Protein AF-0000000066375494 (afdb_homodimer)

Sequence (538 aa):
MPKTLVSLSHNGAGYDQIDVQPFTDKGIQVSNVTVPVEGPTAVTAVFLVLSCLRNYQEGHQILYDGGWDSKKCGGAKLGHSPEGKVVGILGMGGIGRAIRDRLKPFGFTKILYHNRKPLSSDLEGGAEYVSKEDLFKQADIICISVPLNAHTKHSINKEAISQMKDGVILINTARGAVIDEKELPELLKSGKIGAFGADVFEKEPEVSPELYRLPNVVSLPHMGTHTYEAIKDMEDWVAENVESCLKTGKVKTIVPEQYNLEIKQGPLVMPKTLVSLSHNGAGYDQIDVQPFTDKGIQVSNVTVPVEGPTAVTAVFLVLSCLRNYQEGHQILYDGGWDSKKCGGAKLGHSPEGKVVGILGMGGIGRAIRDRLKPFGFTKILYHNRKPLSSDLEGGAEYVSKEDLFKQADIICISVPLNAHTKHSINKEAISQMKDGVILINTARGAVIDEKELPELLKSGKIGAFGADVFEKEPEVSPELYRLPNVVSLPHMGTHTYEAIKDMEDWVAENVESCLKTGKVKTIVPEQYNLEIKQGPLV

Nearest PDB structures (foldseek):
  3wnv-assembly1_A  TM=9.728E-01  e=2.462E-33  Paecilomyces sp. 'thermophila'
  5aov-assembly1_A-2  TM=9.308E-01  e=1.649E-27  Pyrococcus furiosus
  2dbq-assembly1_A  TM=9.128E-01  e=1.061E-27  Pyrococcus horikoshii
  6bii-assembly1_B  TM=9.140E-01  e=9.616E-27  Pyrococcus yayanosii CH1
  4g2n-assembly1_A  TM=9.066E-01  e=7.215E-26  Polaromonas sp. JS666

Structure (mmCIF, N/CA/C/O backbone):
data_AF-0000000066375494-model_v1
#
loop_
_entity.id
_entity.type
_entity.pdbx_description
1 polymer Ifm3p
#
loop_
_atom_site.group_PDB
_atom_site.id
_atom_site.type_symbol
_atom_site.label_atom_id
_atom_site.label_alt_id
_atom_site.label_comp_id
_atom_site.label_asym_id
_atom_site.label_entity_id
_atom_site.label_seq_id
_atom_site.pdbx_PDB_ins_code
_atom_site.Cartn_x
_atom_site.Cartn_y
_atom_site.Cartn_z
_atom_site.occupancy
_atom_site.B_iso_or_equiv
_atom_site.auth_seq_id
_atom_site.auth_comp_id
_atom_site.auth_asym_id
_atom_site.auth_atom_id
_atom_site.pdbx_PDB_model_num
ATOM 1 N N . MET A 1 1 ? -4.176 -43.281 -14.172 1 81.56 1 MET A N 1
ATOM 2 C CA . MET A 1 1 ? -5.211 -42.344 -14.562 1 81.56 1 MET A CA 1
ATOM 3 C C . MET A 1 1 ? -6.238 -43 -15.477 1 81.56 1 MET A C 1
ATOM 5 O O . MET A 1 1 ? -5.891 -43.844 -16.312 1 81.56 1 MET A O 1
ATOM 9 N N . PRO A 1 2 ? -7.434 -42.594 -15.203 1 88.62 2 PRO A N 1
ATOM 10 C CA . PRO A 1 2 ? -8.438 -43.219 -16.062 1 88.62 2 PRO A CA 1
ATOM 11 C C . PRO A 1 2 ? -8.234 -42.906 -17.547 1 88.62 2 PRO A C 1
ATOM 13 O O . PRO A 1 2 ? -7.824 -41.812 -17.891 1 88.62 2 PRO A O 1
ATOM 16 N N . LYS A 1 3 ? -8.547 -43.844 -18.375 1 88 3 LYS A N 1
ATOM 17 C CA . LYS A 1 3 ? -8.383 -43.688 -19.812 1 88 3 LYS A CA 1
ATOM 18 C C . LYS A 1 3 ? -9.32 -42.625 -20.359 1 88 3 LYS A C 1
ATOM 20 O O . LYS A 1 3 ? -9.102 -42.094 -21.453 1 88 3 LYS A O 1
ATOM 25 N N . THR A 1 4 ? -10.281 -42.281 -19.594 1 91 4 THR A N 1
ATOM 26 C CA . THR A 1 4 ? -11.289 -41.344 -20.078 1 91 4 THR A CA 1
ATOM 27 C C . THR A 1 4 ? -10.938 -39.906 -19.688 1 91 4 THR A C 1
ATOM 29 O O . THR A 1 4 ? -11.625 -38.969 -20.078 1 91 4 THR A O 1
ATOM 32 N N . LEU A 1 5 ? -9.859 -39.688 -18.984 1 94.56 5 LEU A N 1
ATOM 33 C CA . LEU A 1 5 ? -9.453 -38.375 -18.578 1 94.56 5 LEU A CA 1
ATOM 34 C C . LEU A 1 5 ? -8.93 -37.562 -19.766 1 94.56 5 LEU A C 1
ATOM 36 O O . LEU A 1 5 ? -8.031 -38.031 -20.484 1 94.56 5 LEU A O 1
ATOM 40 N N . VAL A 1 6 ? -9.453 -36.375 -19.969 1 95.25 6 VAL A N 1
ATOM 41 C CA . VAL A 1 6 ? -9.039 -35.625 -21.156 1 95.25 6 VAL A CA 1
ATOM 42 C C . VAL A 1 6 ? -8.375 -34.344 -20.734 1 95.25 6 VAL A C 1
ATOM 44 O O . VAL A 1 6 ? -7.621 -33.719 -21.516 1 95.25 6 VAL A O 1
ATOM 47 N N . SER A 1 7 ? -8.672 -33.875 -19.547 1 97.12 7 SER A N 1
ATOM 48 C CA . SER A 1 7 ? -8.039 -32.625 -19.094 1 97.12 7 SER A CA 1
ATOM 49 C C . SER A 1 7 ? -7.965 -32.562 -17.578 1 97.12 7 SER A C 1
ATOM 51 O O . SER A 1 7 ? -8.75 -33.219 -16.891 1 97.12 7 SER A O 1
ATOM 53 N N . LEU A 1 8 ? -6.977 -31.891 -17.094 1 97.38 8 LEU A N 1
ATOM 54 C CA . LEU A 1 8 ? -6.797 -31.516 -15.695 1 97.38 8 LEU A CA 1
ATOM 55 C C . LEU A 1 8 ? -6.801 -29.984 -15.547 1 97.38 8 LEU A C 1
ATOM 57 O O . LEU A 1 8 ? -5.996 -29.297 -16.172 1 97.38 8 LEU A O 1
ATOM 61 N N . SER A 1 9 ? -7.715 -29.453 -14.75 1 97.94 9 SER A N 1
ATOM 62 C CA . SER A 1 9 ? -7.793 -28.016 -14.5 1 97.94 9 SER A CA 1
ATOM 63 C C . SER A 1 9 ? -7.379 -27.688 -13.07 1 97.94 9 SER A C 1
ATOM 65 O O . SER A 1 9 ? -8.125 -27.953 -12.125 1 97.94 9 SER A O 1
ATOM 67 N N . HIS A 1 10 ? -6.27 -27.047 -12.969 1 97.31 10 HIS A N 1
ATOM 68 C CA . HIS A 1 10 ? -5.699 -26.734 -11.656 1 97.31 10 HIS A CA 1
ATOM 69 C C . HIS A 1 10 ? -6.152 -25.359 -11.172 1 97.31 10 HIS A C 1
ATOM 71 O O . HIS A 1 10 ? -6.148 -24.391 -11.945 1 97.31 10 HIS A O 1
ATOM 77 N N . ASN A 1 11 ? -6.566 -25.281 -9.883 1 96.88 11 ASN A N 1
ATOM 78 C CA . ASN A 1 11 ? -6.965 -24.016 -9.273 1 96.88 11 ASN A CA 1
ATOM 79 C C . ASN A 1 11 ? -5.777 -23.297 -8.617 1 96.88 11 ASN A C 1
ATOM 81 O O . ASN A 1 11 ? -5.699 -23.219 -7.395 1 96.88 11 ASN A O 1
ATOM 85 N N . GLY A 1 12 ? -4.961 -22.656 -9.43 1 93.94 12 GLY A N 1
ATOM 86 C CA . GLY A 1 12 ? -3.785 -21.906 -9.008 1 93.94 12 GLY A CA 1
ATOM 87 C C . GLY A 1 12 ? -2.973 -21.359 -10.172 1 93.94 12 GLY A C 1
ATOM 88 O O . GLY A 1 12 ? -2.957 -21.953 -11.25 1 93.94 12 GLY A O 1
ATOM 89 N N . ALA A 1 13 ? -2.352 -20.281 -9.914 1 90.56 13 ALA A N 1
ATOM 90 C CA . ALA A 1 13 ? -1.456 -19.734 -10.938 1 90.56 13 ALA A CA 1
ATOM 91 C C . ALA A 1 13 ? -0.244 -20.641 -11.141 1 90.56 13 ALA A C 1
ATOM 93 O O . ALA A 1 13 ? 0.05 -21.047 -12.266 1 90.56 13 ALA A O 1
ATOM 94 N N . GLY A 1 14 ? 0.474 -20.812 -9.984 1 88.06 14 GLY A N 1
ATOM 95 C CA . GLY A 1 14 ? 1.553 -21.781 -10 1 88.06 14 GLY A CA 1
ATOM 96 C C . GLY A 1 14 ? 1.066 -23.219 -9.883 1 88.06 14 GLY A C 1
ATOM 97 O O . GLY A 1 14 ? 0.091 -23.484 -9.18 1 88.06 14 GLY A O 1
ATOM 98 N N . TYR A 1 15 ? 1.711 -24.156 -10.57 1 91.5 15 TYR A N 1
ATOM 99 C CA . TYR A 1 15 ? 1.344 -25.562 -10.57 1 91.5 15 TYR A CA 1
ATOM 100 C C . TYR A 1 15 ? 2.578 -26.453 -10.438 1 91.5 15 TYR A C 1
ATOM 102 O O . TYR A 1 15 ? 2.686 -27.469 -11.109 1 91.5 15 TYR A O 1
ATOM 110 N N . ASP A 1 16 ? 3.438 -25.984 -9.594 1 85.88 16 ASP A N 1
ATOM 111 C CA . ASP A 1 16 ? 4.723 -26.641 -9.422 1 85.88 16 ASP A CA 1
ATOM 112 C C . ASP A 1 16 ? 4.543 -28.047 -8.836 1 85.88 16 ASP A C 1
ATOM 114 O O . ASP A 1 16 ? 5.43 -28.891 -8.953 1 85.88 16 ASP A O 1
ATOM 118 N N . GLN A 1 17 ? 3.393 -28.328 -8.273 1 87.12 17 GLN A N 1
ATOM 119 C CA . GLN A 1 17 ? 3.137 -29.641 -7.695 1 87.12 17 GLN A CA 1
ATOM 120 C C . GLN A 1 17 ? 2.668 -30.625 -8.766 1 87.12 17 GLN A C 1
ATOM 122 O O . GLN A 1 17 ? 2.529 -31.812 -8.492 1 87.12 17 GLN A O 1
ATOM 127 N N . ILE A 1 18 ? 2.422 -30.172 -9.938 1 93 18 ILE A N 1
ATOM 128 C CA . ILE A 1 18 ? 1.948 -31 -11.039 1 93 18 ILE A CA 1
ATOM 129 C C . ILE A 1 18 ? 3.107 -31.328 -11.977 1 93 18 ILE A C 1
ATOM 131 O O . ILE A 1 18 ? 3.754 -30.422 -12.508 1 93 18 ILE A O 1
ATOM 135 N N . ASP A 1 19 ? 3.395 -32.625 -12.102 1 93.88 19 ASP A N 1
ATOM 136 C CA . ASP A 1 19 ? 4.266 -33.094 -13.18 1 93.88 19 ASP A CA 1
ATOM 137 C C . ASP A 1 19 ? 3.504 -33.156 -14.5 1 93.88 19 ASP A C 1
ATOM 139 O O . ASP A 1 19 ? 2.738 -34.094 -14.727 1 93.88 19 ASP A O 1
ATOM 143 N N . VAL A 1 20 ? 3.814 -32.312 -15.398 1 95.38 20 VAL A N 1
ATOM 144 C CA . VAL A 1 20 ? 2.996 -32.094 -16.578 1 95.38 20 VAL A CA 1
ATOM 145 C C . VAL A 1 20 ? 3.297 -33.188 -17.609 1 95.38 20 VAL A C 1
ATOM 147 O O . VAL A 1 20 ? 2.42 -33.594 -18.391 1 95.38 20 VAL A O 1
ATOM 150 N N . GLN A 1 21 ? 4.461 -33.781 -17.625 1 95.06 21 GLN A N 1
ATOM 151 C CA . GLN A 1 21 ? 4.934 -34.656 -18.703 1 95.06 21 GLN A CA 1
ATOM 152 C C . GLN A 1 21 ? 4.062 -35.906 -18.812 1 95.06 21 GLN A C 1
ATOM 154 O O . GLN A 1 21 ? 3.652 -36.281 -19.922 1 95.06 21 GLN A O 1
ATOM 159 N N . PRO A 1 22 ? 3.775 -36.562 -17.703 1 95.81 22 PRO A N 1
ATOM 160 C CA . PRO A 1 22 ? 2.916 -37.75 -17.828 1 95.81 22 PRO A CA 1
ATOM 161 C C . PRO A 1 22 ? 1.564 -37.438 -18.453 1 95.81 22 PRO A C 1
ATOM 163 O O . PRO A 1 22 ? 1 -38.25 -19.172 1 95.81 22 PRO A O 1
ATOM 166 N N . PHE A 1 23 ? 0.996 -36.281 -18.25 1 96.56 23 PHE A N 1
ATOM 167 C CA . PHE A 1 23 ? -0.255 -35.875 -18.875 1 96.56 23 PHE A CA 1
ATOM 168 C C . PHE A 1 23 ? -0.06 -35.625 -20.375 1 96.56 23 PHE A C 1
ATOM 170 O O . PHE A 1 23 ? -0.886 -36.031 -21.188 1 96.56 23 PHE A O 1
ATOM 177 N N . THR A 1 24 ? 0.996 -35 -20.703 1 95.94 24 THR A N 1
ATOM 178 C CA . THR A 1 24 ? 1.322 -34.719 -22.109 1 95.94 24 THR A CA 1
ATOM 179 C C . THR A 1 24 ? 1.434 -36 -22.891 1 95.94 24 THR A C 1
ATOM 181 O O . THR A 1 24 ? 0.905 -36.125 -24 1 95.94 24 THR A O 1
ATOM 184 N N . ASP A 1 25 ? 2.074 -37.031 -22.328 1 94.94 25 ASP A N 1
ATOM 185 C CA . ASP A 1 25 ? 2.303 -38.312 -22.969 1 94.94 25 ASP A CA 1
ATOM 186 C C . ASP A 1 25 ? 0.981 -39 -23.297 1 94.94 25 ASP A C 1
ATOM 188 O O . ASP A 1 25 ? 0.898 -39.781 -24.234 1 94.94 25 ASP A O 1
ATOM 192 N N . LYS A 1 26 ? 0.022 -38.688 -22.594 1 94.75 26 LYS A N 1
ATOM 193 C CA . LYS A 1 26 ? -1.266 -39.375 -22.75 1 94.75 26 LYS A CA 1
ATOM 194 C C . LYS A 1 26 ? -2.256 -38.469 -23.5 1 94.75 26 LYS A C 1
ATOM 196 O O . LYS A 1 26 ? -3.43 -38.844 -23.641 1 94.75 26 LYS A O 1
ATOM 201 N N . GLY A 1 27 ? -1.808 -37.312 -23.844 1 94.75 27 GLY A N 1
ATOM 202 C CA . GLY A 1 27 ? -2.66 -36.375 -24.578 1 94.75 27 GLY A CA 1
ATOM 203 C C . GLY A 1 27 ? -3.674 -35.688 -23.703 1 94.75 27 GLY A C 1
ATOM 204 O O . GLY A 1 27 ? -4.727 -35.25 -24.172 1 94.75 27 GLY A O 1
ATOM 205 N N . ILE A 1 28 ? -3.422 -35.594 -22.438 1 96.75 28 ILE A N 1
ATOM 206 C CA . ILE A 1 28 ? -4.305 -34.969 -21.469 1 96.75 28 ILE A CA 1
ATOM 207 C C . ILE A 1 28 ? -3.898 -33.5 -21.297 1 96.75 28 ILE A C 1
ATOM 209 O O . ILE A 1 28 ? -2.746 -33.219 -20.969 1 96.75 28 ILE A O 1
ATOM 213 N N . GLN A 1 29 ? -4.836 -32.594 -21.453 1 98 29 GLN A N 1
ATOM 214 C CA . GLN A 1 29 ? -4.562 -31.156 -21.328 1 98 29 GLN A CA 1
ATOM 215 C C . GLN A 1 29 ? -4.496 -30.734 -19.875 1 98 29 GLN A C 1
ATOM 217 O O . GLN A 1 29 ? -5.324 -31.156 -19.062 1 98 29 GLN A O 1
ATOM 222 N N . VAL A 1 30 ? -3.467 -29.891 -19.547 1 98 30 VAL A N 1
ATOM 223 C CA . VAL A 1 30 ? -3.342 -29.312 -18.219 1 98 30 VAL A CA 1
ATOM 224 C C . VAL A 1 30 ? -3.564 -27.797 -18.281 1 98 30 VAL A C 1
ATOM 226 O O . VAL A 1 30 ? -2.943 -27.109 -19.094 1 98 30 VAL A O 1
ATOM 229 N N . SER A 1 31 ? -4.488 -27.328 -17.469 1 98 31 SER A N 1
ATOM 230 C CA . SER A 1 31 ? -4.754 -25.891 -17.422 1 98 31 SER A CA 1
ATOM 231 C C . SER A 1 31 ? -4.562 -25.359 -16 1 98 31 SER A C 1
ATOM 233 O O . SER A 1 31 ? -4.613 -26.109 -15.031 1 98 31 SER A O 1
ATOM 235 N N . ASN A 1 32 ? -4.23 -24.078 -15.875 1 96.88 32 ASN A N 1
ATOM 236 C CA . ASN A 1 32 ? -4.098 -23.359 -14.617 1 96.88 32 ASN A CA 1
ATOM 237 C C . ASN A 1 32 ? -4.812 -22 -14.664 1 96.88 32 ASN A C 1
ATOM 239 O O . ASN A 1 32 ? -5.457 -21.672 -15.664 1 96.88 32 ASN A O 1
ATOM 243 N N . VAL A 1 33 ? -4.777 -21.297 -13.539 1 97.38 33 VAL A N 1
ATOM 244 C CA . VAL A 1 33 ? -5.402 -19.984 -13.445 1 97.38 33 VAL A CA 1
ATOM 245 C C . VAL A 1 33 ? -4.391 -18.906 -13.82 1 97.38 33 VAL A C 1
ATOM 247 O O . VAL A 1 33 ? -3.297 -18.844 -13.258 1 97.38 33 VAL A O 1
ATOM 250 N N . THR A 1 34 ? -4.715 -18.031 -14.742 1 95.88 34 THR A N 1
ATOM 251 C CA . THR A 1 34 ? -3.752 -17.031 -15.195 1 95.88 34 THR A CA 1
ATOM 252 C C . THR A 1 34 ? -4.238 -15.633 -14.859 1 95.88 34 THR A C 1
ATOM 254 O O . THR A 1 34 ? -3.881 -15.078 -13.812 1 95.88 34 THR A O 1
ATOM 257 N N . VAL A 1 35 ? -5.305 -15.102 -15.438 1 97.25 35 VAL A N 1
ATOM 258 C CA . VAL A 1 35 ? -5.699 -13.703 -15.43 1 97.25 35 VAL A CA 1
ATOM 259 C C . VAL A 1 35 ? -6.246 -13.328 -14.047 1 97.25 35 VAL A C 1
ATOM 261 O O . VAL A 1 35 ? -5.863 -12.305 -13.477 1 97.25 35 VAL A O 1
ATOM 264 N N . PRO A 1 36 ? -7.016 -14.164 -13.438 1 97.81 36 PRO A N 1
ATOM 265 C CA . PRO A 1 36 ? -7.691 -13.773 -12.195 1 97.81 36 PRO A CA 1
ATOM 266 C C . PRO A 1 36 ? -6.715 -13.516 -11.047 1 97.81 36 PRO A C 1
ATOM 268 O O . PRO A 1 36 ? -7.078 -12.875 -10.062 1 97.81 36 PRO A O 1
ATOM 271 N N . VAL A 1 37 ? -5.512 -14 -11.141 1 97.88 37 VAL A N 1
ATOM 272 C CA . VAL A 1 37 ? -4.586 -13.906 -10.023 1 97.88 37 VAL A CA 1
ATOM 273 C C . VAL A 1 37 ? -3.742 -12.633 -10.156 1 97.88 37 VAL A C 1
ATOM 275 O O . VAL A 1 37 ? -3.055 -12.234 -9.219 1 97.88 37 VAL A O 1
ATOM 278 N N . GLU A 1 38 ? -3.758 -11.977 -11.359 1 98.06 38 GLU A N 1
ATOM 279 C CA . GLU A 1 38 ? -2.854 -10.875 -11.656 1 98.06 38 GLU A CA 1
ATOM 280 C C . GLU A 1 38 ? -3.105 -9.688 -10.727 1 98.06 38 GLU A C 1
ATOM 282 O O . GLU A 1 38 ? -2.193 -9.227 -10.039 1 98.06 38 GLU A O 1
ATOM 287 N N . GLY A 1 39 ? -4.371 -9.227 -10.609 1 98.25 39 GLY A N 1
ATOM 288 C CA . GLY A 1 39 ? -4.742 -8.078 -9.805 1 98.25 39 GLY A CA 1
ATOM 289 C C . GLY A 1 39 ? -4.465 -8.266 -8.32 1 98.25 39 GLY A C 1
ATOM 290 O O . GLY A 1 39 ? -3.695 -7.512 -7.727 1 98.25 39 GLY A O 1
ATOM 291 N N . PRO A 1 40 ? -5.023 -9.328 -7.785 1 98.44 40 PRO A N 1
ATOM 292 C CA . PRO A 1 40 ? -4.855 -9.539 -6.344 1 98.44 40 PRO A CA 1
ATOM 293 C C . PRO A 1 40 ? -3.395 -9.727 -5.941 1 98.44 40 PRO A C 1
ATOM 295 O O . PRO A 1 40 ? -2.977 -9.242 -4.887 1 98.44 40 PRO A O 1
ATOM 298 N N . THR A 1 41 ? -2.602 -10.391 -6.711 1 98.56 41 THR A N 1
ATOM 299 C CA . THR A 1 41 ? -1.188 -10.578 -6.406 1 98.56 41 THR A CA 1
ATOM 300 C C . THR A 1 41 ? -0.438 -9.258 -6.48 1 98.56 41 THR A C 1
ATOM 302 O O . THR A 1 41 ? 0.438 -8.984 -5.656 1 98.56 41 THR A O 1
ATOM 305 N N . ALA A 1 42 ? -0.802 -8.445 -7.473 1 98.81 42 ALA A N 1
ATOM 306 C CA . ALA A 1 42 ? -0.157 -7.145 -7.629 1 98.81 42 ALA A CA 1
ATOM 307 C C . ALA A 1 42 ? -0.458 -6.234 -6.445 1 98.81 42 ALA A C 1
ATOM 309 O O . ALA A 1 42 ? 0.407 -5.473 -6 1 98.81 42 ALA A O 1
ATOM 310 N N . VAL A 1 43 ? -1.673 -6.277 -5.914 1 98.88 43 VAL A N 1
ATOM 311 C CA . VAL A 1 43 ? -2.037 -5.516 -4.723 1 98.88 43 VAL A CA 1
ATOM 312 C C . VAL A 1 43 ? -1.111 -5.891 -3.566 1 98.88 43 VAL A C 1
ATOM 314 O O . VAL A 1 43 ? -0.609 -5.016 -2.859 1 98.88 43 VAL A O 1
ATOM 317 N N . THR A 1 44 ? -0.844 -7.152 -3.43 1 98.88 44 THR A N 1
ATOM 318 C CA . THR A 1 44 ? 0.036 -7.648 -2.377 1 98.88 44 THR A CA 1
ATOM 319 C C . THR A 1 44 ? 1.462 -7.145 -2.584 1 98.88 44 THR A C 1
ATOM 321 O O . THR A 1 44 ? 2.119 -6.719 -1.631 1 98.88 44 THR A O 1
ATOM 324 N N . ALA A 1 45 ? 1.884 -7.137 -3.793 1 98.94 45 ALA A N 1
ATOM 325 C CA . ALA A 1 45 ? 3.229 -6.652 -4.094 1 98.94 45 ALA A CA 1
ATOM 326 C C . ALA A 1 45 ? 3.377 -5.18 -3.727 1 98.94 45 ALA A C 1
ATOM 328 O O . ALA A 1 45 ? 4.379 -4.781 -3.129 1 98.94 45 ALA A O 1
ATOM 329 N N . VAL A 1 46 ? 2.393 -4.363 -4.062 1 98.94 46 VAL A N 1
ATOM 330 C CA . VAL A 1 46 ? 2.453 -2.936 -3.773 1 98.94 46 VAL A CA 1
ATOM 331 C C . VAL A 1 46 ? 2.465 -2.713 -2.264 1 98.94 46 VAL A C 1
ATOM 333 O O . VAL A 1 46 ? 3.232 -1.893 -1.756 1 98.94 46 VAL A O 1
ATOM 336 N N . PHE A 1 47 ? 1.614 -3.469 -1.557 1 98.94 47 PHE A N 1
ATOM 337 C CA . PHE A 1 47 ? 1.619 -3.398 -0.1 1 98.94 47 PHE A CA 1
ATOM 338 C C . PHE A 1 47 ? 3.018 -3.656 0.449 1 98.94 47 PHE A C 1
ATOM 340 O O . PHE A 1 47 ? 3.498 -2.914 1.308 1 98.94 47 PHE A O 1
ATOM 347 N N . LEU A 1 48 ? 3.652 -4.684 -0.043 1 98.94 48 LEU A N 1
ATOM 348 C CA . LEU A 1 48 ? 4.977 -5.066 0.441 1 98.94 48 LEU A CA 1
ATOM 349 C C . LEU A 1 48 ? 6.012 -4.008 0.079 1 98.94 48 LEU A C 1
ATOM 351 O O . LEU A 1 48 ? 6.883 -3.682 0.891 1 98.94 48 LEU A O 1
ATOM 355 N N . VAL A 1 49 ? 5.926 -3.461 -1.118 1 98.94 49 VAL A N 1
ATOM 356 C CA . VAL A 1 49 ? 6.836 -2.406 -1.557 1 98.94 49 VAL A CA 1
ATOM 357 C C . VAL A 1 49 ? 6.746 -1.217 -0.604 1 98.94 49 VAL A C 1
ATOM 359 O O . VAL A 1 49 ? 7.762 -0.749 -0.086 1 98.94 49 VAL A O 1
ATOM 362 N N . LEU A 1 50 ? 5.543 -0.786 -0.321 1 98.88 50 LEU A N 1
ATOM 363 C CA . LEU A 1 50 ? 5.344 0.407 0.495 1 98.88 50 LEU A CA 1
ATOM 364 C C . LEU A 1 50 ? 5.758 0.155 1.939 1 98.88 50 LEU A C 1
ATOM 366 O O . LEU A 1 50 ? 6.375 1.017 2.572 1 98.88 50 LEU A O 1
ATOM 370 N N . SER A 1 51 ? 5.391 -1.021 2.432 1 98.75 51 SER A N 1
ATOM 371 C CA . SER A 1 51 ? 5.734 -1.356 3.811 1 98.75 51 SER A CA 1
ATOM 372 C C . SER A 1 51 ? 7.242 -1.358 4.02 1 98.75 51 SER A C 1
ATOM 374 O O . SER A 1 51 ? 7.742 -0.782 4.988 1 98.75 51 SER A O 1
ATOM 376 N N . CYS A 1 52 ? 7.977 -1.941 3.08 1 98.81 52 CYS A N 1
ATOM 377 C CA . CYS A 1 52 ? 9.43 -2.031 3.18 1 98.81 52 CYS A CA 1
ATOM 378 C C . CYS A 1 52 ? 10.078 -0.666 2.971 1 98.81 52 CYS A C 1
ATOM 380 O O . CYS A 1 52 ? 10.984 -0.283 3.715 1 98.81 52 CYS A O 1
ATOM 382 N N . LEU A 1 53 ? 9.594 0.067 2.018 1 98.75 53 LEU A N 1
ATOM 383 C CA . LEU A 1 53 ? 10.164 1.354 1.635 1 98.75 53 LEU A CA 1
ATOM 384 C C . LEU A 1 53 ? 10.031 2.367 2.768 1 98.75 53 LEU A C 1
ATOM 386 O O . LEU A 1 53 ? 10.93 3.182 2.988 1 98.75 53 LEU A O 1
ATOM 390 N N . ARG A 1 54 ? 8.945 2.207 3.559 1 98.69 54 ARG A N 1
ATOM 391 C CA . ARG A 1 54 ? 8.562 3.25 4.508 1 98.69 54 ARG A CA 1
ATOM 392 C C . ARG A 1 54 ? 8.789 2.789 5.945 1 98.69 54 ARG A C 1
ATOM 394 O O . ARG A 1 54 ? 8.641 3.576 6.883 1 98.69 54 ARG A O 1
ATOM 401 N N . ASN A 1 55 ? 9.102 1.514 6.145 1 97.81 55 ASN A N 1
ATOM 402 C CA . ASN A 1 55 ? 9.297 0.914 7.457 1 97.81 55 ASN A CA 1
ATOM 403 C C . ASN A 1 55 ? 8.016 0.936 8.281 1 97.81 55 ASN A C 1
ATOM 405 O O . ASN A 1 55 ? 8.055 1.162 9.492 1 97.81 55 ASN A O 1
ATOM 409 N N . TYR A 1 56 ? 6.891 0.68 7.645 1 97.94 56 TYR A N 1
ATOM 410 C CA . TYR A 1 56 ? 5.602 0.792 8.32 1 97.94 56 TYR A CA 1
ATOM 411 C C . TYR A 1 56 ? 5.434 -0.311 9.359 1 97.94 56 TYR A C 1
ATOM 413 O O . TYR A 1 56 ? 4.793 -0.106 10.398 1 97.94 56 TYR A O 1
ATOM 421 N N . GLN A 1 57 ? 5.969 -1.491 9.05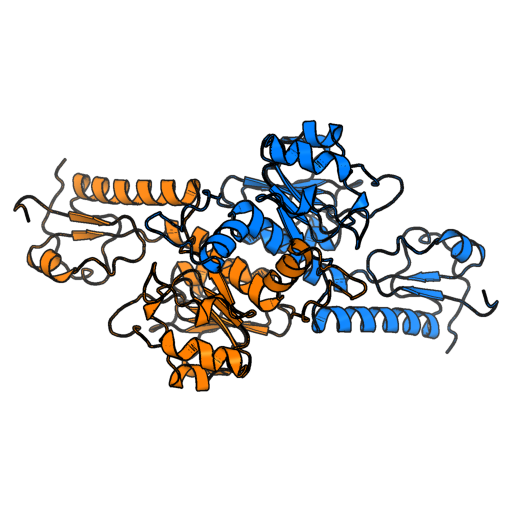5 1 95 57 GLN A N 1
ATOM 422 C CA . GLN A 1 57 ? 5.855 -2.592 10.008 1 95 57 GLN A CA 1
ATOM 423 C C . GLN A 1 57 ? 6.461 -2.219 11.352 1 95 57 GLN A C 1
ATOM 425 O O . GLN A 1 57 ? 5.867 -2.477 12.398 1 95 57 GLN A O 1
ATOM 430 N N . GLU A 1 58 ? 7.641 -1.632 11.328 1 93.88 58 GLU A N 1
ATOM 431 C CA . GLU A 1 58 ? 8.273 -1.177 12.562 1 93.88 58 GLU A CA 1
ATOM 432 C C . GLU A 1 58 ? 7.418 -0.131 13.273 1 93.88 58 GLU A C 1
ATOM 434 O O . GLU A 1 58 ? 7.246 -0.182 14.492 1 93.88 58 GLU A O 1
ATOM 439 N N . GLY A 1 59 ? 6.93 0.852 12.531 1 95.44 59 GLY A N 1
ATOM 440 C CA . GLY A 1 59 ? 6.062 1.868 13.102 1 95.44 59 GLY A CA 1
ATOM 441 C C . GLY A 1 59 ? 4.836 1.292 13.789 1 95.44 59 GLY A C 1
ATOM 442 O O . GLY A 1 59 ? 4.52 1.663 14.922 1 95.44 59 GLY A O 1
ATOM 443 N N . HIS A 1 60 ? 4.191 0.373 13.078 1 95.81 60 HIS A N 1
ATOM 444 C CA . HIS A 1 60 ? 3.02 -0.276 13.648 1 95.81 60 HIS A CA 1
ATOM 445 C C . HIS A 1 60 ? 3.375 -1.015 14.938 1 95.81 60 HIS A C 1
ATOM 447 O O . HIS A 1 60 ? 2.666 -0.9 15.938 1 95.81 60 HIS A O 1
ATOM 453 N N . GLN A 1 61 ? 4.453 -1.733 14.922 1 93.25 61 GLN A N 1
ATOM 454 C CA . GLN A 1 61 ? 4.855 -2.521 16.078 1 93.25 61 GLN A CA 1
ATOM 455 C C . GLN A 1 61 ? 5.137 -1.626 17.281 1 93.25 61 GLN A C 1
ATOM 457 O O . GLN A 1 61 ? 4.797 -1.972 18.422 1 93.25 61 GLN A O 1
ATOM 462 N N . ILE A 1 62 ? 5.777 -0.525 17.062 1 94.38 62 ILE A N 1
ATOM 463 C CA . ILE A 1 62 ? 6.07 0.429 18.125 1 94.38 62 ILE A CA 1
ATOM 464 C C . ILE A 1 62 ? 4.77 0.865 18.797 1 94.38 62 ILE A C 1
ATOM 466 O O . ILE A 1 62 ? 4.656 0.824 20.031 1 94.38 62 ILE A O 1
ATOM 470 N N . LEU A 1 63 ? 3.826 1.272 18.031 1 94.06 63 LEU A N 1
ATOM 471 C CA . LEU A 1 63 ? 2.555 1.73 18.578 1 94.06 63 LEU A CA 1
ATOM 472 C C . LEU A 1 63 ? 1.808 0.581 19.25 1 94.06 63 LEU A C 1
ATOM 474 O O . LEU A 1 63 ? 1.312 0.724 20.359 1 94.06 63 LEU A O 1
ATOM 478 N N . TYR A 1 64 ? 1.753 -0.529 18.594 1 92.75 64 TYR A N 1
ATOM 479 C CA . TYR A 1 64 ? 1.05 -1.703 19.094 1 92.75 64 TYR A CA 1
ATOM 480 C C . TYR A 1 64 ? 1.586 -2.115 20.469 1 92.75 64 TYR A C 1
ATOM 482 O O . TYR A 1 64 ? 0.824 -2.543 21.328 1 92.75 64 TYR A O 1
ATOM 490 N N . ASP A 1 65 ? 2.854 -1.93 20.641 1 92.5 65 ASP A N 1
ATOM 491 C CA . ASP A 1 65 ? 3.502 -2.309 21.891 1 92.5 65 ASP A CA 1
ATOM 492 C C . ASP A 1 65 ? 3.336 -1.217 22.953 1 92.5 65 ASP A C 1
ATOM 494 O O . ASP A 1 65 ? 3.74 -1.394 24.109 1 92.5 65 ASP A O 1
ATOM 498 N N . GLY A 1 66 ? 2.734 -0.114 22.625 1 90.62 66 GLY A N 1
ATOM 499 C CA . GLY A 1 66 ? 2.531 0.988 23.547 1 90.62 66 GLY A CA 1
ATOM 500 C C . GLY A 1 66 ? 3.77 1.845 23.734 1 90.62 66 GLY A C 1
ATOM 501 O O . GLY A 1 66 ? 3.938 2.482 24.781 1 90.62 66 GLY A O 1
ATOM 502 N N . GLY A 1 67 ? 4.621 1.781 22.719 1 90 67 GLY A N 1
ATOM 503 C CA . GLY A 1 67 ? 5.914 2.424 22.891 1 90 67 GLY A CA 1
ATOM 504 C C . GLY A 1 67 ? 6 3.779 22.219 1 90 67 GLY A C 1
ATOM 505 O O . GLY A 1 67 ? 7.094 4.316 22.031 1 90 67 GLY A O 1
ATOM 506 N N . TRP A 1 68 ? 4.848 4.328 21.781 1 90.06 68 TRP A N 1
ATOM 507 C CA . TRP A 1 68 ? 4.887 5.652 21.172 1 90.06 68 TRP A CA 1
ATOM 508 C C . TRP A 1 68 ? 5.289 6.711 22.188 1 90.06 68 TRP A C 1
ATOM 510 O O . TRP A 1 68 ? 4.531 6.996 23.125 1 90.06 68 TRP A O 1
ATOM 520 N N . ASP A 1 69 ? 6.566 7.012 22.375 1 82.56 69 ASP A N 1
ATOM 521 C CA . ASP A 1 69 ? 7.148 7.859 23.406 1 82.56 69 ASP A CA 1
ATOM 522 C C . ASP A 1 69 ? 7.336 9.289 22.906 1 82.56 69 ASP A C 1
ATOM 524 O O . ASP A 1 69 ? 6.68 9.711 21.953 1 82.56 69 ASP A O 1
ATOM 528 N N . SER A 1 70 ? 8.359 9.891 23.531 1 76.75 70 SER A N 1
ATOM 529 C CA . SER A 1 70 ? 8.625 11.297 23.266 1 76.75 70 SER A CA 1
ATOM 530 C C . SER A 1 70 ? 9.43 11.477 21.984 1 76.75 70 SER A C 1
ATOM 532 O O . SER A 1 70 ? 9.719 12.609 21.578 1 76.75 70 SER A O 1
ATOM 534 N N . LYS A 1 71 ? 9.625 10.414 21.328 1 86.69 71 LYS A N 1
ATOM 535 C CA . LYS A 1 71 ? 10.375 10.555 20.078 1 86.69 71 LYS A CA 1
ATOM 536 C C . LYS A 1 71 ? 9.438 10.664 18.891 1 86.69 71 LYS A C 1
ATOM 538 O O . LYS A 1 71 ? 8.312 10.156 18.922 1 86.69 71 LYS A O 1
ATOM 543 N N . LYS A 1 72 ? 10.023 11.281 17.922 1 88.62 72 LYS A N 1
ATOM 544 C CA . LYS A 1 72 ? 9.273 11.406 16.672 1 88.62 72 LYS A CA 1
ATOM 545 C C . LYS A 1 72 ? 8.93 10.039 16.094 1 88.62 72 LYS A C 1
ATOM 547 O O . LYS A 1 72 ? 9.789 9.156 16.016 1 88.62 72 LYS A O 1
ATOM 552 N N . CYS A 1 73 ? 7.672 9.789 15.797 1 93.44 73 CYS A N 1
ATOM 553 C CA . CYS A 1 73 ? 7.16 8.562 15.203 1 93.44 73 CYS A CA 1
ATOM 554 C C . CYS A 1 73 ? 7.535 7.348 16.047 1 93.44 73 CYS A C 1
ATOM 556 O O . CYS A 1 73 ? 7.852 6.285 15.508 1 93.44 73 CYS A O 1
ATOM 558 N N . GLY A 1 74 ? 7.68 7.566 17.375 1 90.81 74 GLY A N 1
ATOM 559 C CA . GLY A 1 74 ? 7.98 6.5 18.312 1 90.81 74 GLY A CA 1
ATOM 560 C C . GLY A 1 74 ? 9.406 5.988 18.203 1 90.81 74 GLY A C 1
ATOM 561 O O . GLY A 1 74 ? 9.75 4.965 18.797 1 90.81 74 GLY A O 1
ATOM 562 N N . GLY A 1 75 ? 10.211 6.66 17.359 1 92.06 75 GLY A N 1
ATOM 563 C CA . GLY A 1 75 ? 11.586 6.23 17.156 1 92.06 75 GLY A CA 1
ATOM 564 C C . GLY A 1 75 ? 11.75 5.309 15.969 1 92.06 75 GLY A C 1
ATOM 565 O O . GLY A 1 75 ? 12.82 4.734 15.773 1 92.06 75 GLY A O 1
ATOM 566 N N . ALA A 1 76 ? 10.742 5.164 15.18 1 93.44 76 ALA A N 1
ATOM 567 C CA . ALA A 1 76 ? 10.844 4.344 13.969 1 93.44 76 ALA A CA 1
ATOM 568 C C . ALA A 1 76 ? 11.945 4.859 13.047 1 93.44 76 ALA A C 1
ATOM 570 O O . ALA A 1 76 ? 12.172 6.07 12.953 1 93.44 76 ALA A O 1
ATOM 571 N N . LYS A 1 77 ? 12.602 3.986 12.398 1 94.56 77 LYS A N 1
ATOM 572 C CA . LYS A 1 77 ? 13.609 4.371 11.414 1 94.56 77 LYS A CA 1
ATOM 573 C C . LYS A 1 77 ? 12.977 5.145 10.258 1 94.56 77 LYS A C 1
ATOM 575 O O . LYS A 1 77 ? 11.875 4.82 9.82 1 94.56 77 LYS A O 1
ATOM 580 N N . LEU A 1 78 ? 13.734 6.117 9.781 1 97.25 78 LEU A N 1
ATOM 581 C CA . LEU A 1 78 ? 13.273 6.848 8.602 1 97.25 78 LEU A CA 1
ATOM 582 C C . LEU A 1 78 ? 13.148 5.914 7.402 1 97.25 78 LEU A C 1
ATOM 584 O O . LEU A 1 78 ? 14.008 5.059 7.184 1 97.25 78 LEU A O 1
ATOM 588 N N . GLY A 1 79 ? 12.062 6.023 6.691 1 97.94 79 GLY A N 1
ATOM 589 C CA . GLY A 1 79 ? 11.93 5.359 5.402 1 97.94 79 GLY A CA 1
ATOM 590 C C . GLY A 1 79 ? 12.367 6.23 4.238 1 97.94 79 GLY A C 1
ATOM 591 O O . GLY A 1 79 ? 13.172 7.152 4.41 1 97.94 79 GLY A O 1
ATOM 592 N N . HIS A 1 80 ? 11.914 5.863 3.094 1 98.44 80 HIS A N 1
ATOM 593 C CA . HIS A 1 80 ? 12.188 6.602 1.867 1 98.44 80 HIS A CA 1
ATOM 594 C C . HIS A 1 80 ? 10.906 6.828 1.064 1 98.44 80 HIS A C 1
ATOM 596 O O . HIS A 1 80 ? 9.93 6.094 1.227 1 98.44 80 HIS A O 1
ATOM 602 N N . SER A 1 81 ? 10.914 7.859 0.281 1 98.31 81 SER A N 1
ATOM 603 C CA . SER A 1 81 ? 9.844 8.141 -0.671 1 98.31 81 SER A CA 1
ATOM 604 C C . SER A 1 81 ? 10.125 7.496 -2.025 1 98.31 81 SER A C 1
ATOM 606 O O . SER A 1 81 ? 11.273 7.188 -2.344 1 98.31 81 SER A O 1
ATOM 608 N N . PRO A 1 82 ? 9.094 7.281 -2.803 1 98.56 82 PRO A N 1
ATOM 609 C CA . PRO A 1 82 ? 9.281 6.707 -4.137 1 98.56 82 PRO A CA 1
ATOM 610 C C . PRO A 1 82 ? 10.102 7.598 -5.059 1 98.56 82 PRO A C 1
ATOM 612 O O . PRO A 1 82 ? 10.836 7.098 -5.914 1 98.56 82 PRO A O 1
ATOM 615 N N . GLU A 1 83 ? 9.961 8.891 -4.848 1 96.31 83 GLU A N 1
ATOM 616 C CA . GLU A 1 83 ? 10.68 9.82 -5.715 1 96.31 83 GLU A CA 1
ATOM 617 C C . GLU A 1 83 ? 12.18 9.57 -5.664 1 96.31 83 GLU A C 1
ATOM 619 O O . GLU A 1 83 ? 12.742 9.352 -4.59 1 96.31 83 GLU A O 1
ATOM 624 N N . GLY A 1 84 ? 12.781 9.531 -6.844 1 97.06 84 GLY A N 1
ATOM 625 C CA . GLY A 1 84 ? 14.219 9.312 -6.941 1 97.06 84 GLY A CA 1
ATOM 626 C C . GLY A 1 84 ? 14.602 7.844 -6.918 1 97.06 84 GLY A C 1
ATOM 627 O O . GLY A 1 84 ? 15.773 7.5 -7.09 1 97.06 84 GLY A O 1
ATOM 628 N N . LYS A 1 85 ? 13.688 6.961 -6.703 1 98.75 85 LYS A N 1
ATOM 629 C CA . LYS A 1 85 ? 13.977 5.531 -6.629 1 98.75 85 LYS A CA 1
ATOM 630 C C . LYS A 1 85 ? 13.625 4.832 -7.941 1 98.75 85 LYS A C 1
ATOM 632 O O . LYS A 1 85 ? 12.695 5.242 -8.641 1 98.75 85 LYS A O 1
ATOM 637 N N . VAL A 1 86 ? 14.352 3.803 -8.25 1 98.88 86 VAL A N 1
ATOM 638 C CA . VAL A 1 86 ? 14.148 2.98 -9.438 1 98.88 86 VAL A CA 1
ATOM 639 C C . VAL A 1 86 ? 13.562 1.628 -9.039 1 98.88 86 VAL A C 1
ATOM 641 O O . VAL A 1 86 ? 14.086 0.962 -8.141 1 98.88 86 VAL A O 1
ATOM 644 N N . VAL A 1 87 ? 12.484 1.248 -9.719 1 98.94 87 VAL A N 1
ATOM 645 C CA . VAL A 1 87 ? 11.883 -0.065 -9.5 1 98.94 87 VAL A CA 1
ATOM 646 C C . VAL A 1 87 ? 12.289 -1.013 -10.625 1 98.94 87 VAL A C 1
ATOM 648 O O . VAL A 1 87 ? 12.297 -0.628 -11.797 1 98.94 87 VAL A O 1
ATOM 651 N N . GLY A 1 88 ? 12.734 -2.189 -10.266 1 98.94 88 GLY A N 1
ATOM 652 C CA . GLY A 1 88 ? 12.961 -3.27 -11.219 1 98.94 88 GLY A CA 1
ATOM 653 C C . GLY A 1 88 ? 11.953 -4.395 -11.086 1 98.94 88 GLY A C 1
ATOM 654 O O . GLY A 1 88 ? 11.719 -4.902 -9.992 1 98.94 88 GLY A O 1
ATOM 655 N N . ILE A 1 89 ? 11.352 -4.762 -12.18 1 98.94 89 ILE A N 1
ATOM 656 C CA . ILE A 1 89 ? 10.453 -5.91 -12.227 1 98.94 89 ILE A CA 1
ATOM 657 C C . ILE A 1 89 ? 11.133 -7.062 -12.969 1 98.94 89 ILE A C 1
ATOM 659 O O . ILE A 1 89 ? 11.359 -6.98 -14.18 1 98.94 89 ILE A O 1
ATOM 663 N N . LEU A 1 90 ? 11.492 -8.078 -12.227 1 98.88 90 LEU A N 1
ATOM 664 C CA . LEU A 1 90 ? 12.047 -9.289 -12.82 1 98.88 90 LEU A CA 1
ATOM 665 C C . LEU A 1 90 ? 10.938 -10.25 -13.234 1 98.88 90 LEU A C 1
ATOM 667 O O . LEU A 1 90 ? 10.391 -10.977 -12.391 1 98.88 90 LEU A O 1
ATOM 671 N N . GLY A 1 91 ? 10.641 -10.289 -14.508 1 98.25 91 GLY A N 1
ATOM 672 C CA . GLY A 1 91 ? 9.477 -10.992 -15.023 1 98.25 91 GLY A CA 1
ATOM 673 C C . GLY A 1 91 ? 8.234 -10.117 -15.102 1 98.25 91 GLY A C 1
ATOM 674 O O . GLY A 1 91 ? 7.43 -10.094 -14.172 1 98.25 91 GLY A O 1
ATOM 675 N N . MET A 1 92 ? 8.102 -9.484 -16.281 1 98.19 92 MET A N 1
ATOM 676 C CA . MET A 1 92 ? 6.941 -8.617 -16.438 1 98.19 92 MET A CA 1
ATOM 677 C C . MET A 1 92 ? 5.902 -9.258 -17.344 1 98.19 92 MET A C 1
ATOM 679 O O . MET A 1 92 ? 5.566 -8.703 -18.406 1 98.19 92 MET A O 1
ATOM 683 N N . GLY A 1 93 ? 5.445 -10.438 -16.938 1 96.38 93 GLY A N 1
ATOM 684 C CA . GLY A 1 93 ? 4.238 -11.023 -17.516 1 96.38 93 GLY A CA 1
ATOM 685 C C . GLY A 1 93 ? 2.965 -10.367 -17.016 1 96.38 93 GLY A C 1
ATOM 686 O O . GLY A 1 93 ? 2.918 -9.148 -16.828 1 96.38 93 GLY A O 1
ATOM 687 N N . GLY A 1 94 ? 1.868 -11.164 -16.875 1 96.44 94 GLY A N 1
ATOM 688 C CA . GLY A 1 94 ? 0.603 -10.609 -16.422 1 96.44 94 GLY A CA 1
ATOM 689 C C . GLY A 1 94 ? 0.693 -9.961 -15.055 1 96.44 94 GLY A C 1
ATOM 690 O O . GLY A 1 94 ? 0.256 -8.82 -14.867 1 96.44 94 GLY A O 1
ATOM 691 N N . ILE A 1 95 ? 1.246 -10.648 -14.109 1 97.81 95 ILE A N 1
ATOM 692 C CA . ILE A 1 95 ? 1.355 -10.133 -12.75 1 97.81 95 ILE A CA 1
ATOM 693 C C . ILE A 1 95 ? 2.336 -8.961 -12.719 1 97.81 95 ILE A C 1
ATOM 695 O O . ILE A 1 95 ? 2.066 -7.938 -12.094 1 97.81 95 ILE A O 1
ATOM 699 N N . GLY A 1 96 ? 3.49 -9.062 -13.383 1 98.62 96 GLY A N 1
ATOM 700 C CA . GLY A 1 96 ? 4.461 -7.98 -13.445 1 98.62 96 GLY A CA 1
ATOM 701 C C . GLY A 1 96 ? 3.887 -6.695 -14.008 1 98.62 96 GLY A C 1
ATOM 702 O O . GLY A 1 96 ? 4.152 -5.609 -13.484 1 98.62 96 GLY A O 1
ATOM 703 N N . ARG A 1 97 ? 3.125 -6.82 -15.078 1 98.69 97 ARG A N 1
ATOM 704 C CA . ARG A 1 97 ? 2.492 -5.645 -15.664 1 98.69 97 ARG A CA 1
ATOM 705 C C . ARG A 1 97 ? 1.471 -5.035 -14.711 1 98.69 97 ARG A C 1
ATOM 707 O O . ARG A 1 97 ? 1.349 -3.811 -14.625 1 98.69 97 ARG A O 1
ATOM 714 N N . ALA A 1 98 ? 0.732 -5.926 -14.031 1 98.56 98 ALA A N 1
ATOM 715 C CA . ALA A 1 98 ? -0.223 -5.438 -13.039 1 98.56 98 ALA A CA 1
ATOM 716 C C . ALA A 1 98 ? 0.486 -4.68 -11.922 1 98.56 98 ALA A C 1
ATOM 718 O O . ALA A 1 98 ? -0.03 -3.682 -11.414 1 98.56 98 ALA A O 1
ATOM 719 N N . ILE A 1 99 ? 1.661 -5.137 -11.492 1 98.88 99 ILE A N 1
ATOM 720 C CA . ILE A 1 99 ? 2.463 -4.441 -10.484 1 98.88 99 ILE A CA 1
ATOM 721 C C . ILE A 1 99 ? 2.906 -3.086 -11.031 1 98.88 99 ILE A C 1
ATOM 723 O O . ILE A 1 99 ? 2.742 -2.061 -10.367 1 98.88 99 ILE A O 1
ATOM 727 N N . ARG A 1 100 ? 3.393 -3.086 -12.242 1 98.81 100 ARG A N 1
ATOM 728 C CA . ARG A 1 100 ? 3.822 -1.856 -12.898 1 98.81 100 ARG A CA 1
ATOM 729 C C . ARG A 1 100 ? 2.709 -0.813 -12.891 1 98.81 100 ARG A C 1
ATOM 731 O O . ARG A 1 100 ? 2.92 0.322 -12.461 1 98.81 100 ARG A O 1
ATOM 738 N N . ASP A 1 101 ? 1.563 -1.199 -13.352 1 98.56 101 ASP A N 1
ATOM 739 C CA . ASP A 1 101 ? 0.442 -0.279 -13.516 1 98.56 101 ASP A CA 1
ATOM 740 C C . ASP A 1 101 ? 0.067 0.363 -12.18 1 98.56 101 ASP A C 1
ATOM 742 O O . ASP A 1 101 ? -0.287 1.542 -12.125 1 98.56 101 ASP A O 1
ATOM 746 N N . ARG A 1 102 ? 0.153 -0.365 -11.133 1 98.75 102 ARG A N 1
ATOM 747 C CA . ARG A 1 102 ? -0.275 0.111 -9.82 1 98.75 102 ARG A CA 1
ATOM 748 C C . ARG A 1 102 ? 0.816 0.944 -9.156 1 98.75 102 ARG A C 1
ATOM 750 O O . ARG A 1 102 ? 0.528 1.795 -8.312 1 98.75 102 ARG A O 1
ATOM 757 N N . LEU A 1 103 ? 2.086 0.781 -9.547 1 98.75 103 LEU A N 1
ATOM 758 C CA . LEU A 1 103 ? 3.182 1.534 -8.945 1 98.75 103 LEU A CA 1
ATOM 759 C C . LEU A 1 103 ? 3.406 2.85 -9.68 1 98.75 103 LEU A C 1
ATOM 761 O O . LEU A 1 103 ? 4.02 3.773 -9.141 1 98.75 103 LEU A O 1
ATOM 765 N N . LYS A 1 104 ? 2.904 2.988 -10.836 1 98.06 104 LYS A N 1
ATOM 766 C CA . LYS A 1 104 ? 3.193 4.113 -11.719 1 98.06 104 LYS A CA 1
ATOM 767 C C . LYS A 1 104 ? 2.844 5.441 -11.055 1 98.06 104 LYS A C 1
ATOM 769 O O . LYS A 1 104 ? 3.619 6.398 -11.125 1 98.06 104 LYS A O 1
ATOM 774 N N . PRO A 1 105 ? 1.74 5.523 -10.305 1 98.06 105 PRO A N 1
ATOM 775 C CA . PRO A 1 105 ? 1.354 6.848 -9.805 1 98.06 105 PRO A CA 1
ATOM 776 C C . PRO A 1 105 ? 2.121 7.254 -8.555 1 98.06 105 PRO A C 1
ATOM 778 O O . PRO A 1 105 ? 1.901 8.344 -8.016 1 98.06 105 PRO A O 1
ATOM 781 N N . PHE A 1 106 ? 3.014 6.48 -8.086 1 98.56 106 PHE A N 1
ATOM 782 C CA . PHE A 1 106 ? 3.646 6.758 -6.801 1 98.56 106 PHE A CA 1
ATOM 783 C C . PHE A 1 106 ? 4.844 7.684 -6.98 1 98.56 106 PHE A C 1
ATOM 785 O O . PHE A 1 106 ? 5.355 8.242 -6.004 1 98.56 106 PHE A O 1
ATOM 792 N N . GLY A 1 107 ? 5.293 7.887 -8.203 1 96.56 107 GLY A N 1
ATOM 793 C CA . GLY A 1 107 ? 6.32 8.883 -8.445 1 96.56 107 GLY A CA 1
ATOM 794 C C . GLY A 1 107 ? 7.719 8.297 -8.492 1 96.56 107 GLY A C 1
ATOM 795 O O . GLY A 1 107 ? 8.711 9.023 -8.359 1 96.56 107 GLY A O 1
ATOM 796 N N . PHE A 1 108 ? 7.859 6.996 -8.688 1 98.38 108 PHE A N 1
ATOM 797 C CA . PHE A 1 108 ? 9.172 6.402 -8.914 1 98.38 108 PHE A CA 1
ATOM 798 C C . PHE A 1 108 ? 9.82 6.988 -10.164 1 98.38 108 PHE A C 1
ATOM 800 O O . PHE A 1 108 ? 9.133 7.328 -11.125 1 98.38 108 PHE A O 1
ATOM 807 N N . THR A 1 109 ? 11.156 7.113 -10.133 1 97.75 109 THR A N 1
ATOM 808 C CA . THR A 1 109 ? 11.883 7.75 -11.227 1 97.75 109 THR A CA 1
ATOM 809 C C . THR A 1 109 ? 11.719 6.961 -12.523 1 97.75 109 THR A C 1
ATOM 811 O O . THR A 1 109 ? 11.5 7.539 -13.586 1 97.75 109 THR A O 1
ATOM 814 N N . LYS A 1 110 ? 11.891 5.723 -12.422 1 97.62 110 LYS A N 1
ATOM 815 C CA . LYS A 1 110 ? 11.648 4.863 -13.578 1 97.62 110 LYS A CA 1
ATOM 816 C C . LYS A 1 110 ? 11.375 3.426 -13.141 1 97.62 110 LYS A C 1
ATOM 818 O O . LYS A 1 110 ? 11.703 3.035 -12.023 1 97.62 110 LYS A O 1
ATOM 823 N N . ILE A 1 111 ? 10.742 2.725 -13.984 1 98.75 111 ILE A N 1
ATOM 824 C CA . ILE A 1 111 ? 10.484 1.296 -13.836 1 98.75 111 ILE A CA 1
ATOM 825 C C . ILE A 1 111 ? 11.234 0.524 -14.922 1 98.75 111 ILE A C 1
ATOM 827 O O . ILE A 1 111 ? 11.023 0.756 -16.109 1 98.75 111 ILE A O 1
ATOM 831 N N . LEU A 1 112 ? 12.148 -0.341 -14.508 1 98.94 112 LEU A N 1
ATOM 832 C CA . LEU A 1 112 ? 12.867 -1.266 -15.383 1 98.94 112 LEU A CA 1
ATOM 833 C C . LEU A 1 112 ? 12.227 -2.65 -15.344 1 98.94 112 LEU A C 1
ATOM 835 O O . LEU A 1 112 ? 11.57 -3.01 -14.367 1 98.94 112 LEU A O 1
ATOM 839 N N . TYR A 1 113 ? 12.414 -3.369 -16.438 1 98.88 113 TYR A N 1
ATOM 840 C CA . TYR A 1 113 ? 11.992 -4.766 -16.375 1 98.88 113 TYR A CA 1
ATOM 841 C C . TYR A 1 113 ? 12.914 -5.648 -17.219 1 98.88 113 TYR A C 1
ATOM 843 O O . TYR A 1 113 ? 13.617 -5.156 -18.094 1 98.88 113 TYR A O 1
ATOM 851 N N . HIS A 1 114 ? 12.945 -6.883 -16.844 1 98.75 114 HIS A N 1
ATOM 852 C CA . HIS A 1 114 ? 13.656 -7.895 -17.625 1 98.75 114 HIS A CA 1
ATOM 853 C C . HIS A 1 114 ? 12.781 -9.125 -17.844 1 98.75 114 HIS A C 1
ATOM 855 O O . HIS A 1 114 ? 12.109 -9.594 -16.922 1 98.75 114 HIS A O 1
ATOM 861 N N . ASN A 1 115 ? 12.742 -9.523 -19 1 97.62 115 ASN A N 1
ATOM 862 C CA . ASN A 1 115 ? 12.172 -10.773 -19.484 1 97.62 115 ASN A CA 1
ATOM 863 C C . ASN A 1 115 ? 13.141 -11.523 -20.391 1 97.62 115 ASN A C 1
ATOM 865 O O . ASN A 1 115 ? 14.164 -10.977 -20.797 1 97.62 115 ASN A O 1
ATOM 869 N N . ARG A 1 116 ? 12.844 -12.836 -20.625 1 94.25 116 ARG A N 1
ATOM 870 C CA . ARG A 1 116 ? 13.633 -13.555 -21.625 1 94.25 116 ARG A CA 1
ATOM 871 C C . ARG A 1 116 ? 13.578 -12.852 -22.969 1 94.25 116 ARG A C 1
ATOM 873 O O . ARG A 1 116 ? 14.594 -12.742 -23.656 1 94.25 116 ARG A O 1
ATOM 880 N N . LYS A 1 117 ? 12.383 -12.414 -23.297 1 95.31 117 LYS A N 1
ATOM 881 C CA . LYS A 1 117 ? 12.141 -11.594 -24.484 1 95.31 117 LYS A CA 1
ATOM 882 C C . LYS A 1 117 ? 11.414 -10.305 -24.125 1 95.31 117 LYS A C 1
ATOM 884 O O . LYS A 1 117 ? 10.492 -10.312 -23.312 1 95.31 117 LYS A O 1
ATOM 889 N N . PRO A 1 118 ? 11.828 -9.195 -24.734 1 97.38 118 PRO A N 1
ATOM 890 C CA . PRO A 1 118 ? 11.141 -7.934 -24.438 1 97.38 118 PRO A CA 1
ATOM 891 C C . PRO A 1 118 ? 9.656 -7.98 -24.812 1 97.38 118 PRO A C 1
ATOM 893 O O . PRO A 1 118 ? 9.273 -8.648 -25.766 1 97.38 118 PRO A O 1
ATOM 896 N N . LEU A 1 119 ? 8.898 -7.277 -24.062 1 97.38 119 LEU A N 1
ATOM 897 C CA . LEU A 1 119 ? 7.484 -7.109 -24.391 1 97.38 119 LEU A CA 1
ATOM 898 C C . LEU A 1 119 ? 7.309 -6.227 -25.625 1 97.38 119 LEU A C 1
ATOM 900 O O . LEU A 1 119 ? 8.203 -5.445 -25.953 1 97.38 119 LEU A O 1
ATOM 904 N N . SER A 1 120 ? 6.172 -6.422 -26.25 1 96.56 120 SER A N 1
ATOM 905 C CA . SER A 1 120 ? 5.816 -5.449 -27.281 1 96.56 120 SER A CA 1
ATOM 906 C C . SER A 1 120 ? 5.629 -4.059 -26.688 1 96.56 120 SER A C 1
ATOM 908 O O . SER A 1 120 ? 5.348 -3.924 -25.484 1 96.56 120 SER A O 1
ATOM 910 N N . SER A 1 121 ? 5.75 -3.047 -27.484 1 93.44 121 SER A N 1
ATOM 911 C CA . SER A 1 121 ? 5.703 -1.661 -27.031 1 93.44 121 SER A CA 1
ATOM 912 C C . SER A 1 121 ? 4.383 -1.352 -26.328 1 93.44 121 SER A C 1
ATOM 914 O O . SER A 1 121 ? 4.348 -0.585 -25.375 1 93.44 121 SER A O 1
ATOM 916 N N . ASP A 1 122 ? 3.348 -1.957 -26.844 1 94.88 122 ASP A N 1
ATOM 917 C CA . ASP A 1 122 ? 2.018 -1.699 -26.297 1 94.88 122 ASP A CA 1
ATOM 918 C C . ASP A 1 122 ? 1.876 -2.281 -24.891 1 94.88 122 ASP A C 1
ATOM 920 O O . ASP A 1 122 ? 1.051 -1.818 -24.109 1 94.88 122 ASP A O 1
ATOM 924 N N . LEU A 1 123 ? 2.74 -3.225 -24.5 1 96.31 123 LEU A N 1
ATOM 925 C CA . LEU A 1 123 ? 2.641 -3.9 -23.219 1 96.31 123 LEU A CA 1
ATOM 926 C C . LEU A 1 123 ? 3.66 -3.34 -22.234 1 96.31 123 LEU A C 1
ATOM 928 O O . LEU A 1 123 ? 3.539 -3.549 -21.016 1 96.31 123 LEU A O 1
ATOM 932 N N . GLU A 1 124 ? 4.609 -2.654 -22.688 1 96.25 124 GLU A N 1
ATOM 933 C CA . GLU A 1 124 ? 5.664 -2.146 -21.812 1 96.25 124 GLU A CA 1
ATOM 934 C C . GLU A 1 124 ? 5.133 -1.066 -20.875 1 96.25 124 GLU A C 1
ATOM 936 O O . GLU A 1 124 ? 5.551 -0.981 -19.719 1 96.25 124 GLU A O 1
ATOM 941 N N . GLY A 1 125 ? 4.199 -0.194 -21.422 1 95.25 125 GLY A N 1
ATOM 942 C CA . GLY A 1 125 ? 3.555 0.814 -20.609 1 95.25 125 GLY A CA 1
ATOM 943 C C . GLY A 1 125 ? 4.535 1.801 -19.984 1 95.25 125 GLY A C 1
ATOM 944 O O . GLY A 1 125 ? 4.395 2.184 -18.828 1 95.25 125 GLY A O 1
ATOM 945 N N . GLY A 1 126 ? 5.629 2.162 -20.672 1 95.81 126 GLY A N 1
ATOM 946 C CA . GLY A 1 126 ? 6.578 3.162 -20.203 1 95.81 126 GLY A CA 1
ATOM 947 C C . GLY A 1 126 ? 7.746 2.566 -19.438 1 95.81 126 GLY A C 1
ATOM 948 O O . GLY A 1 126 ? 8.711 3.268 -19.125 1 95.81 126 GLY A O 1
ATOM 949 N N . ALA A 1 127 ? 7.641 1.263 -19.078 1 98.38 127 ALA A N 1
ATOM 950 C CA . ALA A 1 127 ? 8.781 0.604 -18.438 1 98.38 127 ALA A CA 1
ATOM 951 C C . ALA A 1 127 ? 9.914 0.379 -19.438 1 98.38 127 ALA A C 1
ATOM 953 O O . ALA A 1 127 ? 9.672 0.251 -20.641 1 98.38 127 ALA A O 1
ATOM 954 N N . GLU A 1 128 ? 11.102 0.355 -18.969 1 98.44 128 GLU A N 1
ATOM 955 C CA . GLU A 1 128 ? 12.281 0.211 -19.812 1 98.44 128 GLU A CA 1
ATOM 956 C C . GLU A 1 128 ? 12.844 -1.205 -19.75 1 98.44 128 GLU A C 1
ATOM 958 O O . GLU A 1 128 ? 13.109 -1.715 -18.656 1 98.44 128 GLU A O 1
ATOM 963 N N . TYR A 1 129 ? 13 -1.848 -20.891 1 98.75 129 TYR A N 1
ATOM 964 C CA . TYR A 1 129 ? 13.625 -3.166 -20.969 1 98.75 129 TYR A CA 1
ATOM 965 C C . TYR A 1 129 ? 15.133 -3.068 -20.766 1 98.75 129 TYR A C 1
ATOM 967 O O . TYR A 1 129 ? 15.797 -2.24 -21.406 1 98.75 129 TYR A O 1
ATOM 975 N N . VAL A 1 130 ? 15.633 -3.887 -19.922 1 98.81 130 VAL A N 1
ATOM 976 C CA . VAL A 1 130 ? 17.078 -3.936 -19.688 1 98.81 130 VAL A CA 1
ATOM 977 C C . VAL A 1 130 ? 17.516 -5.383 -19.484 1 98.81 130 VAL A C 1
ATOM 979 O O . VAL A 1 130 ? 16.688 -6.277 -19.328 1 98.81 130 VAL A O 1
ATOM 982 N N . SER A 1 131 ? 18.812 -5.652 -19.5 1 98.69 131 SER A N 1
ATOM 983 C CA . SER A 1 131 ? 19.344 -6.961 -19.125 1 98.69 131 SER A CA 1
ATOM 984 C C . SER A 1 131 ? 19.141 -7.238 -17.641 1 98.69 131 SER A C 1
ATOM 986 O O . SER A 1 131 ? 18.922 -6.312 -16.844 1 98.69 131 SER A O 1
ATOM 988 N N . LYS A 1 132 ? 19.203 -8.453 -17.297 1 98.38 132 LYS A N 1
ATOM 989 C CA . LYS A 1 132 ? 19.078 -8.828 -15.891 1 98.38 132 LYS A CA 1
ATOM 990 C C . LYS A 1 132 ? 20.156 -8.148 -15.039 1 98.38 132 LYS A C 1
ATOM 992 O O . LYS A 1 132 ? 19.859 -7.652 -13.953 1 98.38 132 LYS A O 1
ATOM 997 N N . GLU A 1 133 ? 21.328 -8.086 -15.539 1 98.25 133 GLU A N 1
ATOM 998 C CA . GLU A 1 133 ? 22.438 -7.453 -14.844 1 98.25 133 GLU A CA 1
ATOM 999 C C . GLU A 1 133 ? 22.188 -5.965 -14.633 1 98.25 133 GLU A C 1
ATOM 1001 O O . GLU A 1 133 ? 22.422 -5.438 -13.547 1 98.25 133 GLU A O 1
ATOM 1006 N N . ASP A 1 134 ? 21.719 -5.336 -15.641 1 98.75 134 ASP A N 1
ATOM 1007 C CA . ASP A 1 134 ? 21.438 -3.904 -15.547 1 98.75 134 ASP A CA 1
ATOM 1008 C C . ASP A 1 134 ? 20.297 -3.631 -14.562 1 98.75 134 ASP A C 1
ATOM 1010 O O . ASP A 1 134 ? 20.312 -2.621 -13.859 1 98.75 134 ASP A O 1
ATOM 1014 N N . LEU A 1 135 ? 19.359 -4.477 -14.586 1 98.88 135 LEU A N 1
ATOM 1015 C CA . LEU A 1 135 ? 18.281 -4.352 -13.625 1 98.88 135 LEU A CA 1
ATOM 1016 C C . LEU A 1 135 ? 18.812 -4.422 -12.195 1 98.88 135 LEU A C 1
ATOM 1018 O O . LEU A 1 135 ? 18.484 -3.572 -11.359 1 98.88 135 LEU A O 1
ATOM 1022 N N . PHE A 1 136 ? 19.641 -5.395 -11.953 1 98.88 136 PHE A N 1
ATOM 1023 C CA . PHE A 1 136 ? 20.219 -5.586 -10.625 1 98.88 136 PHE A CA 1
ATOM 1024 C C . PHE A 1 136 ? 21.047 -4.375 -10.219 1 98.88 136 PHE A C 1
ATOM 1026 O O . PHE A 1 136 ? 20.953 -3.91 -9.078 1 98.88 136 PHE A O 1
ATOM 1033 N N . LYS A 1 137 ? 21.719 -3.752 -11.117 1 98.75 137 LYS A N 1
ATOM 1034 C CA . LYS A 1 137 ? 22.656 -2.666 -10.836 1 98.75 137 LYS A CA 1
ATOM 1035 C C . LYS A 1 137 ? 21.922 -1.356 -10.578 1 98.75 137 LYS A C 1
ATOM 1037 O O . LYS A 1 137 ? 22.391 -0.502 -9.828 1 98.75 137 LYS A O 1
ATOM 1042 N N . GLN A 1 138 ? 20.781 -1.231 -11.164 1 98.81 138 GLN A N 1
ATOM 1043 C CA . GLN A 1 138 ? 20.156 0.09 -11.195 1 98.81 138 GLN A CA 1
ATOM 1044 C C . GLN A 1 138 ? 18.984 0.17 -10.219 1 98.81 138 GLN A C 1
ATOM 1046 O O . GLN A 1 138 ? 18.656 1.25 -9.727 1 98.81 138 GLN A O 1
ATOM 1051 N N . ALA A 1 139 ? 18.344 -0.9 -9.953 1 98.94 139 ALA A N 1
ATOM 1052 C CA . ALA A 1 139 ? 17.094 -0.875 -9.203 1 98.94 139 ALA A CA 1
ATOM 1053 C C . ALA A 1 139 ? 17.359 -0.674 -7.711 1 98.94 139 ALA A C 1
ATOM 1055 O O . ALA A 1 139 ? 18.297 -1.242 -7.156 1 98.94 139 ALA A O 1
ATOM 1056 N N . ASP A 1 140 ? 16.531 0.166 -7.09 1 98.94 140 ASP A N 1
ATOM 1057 C CA . ASP A 1 140 ? 16.5 0.305 -5.637 1 98.94 140 ASP A CA 1
ATOM 1058 C C . ASP A 1 140 ? 15.57 -0.724 -5.008 1 98.94 140 ASP A C 1
ATOM 1060 O O . ASP A 1 140 ? 15.766 -1.13 -3.859 1 98.94 140 ASP A O 1
ATOM 1064 N N . ILE A 1 141 ? 14.531 -1.076 -5.727 1 98.94 141 ILE A N 1
ATOM 1065 C CA . ILE A 1 141 ? 13.531 -2.074 -5.359 1 98.94 141 ILE A CA 1
ATOM 1066 C C . ILE A 1 141 ? 13.367 -3.08 -6.496 1 98.94 141 ILE A C 1
ATOM 1068 O O . ILE A 1 141 ? 13.25 -2.693 -7.66 1 98.94 141 ILE A O 1
ATOM 1072 N N . ILE A 1 142 ? 13.367 -4.336 -6.188 1 99 142 ILE A N 1
ATOM 1073 C CA . ILE A 1 142 ? 13.188 -5.359 -7.215 1 99 142 ILE A CA 1
ATOM 1074 C C . ILE A 1 142 ? 11.992 -6.246 -6.855 1 99 142 ILE A C 1
ATOM 1076 O O . ILE A 1 142 ? 11.992 -6.906 -5.812 1 99 142 ILE A O 1
ATOM 1080 N N . CYS A 1 143 ? 11 -6.25 -7.676 1 98.94 143 CYS A N 1
ATOM 1081 C CA . CYS A 1 143 ? 9.844 -7.141 -7.586 1 98.94 143 CYS A CA 1
ATOM 1082 C C . CYS A 1 143 ? 10.062 -8.398 -8.422 1 98.94 143 CYS A C 1
ATOM 1084 O O . CYS A 1 143 ? 10.227 -8.32 -9.641 1 98.94 143 CYS A O 1
ATOM 1086 N N . ILE A 1 144 ? 10.016 -9.508 -7.789 1 98.88 144 ILE A N 1
ATOM 1087 C CA . ILE A 1 144 ? 10.25 -10.789 -8.453 1 98.88 144 ILE A CA 1
ATOM 1088 C C . ILE A 1 144 ? 8.922 -11.422 -8.844 1 98.88 144 ILE A C 1
ATOM 1090 O O . ILE A 1 144 ? 8.078 -11.695 -7.988 1 98.88 144 ILE A O 1
ATOM 1094 N N . SER A 1 145 ? 8.727 -11.625 -10.109 1 97.69 145 SER A N 1
ATOM 1095 C CA . SER A 1 145 ? 7.48 -12.148 -10.648 1 97.69 145 SER A CA 1
ATOM 1096 C C . SER A 1 145 ? 7.742 -13.156 -11.773 1 97.69 145 SER A C 1
ATOM 1098 O O . SER A 1 145 ? 7.145 -13.062 -12.844 1 97.69 145 SER A O 1
ATOM 1100 N N . VAL A 1 146 ? 8.609 -14.109 -11.57 1 95.5 146 VAL A N 1
ATOM 1101 C CA . VAL A 1 146 ? 8.922 -15.164 -12.531 1 95.5 146 VAL A CA 1
ATOM 1102 C C . VAL A 1 146 ? 8.367 -16.5 -12.031 1 95.5 146 VAL A C 1
ATOM 1104 O O . VAL A 1 146 ? 8.203 -16.688 -10.828 1 95.5 146 VAL A O 1
ATOM 1107 N N . PRO A 1 147 ? 8.102 -17.422 -12.945 1 90.88 147 PRO A N 1
ATOM 1108 C CA . PRO A 1 147 ? 7.676 -18.75 -12.5 1 90.88 147 PRO A CA 1
ATOM 1109 C C . PRO A 1 147 ? 8.812 -19.562 -11.867 1 90.88 147 PRO A C 1
ATOM 1111 O O . PRO A 1 147 ? 9.984 -19.234 -12.062 1 90.88 147 PRO A O 1
ATOM 1114 N N . LEU A 1 148 ? 8.453 -20.469 -11.039 1 92.94 148 LEU A N 1
ATOM 1115 C CA . LEU A 1 148 ? 9.445 -21.406 -10.516 1 92.94 148 LEU A CA 1
ATOM 1116 C C . LEU A 1 148 ? 9.625 -22.594 -11.453 1 92.94 148 LEU A C 1
ATOM 1118 O O . LEU A 1 148 ? 8.656 -23.297 -11.75 1 92.94 148 LEU A O 1
ATOM 1122 N N . ASN A 1 149 ? 10.719 -22.766 -11.992 1 88.38 149 ASN A N 1
ATOM 1123 C CA . ASN A 1 149 ? 11.148 -23.906 -12.805 1 88.38 149 ASN A CA 1
ATOM 1124 C C . ASN A 1 149 ? 12.633 -24.172 -12.633 1 88.38 149 ASN A C 1
ATOM 1126 O O . ASN A 1 149 ? 13.281 -23.609 -11.75 1 88.38 149 ASN A O 1
ATOM 1130 N N . ALA A 1 150 ? 13.164 -25.047 -13.453 1 88.94 150 ALA A N 1
ATOM 1131 C CA . ALA A 1 150 ? 14.562 -25.453 -13.297 1 88.94 150 ALA A CA 1
ATOM 1132 C C . ALA A 1 150 ? 15.508 -24.281 -13.539 1 88.94 150 ALA A C 1
ATOM 1134 O O . ALA A 1 150 ? 16.578 -24.203 -12.938 1 88.94 150 ALA A O 1
ATOM 1135 N N . HIS A 1 151 ? 15.086 -23.312 -14.336 1 91.25 151 HIS A N 1
ATOM 1136 C CA . HIS A 1 151 ? 15.945 -22.203 -14.719 1 91.25 151 HIS A CA 1
ATOM 1137 C C . HIS A 1 151 ? 15.867 -21.078 -13.688 1 91.25 151 HIS A C 1
ATOM 1139 O O . HIS A 1 151 ? 16.797 -20.281 -13.562 1 91.25 151 HIS A O 1
ATOM 1145 N N . THR A 1 152 ? 14.797 -21.016 -12.938 1 94.62 152 THR A N 1
ATOM 1146 C CA . THR A 1 152 ? 14.609 -19.875 -12.047 1 94.62 152 THR A CA 1
ATOM 1147 C C . THR A 1 152 ? 14.812 -20.281 -10.594 1 94.62 152 THR A C 1
ATOM 1149 O O . THR A 1 152 ? 14.969 -19.422 -9.719 1 94.62 152 THR A O 1
ATOM 1152 N N . LYS A 1 153 ? 14.836 -21.562 -10.352 1 96.69 153 LYS A N 1
ATOM 1153 C CA . LYS A 1 153 ? 15.102 -22 -8.984 1 96.69 153 LYS A CA 1
ATOM 1154 C C . LYS A 1 153 ? 16.438 -21.469 -8.484 1 96.69 153 LYS A C 1
ATOM 1156 O O . LYS A 1 153 ? 17.484 -21.703 -9.109 1 96.69 153 LYS A O 1
ATOM 1161 N N . HIS A 1 154 ? 16.438 -20.703 -7.398 1 98.19 154 HIS A N 1
ATOM 1162 C CA . HIS A 1 154 ? 17.594 -20.125 -6.734 1 98.19 154 HIS A CA 1
ATOM 1163 C C . HIS A 1 154 ? 18.375 -19.219 -7.684 1 98.19 154 HIS A C 1
ATOM 1165 O O . HIS A 1 154 ? 19.594 -19.062 -7.551 1 98.19 154 HIS A O 1
ATOM 1171 N N . SER A 1 155 ? 17.625 -18.688 -8.68 1 97.62 155 SER A N 1
ATOM 1172 C CA . SER A 1 155 ? 18.281 -17.734 -9.57 1 97.62 155 SER A CA 1
ATOM 1173 C C . SER A 1 155 ? 18.641 -16.453 -8.828 1 97.62 155 SER A C 1
ATOM 1175 O O . SER A 1 155 ? 19.516 -15.703 -9.258 1 97.62 155 SER A O 1
ATOM 1177 N N . ILE A 1 156 ? 17.969 -16.156 -7.781 1 98.62 156 ILE A N 1
ATOM 1178 C CA . ILE A 1 156 ? 18.328 -15.07 -6.875 1 98.62 156 ILE A CA 1
ATOM 1179 C C . ILE A 1 156 ? 19.125 -15.633 -5.699 1 98.62 156 ILE A C 1
ATOM 1181 O O . ILE A 1 156 ? 18.562 -15.953 -4.652 1 98.62 156 ILE A O 1
ATOM 1185 N N . ASN A 1 157 ? 20.359 -15.852 -5.914 1 98.12 157 ASN A N 1
ATOM 1186 C CA . ASN A 1 157 ? 21.297 -16.359 -4.918 1 98.12 157 ASN A CA 1
ATOM 1187 C C . ASN A 1 157 ? 22.281 -15.281 -4.48 1 98.12 157 ASN A C 1
ATOM 1189 O O . ASN A 1 157 ? 22.141 -14.117 -4.855 1 98.12 157 ASN A O 1
ATOM 1193 N N . LYS A 1 158 ? 23.203 -15.609 -3.695 1 98 158 LYS A N 1
ATOM 1194 C CA . LYS A 1 158 ? 24.172 -14.664 -3.145 1 98 158 LYS A CA 1
ATOM 1195 C C . LYS A 1 158 ? 24.922 -13.922 -4.254 1 98 158 LYS A C 1
ATOM 1197 O O . LYS A 1 158 ? 25.141 -12.719 -4.164 1 98 158 LYS A O 1
ATOM 1202 N N . GLU A 1 159 ? 25.281 -14.625 -5.281 1 98.06 159 GLU A N 1
ATOM 1203 C CA . GLU A 1 159 ? 26 -14.023 -6.406 1 98.06 159 GLU A CA 1
ATOM 1204 C C . GLU A 1 159 ? 25.125 -12.992 -7.117 1 98.06 159 GLU A C 1
ATOM 1206 O O . GLU A 1 159 ? 25.578 -11.883 -7.414 1 98.06 159 GLU A O 1
ATOM 1211 N N . ALA A 1 160 ? 23.938 -13.344 -7.406 1 98.5 160 ALA A N 1
ATOM 1212 C CA . ALA A 1 160 ? 23.016 -12.406 -8.031 1 98.5 160 ALA A CA 1
ATOM 1213 C C . ALA A 1 160 ? 22.828 -11.164 -7.16 1 98.5 160 ALA A C 1
ATOM 1215 O O . ALA A 1 160 ? 22.891 -10.039 -7.66 1 98.5 160 ALA A O 1
ATOM 1216 N N . ILE A 1 161 ? 22.656 -11.32 -5.867 1 98.75 161 ILE A N 1
ATOM 1217 C CA . ILE A 1 161 ? 22.375 -10.242 -4.934 1 98.75 161 ILE A CA 1
ATOM 1218 C C . ILE A 1 161 ? 23.594 -9.328 -4.809 1 98.75 161 ILE A C 1
ATOM 1220 O O . ILE A 1 161 ? 23.469 -8.117 -4.656 1 98.75 161 ILE A O 1
ATOM 1224 N N . SER A 1 162 ? 24.75 -9.898 -4.934 1 98.38 162 SER A N 1
ATOM 1225 C CA . SER A 1 162 ? 25.969 -9.109 -4.836 1 98.38 162 SER A CA 1
ATOM 1226 C C . SER A 1 162 ? 26.047 -8.07 -5.949 1 98.38 162 SER A C 1
ATOM 1228 O O . SER A 1 162 ? 26.75 -7.074 -5.824 1 98.38 162 SER A O 1
ATOM 1230 N N . GLN A 1 163 ? 25.312 -8.289 -7.016 1 98.69 163 GLN A N 1
ATOM 1231 C CA . GLN A 1 163 ? 25.312 -7.367 -8.148 1 98.69 163 GLN A CA 1
ATOM 1232 C C . GLN A 1 163 ? 24.328 -6.215 -7.914 1 98.69 163 GLN A C 1
ATOM 1234 O O . GLN A 1 163 ? 24.359 -5.223 -8.641 1 98.69 163 GLN A O 1
ATOM 1239 N N . MET A 1 164 ? 23.516 -6.332 -6.949 1 98.88 164 MET A N 1
ATOM 1240 C CA . MET A 1 164 ? 22.5 -5.332 -6.68 1 98.88 164 MET A CA 1
ATOM 1241 C C . MET A 1 164 ? 23.047 -4.195 -5.832 1 98.88 164 MET A C 1
ATOM 1243 O O . MET A 1 164 ? 24.156 -4.297 -5.293 1 98.88 164 MET A O 1
ATOM 1247 N N . LYS A 1 165 ? 22.359 -3.082 -5.777 1 98.81 165 LYS A N 1
ATOM 1248 C CA . LYS A 1 165 ? 22.75 -1.956 -4.934 1 98.81 165 LYS A CA 1
ATOM 1249 C C . LYS A 1 165 ? 22.812 -2.361 -3.465 1 98.81 165 LYS A C 1
ATOM 1251 O O . LYS A 1 165 ? 22.016 -3.191 -3.012 1 98.81 165 LYS A O 1
ATOM 1256 N N . ASP A 1 166 ? 23.75 -1.807 -2.768 1 98.69 166 ASP A N 1
ATOM 1257 C CA . ASP A 1 166 ? 23.656 -1.923 -1.315 1 98.69 166 ASP A CA 1
ATOM 1258 C C . ASP A 1 166 ? 22.359 -1.298 -0.793 1 98.69 166 ASP A C 1
ATOM 1260 O O . ASP A 1 166 ? 21.984 -0.197 -1.204 1 98.69 166 ASP A O 1
ATOM 1264 N N . GLY A 1 167 ? 21.625 -2.086 0.065 1 98.62 167 GLY A N 1
ATOM 1265 C CA . GLY A 1 167 ? 20.375 -1.578 0.61 1 98.62 167 GLY A CA 1
ATOM 1266 C C . GLY A 1 167 ? 19.172 -1.891 -0.26 1 98.62 167 GLY A C 1
ATOM 1267 O O . GLY A 1 167 ? 18.078 -1.379 -0.02 1 98.62 167 GLY A O 1
ATOM 1268 N N . VAL A 1 168 ? 19.344 -2.73 -1.233 1 98.94 168 VAL A N 1
ATOM 1269 C CA . VAL A 1 168 ? 18.266 -3.064 -2.15 1 98.94 168 VAL A CA 1
ATOM 1270 C C . VAL A 1 168 ? 17.078 -3.633 -1.37 1 98.94 168 VAL A C 1
ATOM 1272 O O . VAL A 1 168 ? 17.266 -4.332 -0.373 1 98.94 168 VAL A O 1
ATOM 1275 N N . ILE A 1 169 ? 15.906 -3.297 -1.802 1 98.94 169 ILE A N 1
ATOM 1276 C CA . ILE A 1 169 ? 14.68 -3.898 -1.303 1 98.94 169 ILE A CA 1
ATOM 1277 C C . ILE A 1 169 ? 14.227 -5.004 -2.254 1 98.94 169 ILE A C 1
ATOM 1279 O O . ILE A 1 169 ? 14.094 -4.777 -3.459 1 98.94 169 ILE A O 1
ATOM 1283 N N . LEU A 1 170 ? 14.023 -6.191 -1.747 1 98.94 170 LEU A N 1
ATOM 1284 C CA . LEU A 1 170 ? 13.555 -7.32 -2.537 1 98.94 170 LEU A CA 1
ATOM 1285 C C . LEU A 1 170 ? 12.117 -7.684 -2.164 1 98.94 170 LEU A C 1
ATOM 1287 O O . LEU A 1 170 ? 11.789 -7.793 -0.982 1 98.94 170 LEU A O 1
ATOM 1291 N N . ILE A 1 171 ? 11.289 -7.828 -3.17 1 98.94 171 ILE A N 1
ATOM 1292 C CA . ILE A 1 171 ? 9.891 -8.211 -3.002 1 98.94 171 ILE A CA 1
ATOM 1293 C C . ILE A 1 171 ? 9.625 -9.523 -3.732 1 98.94 171 ILE A C 1
ATOM 1295 O O . ILE A 1 171 ? 9.883 -9.641 -4.934 1 98.94 171 ILE A O 1
ATOM 1299 N N . ASN A 1 172 ? 9.109 -10.523 -3.014 1 98.81 172 ASN A N 1
ATOM 1300 C CA . ASN A 1 172 ? 8.836 -11.805 -3.648 1 98.81 172 ASN A CA 1
ATOM 1301 C C . ASN A 1 172 ? 7.367 -12.195 -3.52 1 98.81 172 ASN A C 1
ATOM 1303 O O . ASN A 1 172 ? 6.906 -12.531 -2.428 1 98.81 172 ASN A O 1
ATOM 1307 N N . THR A 1 173 ? 6.641 -12.117 -4.574 1 98.31 173 THR A N 1
ATOM 1308 C CA . THR A 1 173 ? 5.266 -12.602 -4.648 1 98.31 173 THR A CA 1
ATOM 1309 C C . THR A 1 173 ? 5.145 -13.711 -5.688 1 98.31 173 THR A C 1
ATOM 1311 O O . THR A 1 173 ? 4.043 -14.016 -6.156 1 98.31 173 THR A O 1
ATOM 1314 N N . ALA A 1 174 ? 6.277 -14.234 -6.137 1 96.88 174 ALA A N 1
ATOM 1315 C CA . ALA A 1 174 ? 6.309 -15.344 -7.074 1 96.88 174 ALA A CA 1
ATOM 1316 C C . ALA A 1 174 ? 6.242 -16.688 -6.344 1 96.88 174 ALA A C 1
ATOM 1318 O O . ALA A 1 174 ? 5.188 -17.062 -5.832 1 96.88 174 ALA A O 1
ATOM 1319 N N . ARG A 1 175 ? 7.391 -17.391 -6.219 1 96.62 175 ARG A N 1
ATOM 1320 C CA . ARG A 1 175 ? 7.59 -18.594 -5.418 1 96.62 175 ARG A CA 1
ATOM 1321 C C . ARG A 1 175 ? 8.844 -18.484 -4.559 1 96.62 175 ARG A C 1
ATOM 1323 O O . ARG A 1 175 ? 9.852 -17.922 -4.988 1 96.62 175 ARG A O 1
ATOM 1330 N N . GLY A 1 176 ? 8.727 -19.031 -3.365 1 97.19 176 GLY A N 1
ATOM 1331 C CA . GLY A 1 176 ? 9.828 -18.891 -2.424 1 97.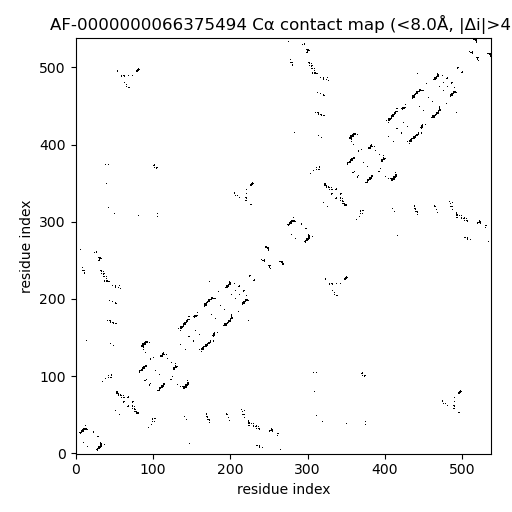19 176 GLY A CA 1
ATOM 1332 C C . GLY A 1 176 ? 11.156 -19.375 -2.982 1 97.19 176 GLY A C 1
ATOM 1333 O O . GLY A 1 176 ? 12.18 -18.703 -2.83 1 97.19 176 GLY A O 1
ATOM 1334 N N . ALA A 1 177 ? 11.109 -20.438 -3.777 1 97 177 ALA A N 1
ATOM 1335 C CA . ALA A 1 177 ? 12.32 -21.141 -4.188 1 97 177 ALA A CA 1
ATOM 1336 C C . ALA A 1 177 ? 13.008 -20.422 -5.344 1 97 177 ALA A C 1
ATOM 1338 O O . ALA A 1 177 ? 14.094 -20.812 -5.77 1 97 177 ALA A O 1
ATOM 1339 N N . VAL A 1 178 ? 12.461 -19.359 -5.797 1 97.81 178 VAL A N 1
ATOM 1340 C CA . VAL A 1 178 ? 13.164 -18.531 -6.773 1 97.81 178 VAL A CA 1
ATOM 1341 C C . VAL A 1 178 ? 14.383 -17.875 -6.117 1 97.81 178 VAL A C 1
ATOM 1343 O O . VAL A 1 178 ? 15.406 -17.656 -6.773 1 97.81 178 VAL A O 1
ATOM 1346 N N . ILE A 1 179 ? 14.25 -17.625 -4.855 1 98.56 179 ILE A N 1
ATOM 1347 C CA . ILE A 1 179 ? 15.336 -17.062 -4.055 1 98.56 179 ILE A CA 1
ATOM 1348 C C . ILE A 1 179 ? 16 -18.172 -3.236 1 98.56 179 ILE A C 1
ATOM 1350 O O . ILE A 1 179 ? 15.312 -19.031 -2.674 1 98.56 179 ILE A O 1
ATOM 1354 N N . ASP A 1 180 ? 17.297 -18.188 -3.211 1 98.19 180 ASP A N 1
ATOM 1355 C CA . ASP A 1 180 ? 17.984 -19.016 -2.23 1 98.19 180 ASP A CA 1
ATOM 1356 C C . ASP A 1 180 ? 17.844 -18.453 -0.822 1 98.19 180 ASP A C 1
ATOM 1358 O O . ASP A 1 180 ? 18.672 -17.656 -0.372 1 98.19 180 ASP A O 1
ATOM 1362 N N . GLU A 1 181 ? 16.844 -18.875 -0.157 1 97.38 181 GLU A N 1
ATOM 1363 C CA . GLU A 1 181 ? 16.375 -18.25 1.069 1 97.38 181 GLU A CA 1
ATOM 1364 C C . GLU A 1 181 ? 17.406 -18.375 2.188 1 97.38 181 GLU A C 1
ATOM 1366 O O . GLU A 1 181 ? 17.453 -17.531 3.086 1 97.38 181 GLU A O 1
ATOM 1371 N N . LYS A 1 182 ? 18.188 -19.406 2.156 1 96.06 182 LYS A N 1
ATOM 1372 C CA . LYS A 1 182 ? 19.188 -19.656 3.203 1 96.06 182 LYS A CA 1
ATOM 1373 C C . LYS A 1 182 ? 20.203 -18.516 3.27 1 96.06 182 LYS A C 1
ATOM 1375 O O . LYS A 1 182 ? 20.828 -18.281 4.309 1 96.06 182 LYS A O 1
ATOM 1380 N N . GLU A 1 183 ? 20.359 -17.75 2.166 1 95.94 183 GLU A N 1
ATOM 1381 C CA . GLU A 1 183 ? 21.328 -16.656 2.066 1 95.94 183 GLU A CA 1
ATOM 1382 C C . GLU A 1 183 ? 20.766 -15.367 2.65 1 95.94 183 GLU A C 1
ATOM 1384 O O . GLU A 1 183 ? 21.531 -14.43 2.924 1 95.94 183 GLU A O 1
ATOM 1389 N N . LEU A 1 184 ? 19.547 -15.25 2.842 1 98.25 184 LEU A N 1
ATOM 1390 C CA . LEU A 1 184 ? 18.859 -13.984 3.086 1 98.25 184 LEU A CA 1
ATOM 1391 C C . LEU A 1 184 ? 19.219 -13.43 4.457 1 98.25 184 LEU A C 1
ATOM 1393 O O . LEU A 1 184 ? 19.531 -12.242 4.586 1 98.25 184 LEU A O 1
ATOM 1397 N N . PRO A 1 185 ? 19.234 -14.266 5.523 1 98.25 185 PRO A N 1
ATOM 1398 C CA . PRO A 1 185 ? 19.453 -13.695 6.852 1 98.25 185 PRO A CA 1
ATOM 1399 C C . PRO A 1 185 ? 20.766 -12.922 6.961 1 98.25 185 PRO A C 1
ATOM 1401 O O . PRO A 1 185 ? 20.781 -11.797 7.461 1 98.25 185 PRO A O 1
ATOM 1404 N N . GLU A 1 186 ? 21.812 -13.492 6.473 1 97.94 186 GLU A N 1
ATOM 1405 C CA . GLU A 1 186 ? 23.109 -12.836 6.543 1 97.94 186 GLU A CA 1
ATOM 1406 C C . GLU A 1 186 ? 23.125 -11.547 5.723 1 97.94 186 GLU A C 1
ATOM 1408 O O . GLU A 1 186 ? 23.656 -10.523 6.168 1 97.94 186 GLU A O 1
ATOM 1413 N N . LEU A 1 187 ? 22.562 -11.57 4.559 1 98.56 187 LEU A N 1
ATOM 1414 C CA . LEU A 1 187 ? 22.547 -10.43 3.654 1 98.56 187 LEU A CA 1
ATOM 1415 C C . LEU A 1 187 ? 21.641 -9.328 4.188 1 98.56 187 LEU A C 1
ATOM 1417 O O . LEU A 1 187 ? 21.891 -8.141 3.947 1 98.56 187 LEU A O 1
ATOM 1421 N N . LEU A 1 188 ? 20.641 -9.664 4.941 1 98.56 188 LEU A N 1
ATOM 1422 C CA . LEU A 1 188 ? 19.75 -8.703 5.586 1 98.56 188 LEU A CA 1
ATOM 1423 C C . LEU A 1 188 ? 20.422 -8.062 6.793 1 98.56 188 LEU A C 1
ATOM 1425 O O . LEU A 1 188 ? 20.328 -6.848 6.988 1 98.56 188 LEU A O 1
ATOM 1429 N N . LYS A 1 189 ? 21.109 -8.836 7.531 1 98 189 LYS A N 1
ATOM 1430 C CA . LYS A 1 189 ? 21.781 -8.344 8.727 1 98 189 LYS A CA 1
ATOM 1431 C C . LYS A 1 189 ? 22.938 -7.41 8.359 1 98 189 LYS A C 1
ATOM 1433 O O . LYS A 1 189 ? 23.203 -6.441 9.07 1 98 189 LYS A O 1
ATOM 1438 N N . SER A 1 190 ? 23.594 -7.672 7.227 1 97.75 190 SER A N 1
ATOM 1439 C CA . SER A 1 190 ? 24.75 -6.871 6.809 1 97.75 190 SER A CA 1
ATOM 1440 C C . SER A 1 190 ? 24.297 -5.547 6.191 1 97.75 190 SER A C 1
ATOM 1442 O O . SER A 1 190 ? 25.109 -4.633 6.023 1 97.75 190 SER A O 1
ATOM 1444 N N . GLY A 1 191 ? 23.047 -5.57 5.727 1 97.81 191 GLY A N 1
ATOM 1445 C CA . GLY A 1 191 ? 22.531 -4.367 5.086 1 97.81 191 GLY A CA 1
ATOM 1446 C C . GLY A 1 191 ? 22.656 -4.402 3.574 1 97.81 191 GLY A C 1
ATOM 1447 O O . GLY A 1 191 ? 22.188 -3.492 2.889 1 97.81 191 GLY A O 1
ATOM 1448 N N . LYS A 1 192 ? 23.281 -5.477 3.096 1 98.75 192 LYS A N 1
ATOM 1449 C CA . LYS A 1 192 ? 23.266 -5.625 1.643 1 98.75 192 LYS A CA 1
ATOM 1450 C C . LYS A 1 192 ? 21.844 -5.59 1.096 1 98.75 192 LYS A C 1
ATOM 1452 O O . LYS A 1 192 ? 21.578 -4.918 0.101 1 98.75 192 LYS A O 1
ATOM 1457 N N . ILE A 1 193 ? 21.031 -6.336 1.729 1 98.81 193 ILE A N 1
ATOM 1458 C CA . ILE A 1 193 ? 19.609 -6.191 1.511 1 98.81 193 ILE A CA 1
ATOM 1459 C C . ILE A 1 193 ? 19 -5.277 2.578 1 98.81 193 ILE A C 1
ATOM 1461 O O . ILE A 1 193 ? 19.047 -5.59 3.77 1 98.81 193 ILE A O 1
ATOM 1465 N N . GLY A 1 194 ? 18.469 -4.184 2.164 1 98.62 194 GLY A N 1
ATOM 1466 C CA . GLY A 1 194 ? 17.906 -3.236 3.117 1 98.62 194 GLY A CA 1
ATOM 1467 C C . GLY A 1 194 ? 16.609 -3.711 3.74 1 98.62 194 GLY A C 1
ATOM 1468 O O . GLY A 1 194 ? 16.359 -3.467 4.922 1 98.62 194 GLY A O 1
ATOM 1469 N N . ALA A 1 195 ? 15.812 -4.371 2.936 1 98.81 195 ALA A N 1
ATOM 1470 C CA . ALA A 1 195 ? 14.555 -4.941 3.396 1 98.81 195 ALA A CA 1
ATOM 1471 C C . ALA A 1 195 ? 14.07 -6.039 2.453 1 98.81 195 ALA A C 1
ATOM 1473 O O . ALA A 1 195 ? 14.422 -6.051 1.271 1 98.81 195 ALA A O 1
ATOM 1474 N N . PHE A 1 196 ? 13.336 -6.945 2.998 1 98.88 196 PHE A N 1
ATOM 1475 C CA . PHE A 1 196 ? 12.766 -8.07 2.256 1 98.88 196 PHE A CA 1
ATOM 1476 C C . PHE A 1 196 ? 11.281 -8.203 2.541 1 98.88 196 PHE A C 1
ATOM 1478 O O . PHE A 1 196 ? 10.867 -8.32 3.699 1 98.88 196 PHE A O 1
ATOM 1485 N N . GLY A 1 197 ? 10.453 -8.023 1.571 1 98.81 197 GLY A N 1
ATOM 1486 C CA . GLY A 1 197 ? 9.023 -8.281 1.631 1 98.81 197 GLY A CA 1
ATOM 1487 C C . GLY A 1 197 ? 8.602 -9.516 0.852 1 98.81 197 GLY A C 1
ATOM 1488 O O . GLY A 1 197 ? 8.875 -9.625 -0.345 1 98.81 197 GLY A O 1
ATOM 1489 N N . ALA A 1 198 ? 7.871 -10.414 1.514 1 98.75 198 ALA A N 1
ATOM 1490 C CA . ALA A 1 198 ? 7.578 -11.672 0.823 1 98.75 198 ALA A CA 1
ATOM 1491 C C . ALA A 1 198 ? 6.207 -12.211 1.229 1 98.75 198 ALA A C 1
ATOM 1493 O O . ALA A 1 198 ? 5.836 -12.148 2.402 1 98.75 198 ALA A O 1
ATOM 1494 N N . ASP A 1 199 ? 5.559 -12.711 0.259 1 98.38 199 ASP A N 1
ATOM 1495 C CA . ASP A 1 199 ? 4.301 -13.43 0.451 1 98.38 199 ASP A CA 1
ATOM 1496 C C . ASP A 1 199 ? 4.492 -14.93 0.297 1 98.38 199 ASP A C 1
ATOM 1498 O O . ASP A 1 199 ? 3.559 -15.711 0.501 1 98.38 199 ASP A O 1
ATOM 1502 N N . VAL A 1 200 ? 5.711 -15.352 -0.104 1 97.38 200 VAL A N 1
ATOM 1503 C CA . VAL A 1 200 ? 6.008 -16.75 -0.393 1 97.38 200 VAL A CA 1
ATOM 1504 C C . VAL A 1 200 ? 7.383 -17.109 0.159 1 97.38 200 VAL A C 1
ATOM 1506 O O . VAL A 1 200 ? 8.273 -16.25 0.234 1 97.38 200 VAL A O 1
ATOM 1509 N N . PHE A 1 201 ? 7.551 -18.359 0.453 1 96.88 201 PHE A N 1
ATOM 1510 C CA . PHE A 1 201 ? 8.781 -18.844 1.073 1 96.88 201 PHE A CA 1
ATOM 1511 C C . PHE A 1 201 ? 9.133 -20.234 0.558 1 96.88 201 PHE A C 1
ATOM 1513 O O . PHE A 1 201 ? 8.266 -20.953 0.08 1 96.88 201 PHE A O 1
ATOM 1520 N N . GLU A 1 202 ? 10.359 -20.562 0.641 1 96.06 202 GLU A N 1
ATOM 1521 C CA . GLU A 1 202 ? 10.906 -21.75 -0.013 1 96.06 202 GLU A CA 1
ATOM 1522 C C . GLU A 1 202 ? 10.32 -23.031 0.577 1 96.06 202 GLU A C 1
ATOM 1524 O O . GLU A 1 202 ? 10.016 -23.969 -0.155 1 96.06 202 GLU A O 1
ATOM 1529 N N . LYS A 1 203 ? 10.078 -23.125 1.867 1 93.88 203 LYS A N 1
ATOM 1530 C CA . LYS A 1 203 ? 9.648 -24.359 2.535 1 93.88 203 LYS A CA 1
ATOM 1531 C C . LYS A 1 203 ? 8.32 -24.141 3.262 1 93.88 203 LYS A C 1
ATOM 1533 O O . LYS A 1 203 ? 8.164 -24.578 4.406 1 93.88 203 LYS A O 1
ATOM 1538 N N . GLU A 1 204 ? 7.426 -23.547 2.615 1 92.81 204 GLU A N 1
ATOM 1539 C CA . GLU A 1 204 ? 6.117 -23.297 3.211 1 92.81 204 GLU A CA 1
ATOM 1540 C C . GLU A 1 204 ? 5.457 -24.609 3.654 1 92.81 204 GLU A C 1
ATOM 1542 O O . GLU A 1 204 ? 5.598 -25.641 2.992 1 92.81 204 GLU A O 1
ATOM 1547 N N . PRO A 1 205 ? 4.852 -24.625 4.781 1 93.38 205 PRO A N 1
ATOM 1548 C CA . PRO A 1 205 ? 4.578 -23.5 5.68 1 93.38 205 PRO A CA 1
ATOM 1549 C C . PRO A 1 205 ? 5.66 -23.312 6.742 1 93.38 205 PRO A C 1
ATOM 1551 O O . PRO A 1 205 ? 5.504 -22.5 7.652 1 93.38 205 PRO A O 1
ATOM 1554 N N . GLU A 1 206 ? 6.723 -24.094 6.578 1 93.5 206 GLU A N 1
ATOM 1555 C CA . GLU A 1 206 ? 7.82 -23.953 7.535 1 93.5 206 GLU A CA 1
ATOM 1556 C C . GLU A 1 206 ? 8.766 -22.828 7.137 1 93.5 206 GLU A C 1
ATOM 1558 O O . GLU A 1 206 ? 9.625 -23.016 6.266 1 93.5 206 GLU A O 1
ATOM 1563 N N . VAL A 1 207 ? 8.641 -21.734 7.789 1 94.5 207 VAL A N 1
ATOM 1564 C CA . VAL A 1 207 ? 9.516 -20.594 7.555 1 94.5 207 VAL A CA 1
ATOM 1565 C C . VAL A 1 207 ? 10.43 -20.375 8.758 1 94.5 207 VAL A C 1
ATOM 1567 O O . VAL A 1 207 ? 9.984 -20.469 9.906 1 94.5 207 VAL A O 1
ATOM 1570 N N . SER A 1 208 ? 11.648 -20.156 8.539 1 94.5 208 SER A N 1
ATOM 1571 C CA . SER A 1 208 ? 12.617 -20.016 9.625 1 94.5 208 SER A CA 1
ATOM 1572 C C . SER A 1 208 ? 12.414 -18.703 10.375 1 94.5 208 SER A C 1
ATOM 1574 O O . SER A 1 208 ? 12.359 -17.641 9.766 1 94.5 208 SER A O 1
ATOM 1576 N N . PRO A 1 209 ? 12.391 -18.75 11.68 1 95.38 209 PRO A N 1
ATOM 1577 C CA . PRO A 1 209 ? 12.297 -17.516 12.469 1 95.38 209 PRO A CA 1
ATOM 1578 C C . PRO A 1 209 ? 13.531 -16.625 12.328 1 95.38 209 PRO A C 1
ATOM 1580 O O . PRO A 1 209 ? 13.469 -15.43 12.602 1 95.38 209 PRO A O 1
ATOM 1583 N N . GLU A 1 210 ? 14.602 -17.219 11.891 1 96.31 210 GLU A N 1
ATOM 1584 C CA . GLU A 1 210 ? 15.805 -16.422 11.633 1 96.31 210 GLU A CA 1
ATOM 1585 C C . GLU A 1 210 ? 15.57 -15.406 10.531 1 96.31 210 GLU A C 1
ATOM 1587 O O . GLU A 1 210 ? 16.25 -14.375 10.477 1 96.31 210 GLU A O 1
ATOM 1592 N N . LEU A 1 211 ? 14.594 -15.758 9.734 1 97.06 211 LEU A N 1
ATOM 1593 C CA . LEU A 1 211 ? 14.273 -14.852 8.633 1 97.06 211 LEU A CA 1
ATOM 1594 C C . LEU A 1 211 ? 13.141 -13.906 9.008 1 97.06 211 LEU A C 1
ATOM 1596 O O . LEU A 1 211 ? 13.336 -12.688 9.055 1 97.06 211 LEU A O 1
ATOM 1600 N N . TYR A 1 212 ? 11.992 -14.422 9.461 1 95.38 212 TYR A N 1
ATOM 1601 C CA . TYR A 1 212 ? 10.797 -13.586 9.562 1 95.38 212 TYR A CA 1
ATOM 1602 C C . TYR A 1 212 ? 10.828 -12.742 10.828 1 95.38 212 TYR A C 1
ATOM 1604 O O . TYR A 1 212 ? 10.023 -11.82 10.984 1 95.38 212 TYR A O 1
ATOM 1612 N N . ARG A 1 213 ? 11.781 -12.922 11.688 1 94.38 213 ARG A N 1
ATOM 1613 C CA . ARG A 1 213 ? 11.852 -12.109 12.898 1 94.38 213 ARG A CA 1
ATOM 1614 C C . ARG A 1 213 ? 12.789 -10.922 12.703 1 94.38 213 ARG A C 1
ATOM 1616 O O . ARG A 1 213 ? 12.883 -10.047 13.57 1 94.38 213 ARG A O 1
ATOM 1623 N N . LEU A 1 214 ? 13.523 -10.891 11.586 1 95.5 214 LEU A N 1
ATOM 1624 C CA . LEU A 1 214 ? 14.32 -9.703 11.289 1 95.5 214 LEU A CA 1
ATOM 1625 C C . LEU A 1 214 ? 13.438 -8.477 11.125 1 95.5 214 LEU A C 1
ATOM 1627 O O . LEU A 1 214 ? 12.367 -8.555 10.516 1 95.5 214 LEU A O 1
ATOM 1631 N N . PRO A 1 215 ? 13.805 -7.379 11.68 1 93.12 215 PRO A N 1
ATOM 1632 C CA . PRO A 1 215 ? 12.953 -6.191 11.68 1 93.12 215 PRO A CA 1
ATOM 1633 C C . PRO A 1 215 ? 12.719 -5.641 10.273 1 93.12 215 PRO A C 1
ATOM 1635 O O . PRO A 1 215 ? 11.727 -4.945 10.031 1 93.12 215 PRO A O 1
ATOM 1638 N N . ASN A 1 216 ? 13.656 -5.926 9.383 1 97.06 216 ASN A N 1
ATOM 1639 C CA . ASN A 1 216 ? 13.539 -5.41 8.016 1 97.06 216 ASN A CA 1
ATOM 1640 C C . ASN A 1 216 ? 12.953 -6.461 7.074 1 97.06 216 ASN A C 1
ATOM 1642 O O . ASN A 1 216 ? 13.18 -6.406 5.863 1 97.06 216 ASN A O 1
ATOM 1646 N N . VAL A 1 217 ? 12.203 -7.41 7.641 1 98 217 VAL A N 1
ATOM 1647 C CA . VAL A 1 217 ? 11.484 -8.406 6.852 1 98 217 VAL A CA 1
ATOM 1648 C C . VAL A 1 217 ? 9.984 -8.266 7.082 1 98 217 VAL A C 1
ATOM 1650 O O . VAL A 1 217 ? 9.523 -8.281 8.227 1 98 217 VAL A O 1
ATOM 1653 N N . VAL A 1 218 ? 9.258 -8 6.035 1 98.19 218 VAL A N 1
ATOM 1654 C CA . VAL A 1 218 ? 7.801 -8.008 6.027 1 98.19 218 VAL A CA 1
ATOM 1655 C C . VAL A 1 218 ? 7.297 -9.305 5.395 1 98.19 218 VAL A C 1
ATOM 1657 O O . VAL A 1 218 ? 7.555 -9.57 4.219 1 98.19 218 VAL A O 1
ATOM 1660 N N . SER A 1 219 ? 6.566 -10.102 6.156 1 97.69 219 SER A N 1
ATOM 1661 C CA . SER A 1 219 ? 6.207 -11.438 5.699 1 97.69 219 SER A CA 1
ATOM 1662 C C . SER A 1 219 ? 4.695 -11.648 5.727 1 97.69 219 SER A C 1
ATOM 1664 O O . SER A 1 219 ? 4.012 -11.156 6.629 1 97.69 219 SER A O 1
ATOM 1666 N N . LEU A 1 220 ? 4.195 -12.273 4.766 1 98 220 LEU A N 1
ATOM 1667 C CA . LEU A 1 220 ? 2.801 -12.695 4.668 1 98 220 LEU A CA 1
ATOM 1668 C C . LEU A 1 220 ? 2.707 -14.195 4.395 1 98 220 LEU A C 1
ATOM 1670 O O . LEU A 1 220 ? 3.58 -14.766 3.738 1 98 220 LEU A O 1
ATOM 1674 N N . PRO A 1 221 ? 1.693 -14.844 4.867 1 97.62 221 PRO A N 1
ATOM 1675 C CA . PRO A 1 221 ? 1.528 -16.281 4.664 1 97.62 221 PRO A CA 1
ATOM 1676 C C . PRO A 1 221 ? 0.729 -16.625 3.406 1 97.62 221 PRO A C 1
ATOM 1678 O O . PRO A 1 221 ? -0.349 -17.219 3.492 1 97.62 221 PRO A O 1
ATOM 1681 N N . HIS A 1 222 ? 1.298 -16.234 2.242 1 97.19 222 HIS A N 1
ATOM 1682 C CA . HIS A 1 222 ? 0.764 -16.609 0.938 1 97.19 222 HIS A CA 1
ATOM 1683 C C . HIS A 1 222 ? -0.656 -16.078 0.753 1 97.19 222 HIS A C 1
ATOM 1685 O O . HIS A 1 222 ? -1.569 -16.844 0.434 1 97.19 222 HIS A O 1
ATOM 1691 N N . MET A 1 223 ? -0.802 -14.766 0.78 1 98.12 223 MET A N 1
ATOM 1692 C CA . MET A 1 223 ? -2.111 -14.125 0.807 1 98.12 223 MET A CA 1
ATOM 1693 C C . MET A 1 223 ? -2.422 -13.469 -0.535 1 98.12 223 MET A C 1
ATOM 1695 O O . MET A 1 223 ? -3.396 -12.727 -0.657 1 98.12 223 MET A O 1
ATOM 1699 N N . GLY A 1 224 ? -1.635 -13.625 -1.53 1 98 224 GLY A N 1
ATOM 1700 C CA . GLY A 1 224 ? -1.771 -12.945 -2.811 1 98 224 GLY A CA 1
ATOM 1701 C C . GLY A 1 224 ? -3.193 -12.945 -3.336 1 98 224 GLY A C 1
ATOM 1702 O O . GLY A 1 224 ? -3.709 -11.906 -3.748 1 98 224 GLY A O 1
ATOM 1703 N N . THR A 1 225 ? -3.848 -14.109 -3.254 1 97.62 225 THR A N 1
ATOM 1704 C CA . THR A 1 225 ? -5.195 -14.234 -3.793 1 97.62 225 THR A CA 1
ATOM 1705 C C . THR A 1 225 ? -6.203 -14.5 -2.678 1 97.62 225 THR A C 1
ATOM 1707 O O . THR A 1 225 ? -7.281 -15.047 -2.922 1 97.62 225 THR A O 1
ATOM 1710 N N . HIS A 1 226 ? -5.879 -14.141 -1.465 1 97.94 226 HIS A N 1
ATOM 1711 C CA . HIS A 1 226 ? -6.676 -14.477 -0.29 1 97.94 226 HIS A CA 1
ATOM 1712 C C . HIS A 1 226 ? -7.766 -13.43 -0.055 1 97.94 226 HIS A C 1
ATOM 1714 O O . HIS A 1 226 ? -7.812 -12.805 1.007 1 97.94 226 HIS A O 1
ATOM 1720 N N . THR A 1 227 ? -8.664 -13.234 -1.022 1 98.25 227 THR A N 1
ATOM 1721 C CA . THR A 1 227 ? -9.844 -12.383 -0.947 1 98.25 227 THR A CA 1
ATOM 1722 C C . THR A 1 227 ? -11.078 -13.125 -1.436 1 98.25 227 THR A C 1
ATOM 1724 O O . THR A 1 227 ? -10.969 -14.086 -2.203 1 98.25 227 THR A O 1
ATOM 1727 N N . TYR A 1 228 ? -12.219 -12.703 -1.011 1 98.12 228 TYR A N 1
ATOM 1728 C CA . TYR A 1 228 ? -13.469 -13.297 -1.466 1 98.12 228 TYR A CA 1
ATOM 1729 C C . TYR A 1 228 ? -13.578 -13.234 -2.984 1 98.12 228 TYR A C 1
ATOM 1731 O O . TYR A 1 228 ? -13.883 -14.242 -3.631 1 98.12 228 TYR A O 1
ATOM 1739 N N . GLU A 1 229 ? -13.297 -12.141 -3.535 1 98.38 229 GLU A N 1
ATOM 1740 C CA . GLU A 1 229 ? -13.461 -11.906 -4.965 1 98.38 229 GLU A CA 1
ATOM 1741 C C . GLU A 1 229 ? -12.453 -12.719 -5.777 1 98.38 229 GLU A C 1
ATOM 1743 O O . GLU A 1 229 ? -12.82 -13.344 -6.781 1 98.38 229 GLU A O 1
ATOM 1748 N N . ALA A 1 230 ? -11.188 -12.734 -5.355 1 98 230 ALA A N 1
ATOM 1749 C CA . ALA A 1 230 ? -10.156 -13.445 -6.105 1 98 230 ALA A CA 1
ATOM 1750 C C . ALA A 1 230 ? -10.43 -14.945 -6.113 1 98 230 ALA A C 1
ATOM 1752 O O . ALA A 1 230 ? -10.289 -15.602 -7.148 1 98 230 ALA A O 1
ATOM 1753 N N . ILE A 1 231 ? -10.82 -15.484 -4.969 1 98 231 ILE A N 1
ATOM 1754 C CA . ILE A 1 231 ? -11.109 -16.906 -4.867 1 98 231 ILE A CA 1
ATOM 1755 C C . ILE A 1 231 ? -12.258 -17.266 -5.801 1 98 231 ILE A C 1
ATOM 1757 O O . ILE A 1 231 ? -12.18 -18.25 -6.551 1 98 231 ILE A O 1
ATOM 1761 N N . LYS A 1 232 ? -13.266 -16.484 -5.766 1 98.38 232 LYS A N 1
ATOM 1762 C CA . LYS A 1 232 ? -14.406 -16.719 -6.656 1 98.38 232 LYS A CA 1
ATOM 1763 C C . LYS A 1 232 ? -13.977 -16.672 -8.117 1 98.38 232 LYS A C 1
ATOM 1765 O O . LYS A 1 232 ? -14.344 -17.547 -8.906 1 98.38 232 LYS A O 1
ATOM 1770 N N . ASP A 1 233 ? -13.234 -15.664 -8.469 1 98.38 233 ASP A N 1
ATOM 1771 C CA . ASP A 1 233 ? -12.781 -15.5 -9.844 1 98.38 233 ASP A CA 1
ATOM 1772 C C . ASP A 1 233 ? -11.93 -16.688 -10.289 1 98.38 233 ASP A C 1
ATOM 1774 O O . ASP A 1 233 ? -12.023 -17.125 -11.438 1 98.38 233 ASP A O 1
ATOM 1778 N N . MET A 1 234 ? -11.078 -17.156 -9.398 1 98.38 234 MET A N 1
ATOM 1779 C CA . MET A 1 234 ? -10.227 -18.297 -9.703 1 98.38 234 MET A CA 1
ATOM 1780 C C . MET A 1 234 ? -11.07 -19.547 -9.93 1 98.38 234 MET A C 1
ATOM 1782 O O . MET A 1 234 ? -10.859 -20.281 -10.898 1 98.38 234 MET A O 1
ATOM 1786 N N . GLU A 1 235 ? -12.008 -19.734 -9.07 1 98.5 235 GLU A N 1
ATOM 1787 C CA . GLU A 1 235 ? -12.883 -20.906 -9.195 1 98.5 235 GLU A CA 1
ATOM 1788 C C . GLU A 1 235 ? -13.703 -20.844 -10.477 1 98.5 235 GLU A C 1
ATOM 1790 O O . GLU A 1 235 ? -13.883 -21.844 -11.156 1 98.5 235 GLU A O 1
ATOM 1795 N N . ASP A 1 236 ? -14.195 -19.688 -10.766 1 98.62 236 ASP A N 1
ATOM 1796 C CA . ASP A 1 236 ? -14.914 -19.5 -12.023 1 98.62 236 ASP A CA 1
ATOM 1797 C C . ASP A 1 236 ? -14.023 -19.812 -13.219 1 98.62 236 ASP A C 1
ATOM 1799 O O . ASP A 1 236 ? -14.461 -20.453 -14.18 1 98.62 236 ASP A O 1
ATOM 1803 N N . TRP A 1 237 ? -12.82 -19.375 -13.156 1 98.62 237 TRP A N 1
ATOM 1804 C CA . TRP A 1 237 ? -11.859 -19.609 -14.234 1 98.62 237 TRP A CA 1
ATOM 1805 C C . TRP A 1 237 ? -11.617 -21.094 -14.438 1 98.62 237 TRP A C 1
ATOM 1807 O O . TRP A 1 237 ? -11.555 -21.578 -15.57 1 98.62 237 TRP A O 1
ATOM 1817 N N . VAL A 1 238 ? -11.477 -21.812 -13.344 1 98.44 238 VAL A N 1
ATOM 1818 C CA . VAL A 1 238 ? -11.258 -23.266 -13.398 1 98.44 238 VAL A CA 1
ATOM 1819 C C . VAL A 1 238 ? -12.477 -23.938 -14.031 1 98.44 238 VAL A C 1
ATOM 1821 O O . VAL A 1 238 ? -12.328 -24.797 -14.906 1 98.44 238 VAL A O 1
ATOM 1824 N N . ALA A 1 239 ? -13.664 -23.516 -13.586 1 98.56 239 ALA A N 1
ATOM 1825 C CA . ALA A 1 239 ? -14.898 -24.062 -14.156 1 98.56 239 ALA A CA 1
ATOM 1826 C C . ALA A 1 239 ? -14.977 -23.766 -15.656 1 98.56 239 ALA A C 1
ATOM 1828 O O . ALA A 1 239 ? -15.414 -24.625 -16.438 1 98.56 239 ALA A O 1
ATOM 1829 N N . GLU A 1 240 ? -14.547 -22.609 -16.016 1 98.56 240 GLU A N 1
ATOM 1830 C CA . GLU A 1 240 ? -14.562 -22.219 -17.422 1 98.56 240 GLU A CA 1
ATOM 1831 C C . GLU A 1 240 ? -13.609 -23.094 -18.234 1 98.56 240 GLU A C 1
ATOM 1833 O O . GLU A 1 240 ? -13.891 -23.391 -19.406 1 98.56 240 GLU A O 1
ATOM 1838 N N . ASN A 1 241 ? -12.484 -23.406 -17.703 1 98.44 241 ASN A N 1
ATOM 1839 C CA . ASN A 1 241 ? -11.578 -24.328 -18.375 1 98.44 241 ASN A CA 1
ATOM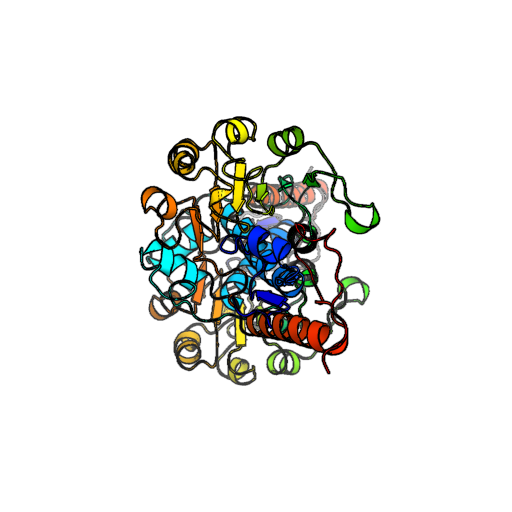 1840 C C . ASN A 1 241 ? -12.242 -25.672 -18.625 1 98.44 241 ASN A C 1
ATOM 1842 O O . ASN A 1 241 ? -12.148 -26.219 -19.734 1 98.44 241 ASN A O 1
ATOM 1846 N N . VAL A 1 242 ? -12.914 -26.188 -17.641 1 97.88 242 VAL A N 1
ATOM 1847 C CA . VAL A 1 242 ? -13.609 -27.469 -17.766 1 97.88 242 VAL A CA 1
ATOM 1848 C C . VAL A 1 242 ? -14.711 -27.359 -18.812 1 97.88 242 VAL A C 1
ATOM 1850 O O . VAL A 1 242 ? -14.828 -28.219 -19.703 1 97.88 242 VAL A O 1
ATOM 1853 N N . GLU A 1 243 ? -15.453 -26.328 -18.688 1 98.25 243 GLU A N 1
ATOM 1854 C CA . GLU A 1 243 ? -16.562 -26.109 -19.609 1 98.25 243 GLU A CA 1
ATOM 1855 C C . GLU A 1 243 ? -16.062 -26 -21.047 1 98.25 243 GLU A C 1
ATOM 1857 O O . GLU A 1 243 ? -16.656 -26.578 -21.969 1 98.25 243 GLU A O 1
ATOM 1862 N N . SER A 1 244 ? -15.055 -25.188 -21.219 1 98.25 244 SER A N 1
ATOM 1863 C CA . SER A 1 244 ? -14.484 -25.031 -22.562 1 98.25 244 SER A CA 1
ATOM 1864 C C . SER A 1 244 ? -14.039 -26.359 -23.141 1 98.25 244 SER A C 1
ATOM 1866 O O . SER A 1 244 ? -14.305 -26.656 -24.312 1 98.25 244 SER A O 1
ATOM 1868 N N . CYS A 1 245 ? -13.375 -27.125 -22.312 1 97.56 245 CYS A N 1
ATOM 1869 C CA . CYS A 1 245 ? -12.922 -28.422 -22.75 1 97.56 245 CYS A CA 1
ATOM 1870 C C . CYS A 1 245 ? -14.094 -29.312 -23.156 1 97.56 245 CYS A C 1
ATOM 1872 O O . CYS A 1 245 ? -14.055 -29.984 -24.188 1 97.56 245 CYS A O 1
ATOM 1874 N N . LEU A 1 246 ? -15.133 -29.297 -22.391 1 97.19 246 LEU A N 1
ATOM 1875 C CA . LEU A 1 246 ? -16.312 -30.109 -22.672 1 97.19 246 LEU A CA 1
ATOM 1876 C C . LEU A 1 246 ? -16.984 -29.656 -23.969 1 97.19 246 LEU A C 1
ATOM 1878 O O . LEU A 1 246 ? -17.406 -30.484 -24.766 1 97.19 246 LEU A O 1
ATOM 1882 N N . LYS A 1 247 ? -16.969 -28.422 -24.188 1 97.88 247 LYS A N 1
ATOM 1883 C CA . LYS A 1 247 ? -17.75 -27.859 -25.281 1 97.88 247 LYS A CA 1
ATOM 1884 C C . LYS A 1 247 ? -16.938 -27.812 -26.562 1 97.88 247 LYS A C 1
ATOM 1886 O O . LYS A 1 247 ? -17.484 -27.891 -27.672 1 97.88 247 LYS A O 1
ATOM 1891 N N . THR A 1 248 ? -15.633 -27.672 -26.484 1 97.25 248 THR A N 1
ATOM 1892 C CA . THR A 1 248 ? -14.844 -27.422 -27.688 1 97.25 248 THR A CA 1
ATOM 1893 C C . THR A 1 248 ? -13.742 -28.469 -27.844 1 97.25 248 THR A C 1
ATOM 1895 O O . THR A 1 248 ? -13.141 -28.578 -28.906 1 97.25 248 THR A O 1
ATOM 1898 N N . GLY A 1 249 ? -13.453 -29.156 -26.766 1 96.75 249 GLY A N 1
ATOM 1899 C CA . GLY A 1 249 ? -12.336 -30.094 -26.766 1 96.75 249 GLY A CA 1
ATOM 1900 C C . GLY A 1 249 ? -11.031 -29.469 -26.297 1 96.75 249 GLY A C 1
ATOM 1901 O O . GLY A 1 249 ? -10.023 -30.172 -26.141 1 96.75 249 GLY A O 1
ATOM 1902 N N . LYS A 1 250 ? -11.125 -28.141 -26 1 97.75 250 LYS A N 1
ATOM 1903 C CA . LYS A 1 250 ? -9.906 -27.438 -25.609 1 97.75 250 LYS A CA 1
ATOM 1904 C C . LYS A 1 250 ? -10.125 -26.641 -24.328 1 97.75 250 LYS A C 1
ATOM 1906 O O . LYS A 1 250 ? -11.188 -26.031 -24.125 1 97.75 250 LYS A O 1
ATOM 1911 N N . VAL A 1 251 ? -9.117 -26.656 -23.5 1 98 251 VAL A N 1
ATOM 1912 C CA . VAL A 1 251 ? -9.164 -25.828 -22.312 1 98 251 VAL A CA 1
ATOM 1913 C C . VAL A 1 251 ? -8.953 -24.359 -22.688 1 98 251 VAL A C 1
ATOM 1915 O O . VAL A 1 251 ? -8.43 -24.062 -23.766 1 98 251 VAL A O 1
ATOM 1918 N N . LYS A 1 252 ? -9.422 -23.453 -21.797 1 96.75 252 LYS A N 1
ATOM 1919 C CA . LYS A 1 252 ? -9.289 -22.016 -22 1 96.75 252 LYS A CA 1
ATOM 1920 C C . LYS A 1 252 ? -7.824 -21.578 -21.953 1 96.75 252 LYS A C 1
ATOM 1922 O O . LYS A 1 252 ? -7.387 -20.75 -22.75 1 96.75 252 LYS A O 1
ATOM 1927 N N . THR A 1 253 ? -7.086 -22.125 -20.969 1 96.75 253 THR A N 1
ATOM 1928 C CA . THR A 1 253 ? -5.676 -21.797 -20.781 1 96.75 253 THR A CA 1
ATOM 1929 C C . THR A 1 253 ? -4.848 -23.062 -20.594 1 96.75 253 THR A C 1
ATOM 1931 O O . THR A 1 253 ? -4.992 -23.75 -19.594 1 96.75 253 THR A O 1
ATOM 1934 N N . ILE A 1 254 ? -4.02 -23.406 -21.562 1 97.12 254 ILE A N 1
ATOM 1935 C CA . ILE A 1 254 ? -3.154 -24.578 -21.484 1 97.12 254 ILE A CA 1
ATOM 1936 C C . ILE A 1 254 ? -1.778 -24.172 -20.969 1 97.12 254 ILE A C 1
ATOM 1938 O O . ILE A 1 254 ? -1.288 -23.078 -21.25 1 97.12 254 ILE A O 1
ATOM 1942 N N . VAL A 1 255 ? -1.102 -24.953 -20.156 1 95.69 255 VAL A N 1
ATOM 1943 C CA . VAL A 1 255 ? 0.19 -24.625 -19.562 1 95.69 255 VAL A CA 1
ATOM 1944 C C . VAL A 1 255 ? 1.253 -24.531 -20.656 1 95.69 255 VAL A C 1
ATOM 1946 O O . VAL A 1 255 ? 1.155 -25.203 -21.688 1 95.69 255 VAL A O 1
ATOM 1949 N N . PRO A 1 256 ? 2.26 -23.766 -20.422 1 91.88 256 PRO A N 1
ATOM 1950 C CA . PRO A 1 256 ? 3.252 -23.484 -21.469 1 91.88 256 PRO A CA 1
ATOM 1951 C C . PRO A 1 256 ? 3.957 -24.75 -21.953 1 91.88 256 PRO A C 1
ATOM 1953 O O . PRO A 1 256 ? 4.309 -24.844 -23.141 1 91.88 256 PRO A O 1
ATOM 1956 N N . GLU A 1 257 ? 4.137 -25.75 -21.188 1 93.19 257 GLU A N 1
ATOM 1957 C CA . GLU A 1 257 ? 4.816 -26.984 -21.562 1 93.19 257 GLU A CA 1
ATOM 1958 C C . GLU A 1 257 ? 4.051 -27.734 -22.641 1 93.19 257 GLU A C 1
ATOM 1960 O O . GLU A 1 257 ? 4.621 -28.578 -23.344 1 93.19 257 GLU A O 1
ATOM 1965 N N . GLN A 1 258 ? 2.805 -27.406 -22.766 1 97 258 GLN A N 1
ATOM 1966 C CA . GLN A 1 258 ? 1.959 -28.172 -23.688 1 97 258 GLN A CA 1
ATOM 1967 C C . GLN A 1 258 ? 1.554 -27.328 -24.891 1 97 258 GLN A C 1
ATOM 1969 O O . GLN A 1 258 ? 0.623 -27.688 -25.609 1 97 258 GLN A O 1
ATOM 1974 N N . TYR A 1 259 ? 2.199 -26.234 -25.109 1 94.38 259 TYR A N 1
ATOM 1975 C CA . TYR A 1 259 ? 1.821 -25.344 -26.203 1 94.38 259 TYR A CA 1
ATOM 1976 C C . TYR A 1 259 ? 1.879 -26.078 -27.547 1 94.38 259 TYR A C 1
ATOM 1978 O O . TYR A 1 259 ? 1.15 -25.734 -28.469 1 94.38 259 TYR A O 1
ATOM 1986 N N . ASN A 1 260 ? 2.652 -27.141 -27.609 1 94.12 260 ASN A N 1
ATOM 1987 C CA . ASN A 1 260 ? 2.791 -27.875 -28.859 1 94.12 260 ASN A CA 1
ATOM 1988 C C . ASN A 1 260 ? 1.983 -29.172 -28.859 1 94.12 260 ASN A C 1
ATOM 1990 O O . ASN A 1 260 ? 2.107 -30 -29.766 1 94.12 260 ASN A O 1
ATOM 1994 N N . LEU A 1 261 ? 1.296 -29.344 -27.844 1 94.38 261 LEU A N 1
ATOM 1995 C CA . LEU A 1 261 ? 0.479 -30.547 -27.75 1 94.38 261 LEU A CA 1
ATOM 1996 C C . LEU A 1 261 ? -0.581 -30.578 -28.844 1 94.38 261 LEU A C 1
ATOM 1998 O O . LEU A 1 261 ? -1.299 -29.594 -29.047 1 94.38 261 LEU A O 1
ATOM 2002 N N . GLU A 1 262 ? -0.597 -31.641 -29.578 1 92.25 262 GLU A N 1
ATOM 2003 C CA . GLU A 1 262 ? -1.655 -31.844 -30.562 1 92.25 262 GLU A CA 1
ATOM 2004 C C . GLU A 1 262 ? -2.949 -32.312 -29.906 1 92.25 262 GLU A C 1
ATOM 2006 O O . GLU A 1 262 ? -3.021 -33.438 -29.391 1 92.25 262 GLU A O 1
ATOM 2011 N N . ILE A 1 263 ? -3.885 -31.531 -29.906 1 91.38 263 ILE A N 1
ATOM 2012 C CA . ILE A 1 263 ? -5.164 -31.844 -29.281 1 91.38 263 ILE A CA 1
ATOM 2013 C C . ILE A 1 263 ? -6.094 -32.5 -30.281 1 91.38 263 ILE A C 1
ATOM 2015 O O . ILE A 1 263 ? -6.484 -31.875 -31.281 1 91.38 263 ILE A O 1
ATOM 2019 N N . LYS A 1 264 ? -6.438 -33.719 -30.047 1 88.44 264 LYS A N 1
ATOM 2020 C CA . LYS A 1 264 ? -7.281 -34.469 -30.953 1 88.44 264 LYS A CA 1
ATOM 2021 C C . LYS A 1 264 ? -8.703 -34.594 -30.422 1 88.44 264 LYS A C 1
ATOM 2023 O O . LYS A 1 264 ? -9.625 -34.906 -31.172 1 88.44 264 LYS A O 1
ATOM 2028 N N . GLN A 1 265 ? -8.766 -34.281 -29.234 1 88 265 GLN A N 1
ATOM 2029 C CA . GLN A 1 265 ? -10.055 -34.375 -28.562 1 88 265 GLN A CA 1
ATOM 2030 C C . GLN A 1 265 ? -11.055 -33.375 -29.109 1 88 265 GLN A C 1
ATOM 2032 O O . GLN A 1 265 ? -10.727 -32.188 -29.281 1 88 265 GLN A O 1
ATOM 2037 N N . GLY A 1 266 ? -12.242 -33.875 -29.438 1 91.19 266 GLY A N 1
ATOM 2038 C CA . GLY A 1 266 ? -13.328 -32.969 -29.812 1 91.19 266 GLY A CA 1
ATOM 2039 C C . GLY A 1 266 ? -14.281 -32.688 -28.672 1 91.19 266 GLY A C 1
ATOM 2040 O O . GLY A 1 266 ? -14.039 -33.094 -27.531 1 91.19 266 GLY A O 1
ATOM 2041 N N . PRO A 1 267 ? -15.383 -31.891 -29 1 94.38 267 PRO A N 1
ATOM 2042 C CA . PRO A 1 267 ? -16.391 -31.641 -27.969 1 94.38 267 PRO A CA 1
ATOM 2043 C C . PRO A 1 267 ? -16.953 -32.906 -27.359 1 94.38 267 PRO A C 1
ATOM 2045 O O . PRO A 1 267 ? -17.125 -33.906 -28.062 1 94.38 267 PRO A O 1
ATOM 2048 N N . LEU A 1 268 ? -17.25 -32.844 -26.172 1 93.62 268 LEU A N 1
ATOM 2049 C CA . LEU A 1 268 ? -17.781 -34 -25.453 1 93.62 268 LEU A CA 1
ATOM 2050 C C . LEU A 1 268 ? -19.266 -33.812 -25.141 1 93.62 268 LEU A C 1
ATOM 2052 O O . LEU A 1 268 ? -19.938 -34.75 -24.703 1 93.62 268 LEU A O 1
ATOM 2056 N N . VAL A 1 269 ? -19.641 -32.562 -25.219 1 93.31 269 VAL A N 1
ATOM 2057 C CA . VAL A 1 269 ? -21.062 -32.25 -25.062 1 93.31 269 VAL A CA 1
ATOM 2058 C C . VAL A 1 269 ? -21.516 -31.297 -26.172 1 93.31 269 VAL A C 1
ATOM 2060 O O . VAL A 1 269 ? -20.703 -30.562 -26.734 1 93.31 269 VAL A O 1
ATOM 2063 N N . MET B 1 1 ? 6.086 39.125 21.641 1 81.25 1 MET B N 1
ATOM 2064 C CA . MET B 1 1 ? 6.801 38.938 20.391 1 81.25 1 MET B CA 1
ATOM 2065 C C . MET B 1 1 ? 7.578 40.188 20 1 81.25 1 MET B C 1
ATOM 2067 O O . MET B 1 1 ? 7.117 41.312 20.25 1 81.25 1 MET B O 1
ATOM 2071 N N . PRO B 1 2 ? 8.75 39.906 19.516 1 88.31 2 PRO B N 1
ATOM 2072 C CA . PRO B 1 2 ? 9.523 41.094 19.141 1 88.31 2 PRO B CA 1
ATOM 2073 C C . PRO B 1 2 ? 8.828 41.969 18.094 1 88.31 2 PRO B C 1
ATOM 2075 O O . PRO B 1 2 ? 8.172 41.406 17.188 1 88.31 2 PRO B O 1
ATOM 2078 N N . LYS B 1 3 ? 8.992 43.25 18.172 1 88.31 3 LYS B N 1
ATOM 2079 C CA . LYS B 1 3 ? 8.367 44.188 17.234 1 88.31 3 LYS B CA 1
ATOM 2080 C C . LYS B 1 3 ? 8.914 44.031 15.828 1 88.31 3 LYS B C 1
ATOM 2082 O O . LYS B 1 3 ? 8.289 44.469 14.859 1 88.31 3 LYS B O 1
ATOM 2087 N N . THR B 1 4 ? 9.992 43.344 15.711 1 91.12 4 THR B N 1
ATOM 2088 C CA . THR B 1 4 ? 10.648 43.219 14.414 1 91.12 4 THR B CA 1
ATOM 2089 C C . THR B 1 4 ? 10.227 41.938 13.711 1 91.12 4 THR B C 1
ATOM 2091 O O . THR B 1 4 ? 10.617 41.688 12.57 1 91.12 4 THR B O 1
ATOM 2094 N N . LEU B 1 5 ? 9.406 41.094 14.328 1 94.5 5 LEU B N 1
ATOM 2095 C CA . LEU B 1 5 ? 8.961 39.844 13.719 1 94.5 5 LEU B CA 1
ATOM 2096 C C . LEU B 1 5 ? 7.984 40.125 12.578 1 94.5 5 LEU B C 1
ATOM 2098 O O . LEU B 1 5 ? 6.984 40.812 12.766 1 94.5 5 LEU B O 1
ATOM 2102 N N . VAL B 1 6 ? 8.234 39.594 11.438 1 95.31 6 VAL B N 1
ATOM 2103 C CA . VAL B 1 6 ? 7.371 39.906 10.305 1 95.31 6 VAL B CA 1
ATOM 2104 C C . VAL B 1 6 ? 6.691 38.625 9.797 1 95.31 6 VAL B C 1
ATOM 2106 O O . VAL B 1 6 ? 5.656 38.688 9.133 1 95.31 6 VAL B O 1
ATOM 2109 N N . SER B 1 7 ? 7.285 37.469 10.07 1 97.19 7 SER B N 1
ATOM 2110 C CA . SER B 1 7 ? 6.648 36.25 9.625 1 97.19 7 SER B CA 1
ATOM 2111 C C . SER B 1 7 ? 7.035 35.062 10.523 1 97.19 7 SER B C 1
ATOM 2113 O O . SER B 1 7 ? 8.078 35.094 11.172 1 97.19 7 SER B O 1
ATOM 2115 N N . LEU B 1 8 ? 6.164 34.125 10.633 1 97.38 8 LEU B N 1
ATOM 2116 C CA . LEU B 1 8 ? 6.371 32.812 11.25 1 97.38 8 LEU B CA 1
ATOM 2117 C C . LEU B 1 8 ? 6.207 31.703 10.219 1 97.38 8 LEU B C 1
ATOM 2119 O O . LEU B 1 8 ? 5.156 31.594 9.586 1 97.38 8 LEU B O 1
ATOM 2123 N N . SER B 1 9 ? 7.23 30.906 10.023 1 97.94 9 SER B N 1
ATOM 2124 C CA . SER B 1 9 ? 7.176 29.781 9.094 1 97.94 9 SER B CA 1
ATOM 2125 C C . SER B 1 9 ? 7.188 28.453 9.836 1 97.94 9 SER B C 1
ATOM 2127 O O . SER B 1 9 ? 8.227 28.031 10.359 1 97.94 9 SER B O 1
ATOM 2129 N N . HIS B 1 10 ? 6.086 27.797 9.781 1 97.31 10 HIS B N 1
ATOM 2130 C CA . HIS B 1 10 ? 5.914 26.547 10.508 1 97.31 10 HIS B CA 1
ATOM 2131 C C . HIS B 1 10 ? 6.301 25.344 9.648 1 97.31 10 HIS B C 1
ATOM 2133 O O . HIS B 1 10 ? 5.926 25.266 8.477 1 97.31 10 HIS B O 1
ATOM 2139 N N . ASN B 1 11 ? 7.078 24.391 10.234 1 96.81 11 ASN B N 1
ATOM 2140 C CA . ASN B 1 11 ? 7.465 23.156 9.547 1 96.81 11 ASN B CA 1
ATOM 2141 C C . ASN B 1 11 ? 6.453 22.047 9.781 1 96.81 11 ASN B C 1
ATOM 2143 O O . ASN B 1 11 ? 6.746 21.062 10.477 1 96.81 11 ASN B O 1
ATOM 2147 N N . GLY B 1 12 ? 5.34 22.094 9.07 1 94 12 GLY B N 1
ATOM 2148 C CA . GLY B 1 12 ? 4.258 21.125 9.133 1 94 12 GLY B CA 1
ATOM 2149 C C . GLY B 1 12 ? 3.057 21.516 8.289 1 94 12 GLY B C 1
ATOM 2150 O O . GLY B 1 12 ? 2.793 22.703 8.086 1 94 12 GLY B O 1
ATOM 2151 N N . ALA B 1 13 ? 2.391 20.516 7.84 1 90.75 13 ALA B N 1
ATOM 2152 C CA . ALA B 1 13 ? 1.154 20.781 7.109 1 90.75 13 ALA B CA 1
ATOM 2153 C C . ALA B 1 13 ? 0.082 21.359 8.031 1 90.75 13 ALA B C 1
ATOM 2155 O O . ALA B 1 13 ? -0.488 22.406 7.75 1 90.75 13 ALA B O 1
ATOM 2156 N N . GLY B 1 14 ? -0.205 20.516 9.078 1 88.25 14 GLY B N 1
ATOM 2157 C CA . GLY B 1 14 ? -1.082 21.016 10.125 1 88.25 14 GLY B CA 1
ATOM 2158 C C . GLY B 1 14 ? -0.378 21.938 11.094 1 88.25 14 GLY B C 1
ATOM 2159 O O . GLY B 1 14 ? 0.793 21.734 11.422 1 88.25 14 GLY B O 1
ATOM 2160 N N . TYR B 1 15 ? -1.056 22.969 11.57 1 91.5 15 TYR B N 1
ATOM 2161 C CA . TYR B 1 15 ? -0.502 23.953 12.484 1 91.5 15 TYR B CA 1
ATOM 2162 C C . TYR B 1 15 ? -1.486 24.266 13.609 1 91.5 15 TYR B C 1
ATOM 2164 O O . TYR B 1 15 ? -1.648 25.438 13.992 1 91.5 15 TYR B O 1
ATOM 2172 N N . ASP B 1 16 ? -2.1 23.219 14.039 1 86.06 16 ASP B N 1
ATOM 2173 C CA . ASP B 1 16 ? -3.156 23.344 15.039 1 86.06 16 ASP B CA 1
ATOM 2174 C C . ASP B 1 16 ? -2.598 23.859 16.359 1 86.06 16 ASP B C 1
ATOM 2176 O O . ASP B 1 16 ? -3.344 24.391 17.203 1 86.06 16 ASP B O 1
ATOM 2180 N N . GLN B 1 17 ? -1.293 23.812 16.547 1 87.06 17 GLN B N 1
ATOM 2181 C CA . GLN B 1 17 ? -0.682 24.297 17.781 1 87.06 17 GLN B CA 1
ATOM 2182 C C . GLN B 1 17 ? -0.438 25.797 17.719 1 87.06 17 GLN B C 1
ATOM 2184 O O . GLN B 1 17 ? -0.046 26.406 18.703 1 87.06 17 GLN B O 1
ATOM 2189 N N . ILE B 1 18 ? -0.649 26.406 16.609 1 93 18 ILE B N 1
ATOM 2190 C CA . ILE B 1 18 ? -0.433 27.844 16.406 1 93 18 ILE B CA 1
ATOM 2191 C C . ILE B 1 18 ? -1.771 28.578 16.453 1 93 18 ILE B C 1
ATOM 2193 O O . ILE B 1 18 ? -2.686 28.266 15.688 1 93 18 ILE B O 1
ATOM 2197 N N . ASP B 1 19 ? -1.87 29.469 17.438 1 93.88 19 ASP B N 1
ATOM 2198 C CA . ASP B 1 19 ? -2.961 30.438 17.391 1 93.88 19 ASP B CA 1
ATOM 2199 C C . ASP B 1 19 ? -2.656 31.578 16.422 1 93.88 19 ASP B C 1
ATOM 2201 O O . ASP B 1 19 ? -1.874 32.469 16.734 1 93.88 19 ASP B O 1
ATOM 2205 N N . VAL B 1 20 ? -3.361 31.625 15.352 1 95.38 20 VAL B N 1
ATOM 2206 C CA . VAL B 1 20 ? -2.998 32.5 14.227 1 95.38 20 VAL B CA 1
ATOM 2207 C C . VAL B 1 20 ? -3.441 33.906 14.508 1 95.38 20 VAL B C 1
ATOM 2209 O O . VAL B 1 20 ? -2.799 34.875 14.055 1 95.38 20 VAL B O 1
ATOM 2212 N N . GLN B 1 21 ? -4.449 34.156 15.289 1 95.12 21 GLN B N 1
ATOM 2213 C CA . GLN B 1 21 ? -5.102 35.469 15.438 1 95.12 21 GLN B CA 1
ATOM 2214 C C . GLN B 1 21 ? -4.141 36.5 16.016 1 95.12 21 GLN B C 1
ATOM 2216 O O . GLN B 1 21 ? -4.047 37.625 15.508 1 95.12 21 GLN B O 1
ATOM 2221 N N . PRO B 1 22 ? -3.441 36.156 17.062 1 95.88 22 PRO B N 1
ATOM 2222 C CA . PRO B 1 22 ? -2.502 37.125 17.594 1 95.88 22 PRO B CA 1
ATOM 2223 C C . PRO B 1 22 ? -1.476 37.594 16.562 1 95.88 22 PRO B C 1
ATOM 2225 O O . PRO B 1 22 ? -1.044 38.75 16.578 1 95.88 22 PRO B O 1
ATOM 2228 N N . PHE B 1 23 ? -1.047 36.75 15.664 1 96.62 23 PHE B N 1
ATOM 2229 C CA . PHE B 1 23 ? -0.125 37.125 14.594 1 96.62 23 PHE B CA 1
ATOM 2230 C C . PHE B 1 23 ? -0.808 38.031 13.578 1 96.62 23 PHE B C 1
ATOM 2232 O O . PHE B 1 23 ? -0.228 39.031 13.141 1 96.62 23 PHE B O 1
ATOM 2239 N N . THR B 1 24 ? -1.995 37.719 13.242 1 96 24 THR B N 1
ATOM 2240 C CA . THR B 1 24 ? -2.775 38.5 12.305 1 96 24 THR B CA 1
ATOM 2241 C C . THR B 1 24 ? -2.939 39.938 12.82 1 96 24 THR B C 1
ATOM 2243 O O . THR B 1 24 ? -2.773 40.906 12.07 1 96 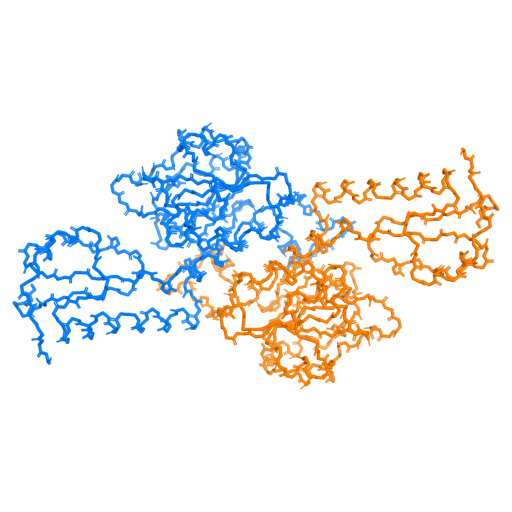24 THR B O 1
ATOM 2246 N N . ASP B 1 25 ? -3.221 40.094 14.102 1 95.06 25 ASP B N 1
ATOM 2247 C CA . ASP B 1 25 ? -3.453 41.375 14.719 1 95.06 25 ASP B CA 1
ATOM 2248 C C . ASP B 1 25 ? -2.209 42.281 14.625 1 95.06 25 ASP B C 1
ATOM 2250 O O . ASP B 1 25 ? -2.312 43.5 14.617 1 95.06 25 ASP B O 1
ATOM 2254 N N . LYS B 1 26 ? -1.14 41.688 14.531 1 94.88 26 LYS B N 1
ATOM 2255 C CA . LYS B 1 26 ? 0.116 42.438 14.523 1 94.88 26 LYS B CA 1
ATOM 2256 C C . LYS B 1 26 ? 0.683 42.531 13.109 1 94.88 26 LYS B C 1
ATOM 2258 O O . LYS B 1 26 ? 1.793 43.031 12.914 1 94.88 26 LYS B O 1
ATOM 2263 N N . GLY B 1 27 ? -0.017 41.969 12.18 1 94.75 27 GLY B N 1
ATOM 2264 C CA . GLY B 1 27 ? 0.419 42 10.789 1 94.75 27 GLY B CA 1
ATOM 2265 C C . GLY B 1 27 ? 1.543 41.031 10.484 1 94.75 27 GLY B C 1
ATOM 2266 O O . GLY B 1 27 ? 2.32 41.25 9.555 1 94.75 27 GLY B O 1
ATOM 2267 N N . ILE B 1 28 ? 1.7 40.031 11.266 1 96.75 28 ILE B N 1
ATOM 2268 C CA . ILE B 1 28 ? 2.738 39 11.094 1 96.75 28 ILE B CA 1
ATOM 2269 C C . ILE B 1 28 ? 2.199 37.844 10.258 1 96.75 28 ILE B C 1
ATOM 2271 O O . ILE B 1 28 ? 1.175 37.25 10.602 1 96.75 28 ILE B O 1
ATOM 2275 N N . GLN B 1 29 ? 2.893 37.5 9.188 1 98 29 GLN B N 1
ATOM 2276 C CA . GLN B 1 29 ? 2.467 36.438 8.297 1 98 29 GLN B CA 1
ATOM 2277 C C . GLN B 1 29 ? 2.799 35.062 8.891 1 98 29 GLN B C 1
ATOM 2279 O O . GLN B 1 29 ? 3.891 34.844 9.422 1 98 29 GLN B O 1
ATOM 2284 N N . VAL B 1 30 ? 1.817 34.125 8.789 1 98 30 VAL B N 1
ATOM 2285 C CA . VAL B 1 30 ? 2.035 32.719 9.203 1 98 30 VAL B CA 1
ATOM 2286 C C . VAL B 1 30 ? 2.006 31.812 7.98 1 98 30 VAL B C 1
ATOM 2288 O O . VAL B 1 30 ? 1.07 31.875 7.176 1 98 30 VAL B O 1
ATOM 2291 N N . SER B 1 31 ? 3.057 31.047 7.832 1 98 31 SER B N 1
ATOM 2292 C CA . SER B 1 31 ? 3.117 30.094 6.727 1 98 31 SER B CA 1
ATOM 2293 C C . SER B 1 31 ? 3.295 28.672 7.234 1 98 31 SER B C 1
ATOM 2295 O O . SER B 1 31 ? 3.748 28.453 8.359 1 98 31 SER B O 1
ATOM 2297 N N . ASN B 1 32 ? 2.846 27.688 6.473 1 96.94 32 ASN B N 1
ATOM 2298 C CA . ASN B 1 32 ? 3.008 26.25 6.734 1 96.94 32 ASN B CA 1
ATOM 2299 C C . ASN B 1 32 ? 3.473 25.5 5.492 1 96.94 32 ASN B C 1
ATOM 2301 O O . ASN B 1 32 ? 3.73 26.109 4.453 1 96.94 32 ASN B O 1
ATOM 2305 N N . VAL B 1 33 ? 3.688 24.203 5.66 1 97.38 33 VAL B N 1
ATOM 2306 C CA . VAL B 1 33 ? 4.117 23.359 4.551 1 97.38 33 VAL B CA 1
ATOM 2307 C C . VAL B 1 33 ? 2.896 22.781 3.844 1 97.38 33 VAL B C 1
ATOM 2309 O O . VAL B 1 33 ? 2.037 22.156 4.48 1 97.38 33 VAL B O 1
ATOM 2312 N N . THR B 1 34 ? 2.795 22.938 2.553 1 95.81 34 THR B N 1
ATOM 2313 C CA . THR B 1 34 ? 1.607 22.469 1.846 1 95.81 34 THR B CA 1
ATOM 2314 C C . THR B 1 34 ? 1.966 21.359 0.858 1 95.81 34 THR B C 1
ATOM 2316 O O . THR B 1 34 ? 1.874 20.172 1.187 1 95.81 34 THR B O 1
ATOM 2319 N N . VAL B 1 35 ? 2.711 21.578 -0.202 1 97.25 35 VAL B N 1
ATOM 2320 C CA . VAL B 1 35 ? 2.879 20.703 -1.352 1 97.25 35 VAL B CA 1
ATOM 2321 C C . VAL B 1 35 ? 3.77 19.516 -0.972 1 97.25 35 VAL B C 1
ATOM 2323 O O . VAL B 1 35 ? 3.441 18.375 -1.263 1 97.25 35 VAL B O 1
ATOM 2326 N N . PRO B 1 36 ? 4.812 19.734 -0.233 1 97.75 36 PRO B N 1
ATOM 2327 C CA . PRO B 1 36 ? 5.773 18.656 0.015 1 97.75 36 PRO B CA 1
ATOM 2328 C C . PRO B 1 36 ? 5.176 17.5 0.815 1 97.75 36 PRO B C 1
ATOM 2330 O O . PRO B 1 36 ? 5.734 16.406 0.828 1 97.75 36 PRO B O 1
ATOM 2333 N N . VAL B 1 37 ? 4.086 17.734 1.495 1 97.88 37 VAL B N 1
ATOM 2334 C CA . VAL B 1 37 ? 3.549 16.703 2.391 1 97.88 37 VAL B CA 1
ATOM 2335 C C . VAL B 1 37 ? 2.527 15.852 1.646 1 97.88 37 VAL B C 1
ATOM 2337 O O . VAL B 1 37 ? 2.115 14.797 2.137 1 97.88 37 VAL B O 1
ATOM 2340 N N . GLU B 1 38 ? 2.072 16.297 0.438 1 98.06 38 GLU B N 1
ATOM 2341 C CA . GLU B 1 38 ? 0.97 15.648 -0.269 1 98.06 38 GLU B CA 1
ATOM 2342 C C . GLU B 1 38 ? 1.324 14.219 -0.654 1 98.06 38 GLU B C 1
ATOM 2344 O O . GLU B 1 38 ? 0.616 13.281 -0.288 1 98.06 38 GLU B O 1
ATOM 2349 N N . GLY B 1 39 ? 2.482 14.008 -1.322 1 98.19 39 GLY B N 1
ATOM 2350 C CA . GLY B 1 39 ? 2.916 12.703 -1.796 1 98.19 39 GLY B CA 1
ATOM 2351 C C . GLY B 1 39 ? 3.146 11.703 -0.674 1 98.19 39 GLY B C 1
ATOM 2352 O O . GLY B 1 39 ? 2.5 10.656 -0.625 1 98.19 39 GLY B O 1
ATOM 2353 N N . PRO B 1 40 ? 3.998 12.094 0.247 1 98.5 40 PRO B N 1
ATOM 2354 C CA . PRO B 1 40 ? 4.324 11.148 1.318 1 98.5 40 PRO B CA 1
ATOM 2355 C C . PRO B 1 40 ? 3.107 10.766 2.158 1 98.5 40 PRO B C 1
ATOM 2357 O O . PRO B 1 40 ? 2.973 9.602 2.564 1 98.5 40 PRO B O 1
ATOM 2360 N N . THR B 1 41 ? 2.221 11.664 2.443 1 98.56 41 THR B N 1
ATOM 2361 C CA . THR B 1 41 ? 1.019 11.352 3.211 1 98.56 41 THR B CA 1
ATOM 2362 C C . THR B 1 41 ? 0.1 10.422 2.43 1 98.56 41 THR B C 1
ATOM 2364 O O . THR B 1 41 ? -0.502 9.508 3.002 1 98.56 41 THR B O 1
ATOM 2367 N N . ALA B 1 42 ? 0.013 10.672 1.121 1 98.81 42 ALA B N 1
ATOM 2368 C CA . ALA B 1 42 ? -0.831 9.836 0.273 1 98.81 42 ALA B CA 1
ATOM 2369 C C . ALA B 1 42 ? -0.308 8.398 0.225 1 98.81 42 ALA B C 1
ATOM 2371 O O . ALA B 1 42 ? -1.092 7.445 0.207 1 98.81 42 ALA B O 1
ATOM 2372 N N . VAL B 1 43 ? 1 8.211 0.192 1 98.88 43 VAL B N 1
ATOM 2373 C CA . VAL B 1 43 ? 1.604 6.883 0.232 1 98.88 43 VAL B CA 1
ATOM 2374 C C . VAL B 1 43 ? 1.155 6.148 1.493 1 98.88 43 VAL B C 1
ATOM 2376 O O . VAL B 1 43 ? 0.775 4.977 1.434 1 98.88 43 VAL B O 1
ATOM 2379 N N . THR B 1 44 ? 1.135 6.84 2.596 1 98.88 44 THR B N 1
ATOM 2380 C CA . THR B 1 44 ? 0.71 6.27 3.869 1 98.88 44 THR B CA 1
ATOM 2381 C C . THR B 1 44 ? -0.765 5.883 3.822 1 98.88 44 THR B C 1
ATOM 2383 O O . THR B 1 44 ? -1.145 4.805 4.289 1 98.88 44 THR B O 1
ATOM 2386 N N . ALA B 1 45 ? -1.541 6.707 3.221 1 98.94 45 ALA B N 1
ATOM 2387 C CA . ALA B 1 45 ? -2.967 6.418 3.109 1 98.94 45 ALA B CA 1
ATOM 2388 C C . ALA B 1 45 ? -3.207 5.148 2.295 1 98.94 45 ALA B C 1
ATOM 2390 O O . ALA B 1 45 ? -4.016 4.301 2.678 1 98.94 45 ALA B O 1
ATOM 2391 N N . VAL B 1 46 ? -2.51 4.996 1.18 1 98.94 46 VAL B N 1
ATOM 2392 C CA . VAL B 1 46 ? -2.684 3.828 0.323 1 98.94 46 VAL B CA 1
ATOM 2393 C C . VAL B 1 46 ? -2.254 2.568 1.071 1 98.94 46 VAL B C 1
ATOM 2395 O O . VAL B 1 46 ? -2.938 1.543 1.017 1 98.94 46 VAL B O 1
ATOM 2398 N N . PHE B 1 47 ? -1.12 2.67 1.787 1 98.88 47 PHE B N 1
ATOM 2399 C CA . PHE B 1 47 ? -0.679 1.552 2.611 1 98.88 47 PHE B CA 1
ATOM 2400 C C . PHE B 1 47 ? -1.781 1.118 3.572 1 98.88 47 PHE B C 1
ATOM 2402 O O . PHE B 1 47 ? -2.072 -0.073 3.693 1 98.88 47 PHE B O 1
ATOM 2409 N N . LEU B 1 48 ? -2.383 2.07 4.234 1 98.94 48 LEU B N 1
ATOM 2410 C CA . LEU B 1 48 ? -3.416 1.777 5.219 1 98.94 48 LEU B CA 1
ATOM 2411 C C . LEU B 1 48 ? -4.656 1.194 4.555 1 98.94 48 LEU B C 1
ATOM 2413 O O . LEU B 1 48 ? -5.262 0.255 5.074 1 98.94 48 LEU B O 1
ATOM 2417 N N . VAL B 1 49 ? -5.031 1.722 3.402 1 98.94 49 VAL B N 1
ATOM 2418 C CA . VAL B 1 49 ? -6.176 1.214 2.65 1 98.94 49 VAL B CA 1
ATOM 2419 C C . VAL B 1 49 ? -5.961 -0.261 2.318 1 98.94 49 VAL B C 1
ATOM 2421 O O . VAL B 1 49 ? -6.82 -1.1 2.607 1 98.94 49 VAL B O 1
ATOM 2424 N N . LEU B 1 50 ? -4.809 -0.583 1.794 1 98.88 50 LEU B N 1
ATOM 2425 C CA . LEU B 1 50 ? -4.539 -1.944 1.345 1 98.88 50 LEU B CA 1
ATOM 2426 C C . LEU B 1 50 ? -4.441 -2.898 2.531 1 98.88 50 LEU B C 1
ATOM 2428 O O . LEU B 1 50 ? -4.945 -4.023 2.473 1 98.88 50 LEU B O 1
ATOM 2432 N N . SER B 1 51 ? -3.764 -2.426 3.578 1 98.75 51 SER B N 1
ATOM 2433 C CA . SER B 1 51 ? -3.604 -3.264 4.762 1 98.75 51 SER B CA 1
ATOM 2434 C C . SER B 1 51 ? -4.953 -3.635 5.363 1 98.75 51 SER B C 1
ATOM 2436 O O . SER B 1 51 ? -5.199 -4.801 5.684 1 98.75 51 SER B O 1
ATOM 2438 N N . CYS B 1 52 ? -5.855 -2.666 5.457 1 98.81 52 CYS B N 1
ATOM 2439 C CA . CYS B 1 52 ? -7.172 -2.891 6.039 1 98.81 52 CYS B CA 1
ATOM 2440 C C . CYS B 1 52 ? -8.039 -3.736 5.113 1 98.81 52 CYS B C 1
ATOM 2442 O O . CYS B 1 52 ? -8.703 -4.672 5.562 1 98.81 52 CYS B O 1
ATOM 2444 N N . LEU B 1 53 ? -8 -3.451 3.854 1 98.81 53 LEU B N 1
ATOM 2445 C CA . LEU B 1 53 ? -8.836 -4.105 2.855 1 98.81 53 LEU B CA 1
ATOM 2446 C C . LEU B 1 53 ? -8.508 -5.59 2.752 1 98.81 53 LEU B C 1
ATOM 2448 O O . LEU B 1 53 ? -9.398 -6.422 2.572 1 98.81 53 LEU B O 1
ATOM 2452 N N . ARG B 1 54 ? -7.215 -5.91 3.002 1 98.69 54 ARG B N 1
ATOM 2453 C CA . ARG B 1 54 ? -6.719 -7.246 2.689 1 98.69 54 ARG B CA 1
ATOM 2454 C C . ARG B 1 54 ? -6.41 -8.031 3.963 1 98.69 54 ARG B C 1
ATOM 2456 O O . ARG B 1 54 ? -6.098 -9.219 3.904 1 98.69 54 ARG B O 1
ATOM 2463 N N . ASN B 1 55 ? -6.453 -7.371 5.113 1 97.88 55 ASN B N 1
ATOM 2464 C CA . ASN B 1 55 ? -6.137 -7.965 6.41 1 97.88 55 ASN B CA 1
ATOM 2465 C C . ASN B 1 55 ? -4.676 -8.398 6.488 1 97.88 55 ASN B C 1
ATOM 2467 O O . ASN B 1 55 ? -4.367 -9.445 7.059 1 97.88 55 ASN B O 1
ATOM 2471 N N . TYR B 1 56 ? -3.783 -7.602 5.934 1 98 56 TYR B N 1
ATOM 2472 C CA . TYR B 1 56 ? -2.379 -7.992 5.855 1 98 56 TYR B CA 1
ATOM 2473 C C . TYR B 1 56 ? -1.735 -8 7.234 1 98 56 TYR B C 1
ATOM 2475 O O . TYR B 1 56 ? -0.84 -8.805 7.508 1 98 56 TYR B O 1
ATOM 2483 N N . GLN B 1 57 ? -2.166 -7.059 8.078 1 95.25 57 GLN B N 1
ATOM 2484 C CA . GLN B 1 57 ? -1.603 -7.012 9.422 1 95.25 57 GLN B CA 1
ATOM 2485 C C . GLN B 1 57 ? -1.803 -8.336 10.156 1 95.25 57 GLN B C 1
ATOM 2487 O O . GLN B 1 57 ? -0.876 -8.852 10.781 1 95.25 57 GLN B O 1
ATOM 2492 N N . GLU B 1 58 ? -2.996 -8.875 10.086 1 94.12 58 GLU B N 1
ATOM 2493 C CA . GLU B 1 58 ? -3.268 -10.172 10.688 1 94.12 58 GLU B CA 1
ATOM 2494 C C . GLU B 1 58 ? -2.391 -11.258 10.078 1 94.12 58 GLU B C 1
ATOM 2496 O O . GLU B 1 58 ? -1.834 -12.094 10.797 1 94.12 58 GLU B O 1
ATOM 2501 N N . GLY B 1 59 ? -2.312 -11.305 8.758 1 95.62 59 GLY B N 1
ATOM 2502 C CA . GLY B 1 59 ? -1.462 -12.273 8.086 1 95.62 59 GLY B CA 1
ATOM 2503 C C . GLY B 1 59 ? -0.014 -12.211 8.531 1 95.62 59 GLY B C 1
ATOM 2504 O O . GLY B 1 59 ? 0.589 -13.242 8.844 1 95.62 59 GLY B O 1
ATOM 2505 N N . HIS B 1 60 ? 0.496 -10.984 8.578 1 95.88 60 HIS B N 1
ATOM 2506 C CA . HIS B 1 60 ? 1.87 -10.805 9.031 1 95.88 60 HIS B CA 1
ATOM 2507 C C . HIS B 1 60 ? 2.049 -11.312 10.461 1 95.88 60 HIS B C 1
ATOM 2509 O O . HIS B 1 60 ? 3.014 -12.023 10.75 1 95.88 60 HIS B O 1
ATOM 2515 N N . GLN B 1 61 ? 1.135 -10.977 11.32 1 93.38 61 GLN B N 1
ATOM 2516 C CA . GLN B 1 61 ? 1.239 -11.359 12.719 1 93.38 61 GLN B CA 1
ATOM 2517 C C . GLN B 1 61 ? 1.224 -12.883 12.875 1 93.38 61 GLN B C 1
ATOM 2519 O O . GLN B 1 61 ? 1.95 -13.43 13.711 1 93.38 61 GLN B O 1
ATOM 2524 N N . ILE B 1 62 ? 0.395 -13.555 12.141 1 94.56 62 ILE B N 1
ATOM 2525 C CA . ILE B 1 62 ? 0.321 -15.008 12.172 1 94.56 62 ILE B CA 1
ATOM 2526 C C . ILE B 1 62 ? 1.692 -15.602 11.852 1 94.56 62 ILE B C 1
ATOM 2528 O O . ILE B 1 62 ? 2.195 -16.453 12.594 1 94.56 62 ILE B O 1
ATOM 2532 N N . LEU B 1 63 ? 2.279 -15.172 10.797 1 94.19 63 LEU B N 1
ATOM 2533 C CA . LEU B 1 63 ? 3.58 -15.695 10.391 1 94.19 63 LEU B CA 1
ATOM 2534 C C . LEU B 1 63 ? 4.656 -15.312 11.406 1 94.19 63 LEU B C 1
ATOM 2536 O O . LEU B 1 63 ? 5.453 -16.156 11.82 1 94.19 63 LEU B O 1
ATOM 2540 N N . TYR B 1 64 ? 4.656 -14.086 11.797 1 92.69 64 TYR B N 1
ATOM 2541 C CA . TYR B 1 64 ? 5.641 -13.57 12.742 1 92.69 64 TYR B CA 1
ATOM 2542 C C . TYR B 1 64 ? 5.629 -14.375 14.039 1 92.69 64 TYR B C 1
ATOM 2544 O O . TYR B 1 64 ? 6.68 -14.609 14.641 1 92.69 64 TYR B O 1
ATOM 2552 N N . ASP B 1 65 ? 4.473 -14.812 14.406 1 92.56 65 ASP B N 1
ATOM 2553 C CA . ASP B 1 65 ? 4.316 -15.57 15.648 1 92.56 65 ASP B CA 1
ATOM 2554 C C . ASP B 1 65 ? 4.641 -17.047 15.438 1 92.56 65 ASP B C 1
ATOM 2556 O O . ASP B 1 65 ? 4.648 -17.828 16.391 1 92.56 65 ASP B O 1
ATOM 2560 N N . GLY B 1 66 ? 4.938 -17.453 14.227 1 90.88 66 GLY B N 1
ATOM 2561 C CA . GLY B 1 66 ? 5.254 -18.844 13.922 1 90.88 66 GLY B CA 1
ATOM 2562 C C . GLY B 1 66 ? 4.027 -19.719 13.805 1 90.88 66 GLY B C 1
ATOM 2563 O O . GLY B 1 66 ? 4.102 -20.922 14.031 1 90.88 66 GLY B O 1
ATOM 2564 N N . GLY B 1 67 ? 2.916 -19.047 13.508 1 90.5 67 GLY B N 1
ATOM 2565 C CA . GLY B 1 67 ? 1.662 -19.781 13.555 1 90.5 67 GLY B CA 1
ATOM 2566 C C . GLY B 1 67 ? 1.179 -20.219 12.188 1 90.5 67 GLY B C 1
ATOM 2567 O O . GLY B 1 67 ? 0.022 -20.625 12.023 1 90.5 67 GLY B O 1
ATOM 2568 N N . TRP B 1 68 ? 2.039 -20.109 11.156 1 90.81 68 TRP B N 1
ATOM 2569 C CA . TRP B 1 68 ? 1.624 -20.562 9.836 1 90.81 68 TRP B CA 1
ATOM 2570 C C . TRP B 1 68 ? 1.446 -22.078 9.812 1 90.81 68 TRP B C 1
ATOM 2572 O O . TRP B 1 68 ? 2.418 -22.828 9.961 1 90.81 68 TRP B O 1
ATOM 2582 N N . ASP B 1 69 ? 0.258 -22.609 10.055 1 83.69 69 ASP B N 1
ATOM 2583 C CA . ASP B 1 69 ? -0.054 -24.031 10.227 1 83.69 69 ASP B CA 1
ATOM 2584 C C . ASP B 1 69 ? -0.618 -24.625 8.945 1 83.69 69 ASP B C 1
ATOM 2586 O O . ASP B 1 69 ? -0.399 -24.094 7.855 1 83.69 69 ASP B O 1
ATOM 2590 N N . SER B 1 70 ? -1.489 -25.609 9.234 1 77.31 70 SER B N 1
ATOM 2591 C CA . SER B 1 70 ? -2.045 -26.391 8.125 1 77.31 70 SER B CA 1
ATOM 2592 C C . SER B 1 70 ? -3.219 -25.656 7.48 1 77.31 70 SER B C 1
ATOM 2594 O O . SER B 1 70 ? -3.795 -26.141 6.504 1 77.31 70 SER B O 1
ATOM 2596 N N . LYS B 1 71 ? -3.408 -24.5 7.895 1 87.25 71 LYS B N 1
ATOM 2597 C CA . LYS B 1 71 ? -4.523 -23.766 7.289 1 87.25 71 LYS B CA 1
ATOM 2598 C C . LYS B 1 71 ? -4.039 -22.828 6.191 1 87.25 71 LYS B C 1
ATOM 2600 O O . LYS B 1 71 ? -2.908 -22.344 6.238 1 87.25 71 LYS B O 1
ATOM 2605 N N . LYS B 1 72 ? -5 -22.625 5.336 1 89.06 72 LYS B N 1
ATOM 2606 C CA . LYS B 1 72 ? -4.707 -21.688 4.258 1 89.06 72 LYS B CA 1
ATOM 2607 C C . LYS B 1 72 ? -4.367 -20.312 4.812 1 89.06 72 LYS B C 1
ATOM 2609 O O . LYS B 1 72 ? -5.086 -19.781 5.668 1 89.06 72 LYS B O 1
ATOM 2614 N N . CYS B 1 73 ? -3.242 -19.75 4.43 1 93.88 73 CYS B N 1
ATOM 2615 C CA . CYS B 1 73 ? -2.775 -18.422 4.812 1 93.88 73 CYS B CA 1
ATOM 2616 C C . CYS B 1 73 ? -2.693 -18.281 6.332 1 93.88 73 CYS B C 1
ATOM 2618 O O . CYS B 1 73 ? -3.008 -17.234 6.887 1 93.88 73 CYS B O 1
ATOM 2620 N N . GLY B 1 74 ? -2.447 -19.422 7.012 1 91.62 74 GLY B N 1
ATOM 2621 C CA . GLY B 1 74 ? -2.291 -19.438 8.453 1 91.62 74 GLY B CA 1
ATOM 2622 C C . GLY B 1 74 ? -3.594 -19.219 9.203 1 91.62 74 GLY B C 1
ATOM 2623 O O . GLY B 1 74 ? -3.592 -19.016 10.422 1 91.62 74 GLY B O 1
ATOM 2624 N N . GLY B 1 75 ? -4.695 -19.172 8.453 1 92.56 75 GLY B N 1
ATOM 2625 C CA . GLY B 1 75 ? -5.992 -18.938 9.07 1 92.56 75 GLY B CA 1
ATOM 2626 C C . GLY B 1 75 ? -6.395 -17.484 9.078 1 92.56 75 GLY B C 1
ATOM 2627 O O . GLY B 1 75 ? -7.383 -17.109 9.711 1 92.56 75 GLY B O 1
ATOM 2628 N N . ALA B 1 76 ? -5.672 -16.656 8.391 1 93.88 76 ALA B N 1
ATOM 2629 C CA . ALA B 1 76 ? -6.031 -15.25 8.289 1 93.88 76 ALA B CA 1
ATOM 2630 C C . ALA B 1 76 ? -7.43 -15.078 7.703 1 93.88 76 ALA B C 1
ATOM 2632 O O . ALA B 1 76 ? -7.836 -15.844 6.824 1 93.88 76 ALA B O 1
ATOM 2633 N N . LYS B 1 77 ? -8.125 -14.109 8.164 1 94.88 77 LYS B N 1
ATOM 2634 C CA . LYS B 1 77 ? -9.438 -13.789 7.598 1 94.88 77 LYS B CA 1
ATOM 2635 C C . LYS B 1 77 ? -9.312 -13.359 6.137 1 94.88 77 LYS B C 1
ATOM 2637 O O . LYS B 1 77 ? -8.367 -12.664 5.766 1 94.88 77 LYS B O 1
ATOM 2642 N N . LEU B 1 78 ? -10.305 -13.766 5.371 1 97.44 78 LEU B N 1
ATOM 2643 C CA . LEU B 1 78 ? -10.352 -13.312 3.986 1 97.44 78 LEU B CA 1
ATOM 2644 C C . LEU B 1 78 ? -10.477 -11.797 3.912 1 97.44 78 LEU B C 1
ATOM 2646 O O . LEU B 1 78 ? -11.234 -11.195 4.684 1 97.44 78 LEU B O 1
ATOM 2650 N N . GLY B 1 79 ? -9.695 -11.18 3.07 1 97.94 79 GLY B N 1
ATOM 2651 C CA . GLY B 1 79 ? -9.883 -9.781 2.742 1 97.94 79 GLY B CA 1
ATOM 2652 C C . GLY B 1 79 ? -10.789 -9.562 1.542 1 97.94 79 GLY B C 1
ATOM 2653 O O . GLY B 1 79 ? -11.617 -10.414 1.222 1 97.94 79 GLY B O 1
ATOM 2654 N N . HIS B 1 80 ? -10.656 -8.414 0.976 1 98.44 80 HIS B N 1
ATOM 2655 C CA . HIS B 1 80 ? -11.406 -8.039 -0.22 1 98.44 80 HIS B CA 1
ATOM 2656 C C . HIS B 1 80 ? -10.492 -7.422 -1.273 1 98.44 80 HIS B C 1
ATOM 2658 O O . HIS B 1 80 ? -9.414 -6.918 -0.947 1 98.44 80 HIS B O 1
ATOM 2664 N N . SER B 1 81 ? -10.898 -7.531 -2.498 1 98.31 81 SER B N 1
ATOM 2665 C CA . SER B 1 81 ? -10.234 -6.867 -3.617 1 98.31 81 SER B CA 1
ATOM 2666 C C . SER B 1 81 ? -10.828 -5.488 -3.873 1 98.31 81 SER B C 1
ATOM 2668 O O . SER B 1 81 ? -11.961 -5.207 -3.469 1 98.31 81 SER B O 1
ATOM 2670 N N . PRO B 1 82 ? -10.078 -4.629 -4.504 1 98.56 82 PRO B N 1
ATOM 2671 C CA . PRO B 1 82 ? -10.586 -3.293 -4.832 1 98.56 82 PRO B CA 1
ATOM 2672 C C . PRO B 1 82 ? -11.781 -3.332 -5.777 1 98.56 82 PRO B C 1
ATOM 2674 O O . PRO B 1 82 ? -12.664 -2.479 -5.691 1 98.56 82 PRO B O 1
ATOM 2677 N N . GLU B 1 83 ? -11.758 -4.324 -6.645 1 96.44 83 GLU B N 1
ATOM 2678 C CA . GLU B 1 83 ? -12.836 -4.406 -7.621 1 96.44 83 GLU B CA 1
ATOM 2679 C C . GLU B 1 83 ? -14.195 -4.492 -6.934 1 96.44 83 GLU B C 1
ATOM 2681 O O . GLU B 1 83 ? -14.359 -5.215 -5.949 1 96.44 83 GLU B O 1
ATOM 2686 N N . GLY B 1 84 ? -15.133 -3.67 -7.43 1 97.12 84 GLY B N 1
ATOM 2687 C CA . GLY B 1 84 ? -16.484 -3.662 -6.875 1 97.12 84 GLY B CA 1
ATOM 2688 C C . GLY B 1 84 ? -16.609 -2.758 -5.664 1 97.12 84 GLY B C 1
ATOM 2689 O O . GLY B 1 84 ? -17.719 -2.572 -5.145 1 97.12 84 GLY B O 1
ATOM 2690 N N . LYS B 1 85 ? -15.57 -2.203 -5.176 1 98.75 85 LYS B N 1
ATOM 2691 C CA . LYS B 1 85 ? -15.609 -1.348 -3.992 1 98.75 85 LYS B CA 1
ATOM 2692 C C . LYS B 1 85 ? -15.594 0.128 -4.383 1 98.75 85 LYS B C 1
ATOM 2694 O O . LYS B 1 85 ? -14.992 0.503 -5.391 1 98.75 85 LYS B O 1
ATOM 2699 N N . VAL B 1 86 ? -16.219 0.933 -3.586 1 98.88 86 VAL B N 1
ATOM 2700 C CA . VAL B 1 86 ? -16.281 2.381 -3.76 1 98.88 86 VAL B CA 1
ATOM 2701 C C . VAL B 1 86 ? -15.414 3.064 -2.707 1 98.88 86 VAL B C 1
ATOM 2703 O O . VAL B 1 86 ? -15.523 2.77 -1.515 1 98.88 86 VAL B O 1
ATOM 2706 N N . VAL B 1 87 ? -14.555 3.971 -3.18 1 98.94 87 VAL B N 1
ATOM 2707 C CA . VAL B 1 87 ? -13.734 4.77 -2.271 1 98.94 87 VAL B CA 1
ATOM 2708 C C . VAL B 1 87 ? -14.328 6.164 -2.127 1 98.94 87 VAL B C 1
ATOM 2710 O O . VAL B 1 87 ? -14.758 6.77 -3.113 1 98.94 87 VAL B O 1
ATOM 2713 N N . GLY B 1 88 ? -14.477 6.629 -0.911 1 98.94 88 GLY B N 1
ATOM 2714 C CA . GLY B 1 88 ? -14.828 8.008 -0.622 1 98.94 88 GLY B CA 1
ATOM 2715 C C . GLY B 1 88 ? -13.68 8.812 -0.034 1 98.94 88 GLY B C 1
ATOM 2716 O O . GLY B 1 88 ? -13.047 8.375 0.93 1 98.94 88 GLY B O 1
ATOM 2717 N N . ILE B 1 89 ? -13.398 9.93 -0.614 1 98.94 89 ILE B N 1
ATOM 2718 C CA . ILE B 1 89 ? -12.406 10.859 -0.085 1 98.94 89 ILE B CA 1
ATOM 2719 C C . ILE B 1 89 ? -13.102 12.07 0.526 1 98.94 89 ILE B C 1
ATOM 2721 O O . ILE B 1 89 ? -13.711 12.875 -0.19 1 98.94 89 ILE B O 1
ATOM 2725 N N . LEU B 1 90 ? -13.062 12.156 1.834 1 98.88 90 LEU B N 1
ATOM 2726 C CA . LEU B 1 90 ? -13.586 13.312 2.545 1 98.88 90 LEU B CA 1
ATOM 2727 C C . LEU B 1 90 ? -12.539 14.414 2.652 1 98.88 90 LEU B C 1
ATOM 2729 O O . LEU B 1 90 ? -11.656 14.352 3.512 1 98.88 90 LEU B O 1
ATOM 2733 N N . GLY B 1 91 ? -12.648 15.414 1.817 1 98.25 91 GLY B N 1
ATOM 2734 C CA . GLY B 1 91 ? -11.617 16.422 1.657 1 98.25 91 GLY B CA 1
ATOM 2735 C C . GLY B 1 91 ? -10.609 16.078 0.58 1 98.25 91 GLY B C 1
ATOM 2736 O O . GLY B 1 91 ? -9.555 15.508 0.869 1 98.25 91 GLY B O 1
ATOM 2737 N N . MET B 1 92 ? -10.945 16.531 -0.646 1 98.19 92 MET B N 1
ATOM 2738 C CA . MET B 1 92 ? -10.031 16.234 -1.748 1 98.19 92 MET B CA 1
ATOM 2739 C C . MET B 1 92 ? -9.25 17.484 -2.152 1 98.19 92 MET B C 1
ATOM 2741 O O . MET B 1 92 ? -9.336 17.938 -3.297 1 98.19 92 MET B O 1
ATOM 2745 N N . GLY B 1 93 ? -8.516 18.047 -1.174 1 96.44 93 GLY B N 1
ATOM 2746 C CA . GLY B 1 93 ? -7.48 19.031 -1.461 1 96.44 93 GLY B CA 1
ATOM 2747 C C . GLY B 1 93 ? -6.219 18.406 -2.037 1 96.44 93 GLY B C 1
ATOM 2748 O O . GLY B 1 93 ? -6.293 17.469 -2.838 1 96.44 93 GLY B O 1
ATOM 2749 N N . GLY B 1 94 ? -5.035 18.984 -1.716 1 96.44 94 GLY B N 1
ATOM 2750 C CA . GLY B 1 94 ? -3.783 18.453 -2.24 1 96.44 94 GLY B CA 1
ATOM 2751 C C . GLY B 1 94 ? -3.537 17.016 -1.862 1 96.44 94 GLY B C 1
ATOM 2752 O O . GLY B 1 94 ? -3.232 16.172 -2.723 1 96.44 94 GLY B O 1
ATOM 2753 N N . ILE B 1 95 ? -3.67 16.703 -0.617 1 97.81 95 ILE B N 1
ATOM 2754 C CA . ILE B 1 95 ? -3.424 15.352 -0.14 1 97.81 95 ILE B CA 1
ATOM 2755 C C . ILE B 1 95 ? -4.504 14.414 -0.675 1 97.81 95 ILE B C 1
ATOM 2757 O O . ILE B 1 95 ? -4.203 13.305 -1.136 1 97.81 95 ILE B O 1
ATOM 2761 N N . GLY B 1 96 ? -5.777 14.805 -0.646 1 98.62 96 GLY B N 1
ATOM 2762 C CA . GLY B 1 96 ? -6.863 13.992 -1.174 1 98.62 96 GLY B CA 1
ATOM 2763 C C . GLY B 1 96 ? -6.688 13.633 -2.637 1 98.62 96 GLY B C 1
ATOM 2764 O O . GLY B 1 96 ? -6.93 12.492 -3.037 1 98.62 96 GLY B O 1
ATOM 2765 N N . ARG B 1 97 ? -6.289 14.609 -3.428 1 98.69 97 ARG B N 1
ATOM 2766 C CA . ARG B 1 97 ? -6.051 14.352 -4.844 1 98.69 97 ARG B CA 1
ATOM 2767 C C . ARG B 1 97 ? -4.879 13.391 -5.035 1 98.69 97 ARG B C 1
ATOM 2769 O O . ARG B 1 97 ? -4.914 12.531 -5.922 1 98.69 97 ARG B O 1
ATOM 2776 N N . ALA B 1 98 ? -3.842 13.586 -4.203 1 98.56 98 ALA B N 1
ATOM 2777 C CA . ALA B 1 98 ? -2.707 12.672 -4.266 1 98.56 98 ALA B CA 1
ATOM 2778 C C . ALA B 1 98 ? -3.131 11.25 -3.922 1 98.56 98 ALA B C 1
ATOM 2780 O O . ALA B 1 98 ? -2.631 10.281 -4.512 1 98.56 98 ALA B O 1
ATOM 2781 N N . ILE B 1 99 ? -4.035 11.062 -2.963 1 98.88 99 ILE B N 1
ATOM 2782 C CA . ILE B 1 99 ? -4.57 9.75 -2.617 1 98.88 99 ILE B CA 1
ATOM 2783 C C . ILE B 1 99 ? -5.352 9.188 -3.801 1 98.88 99 ILE B C 1
ATOM 2785 O O . ILE B 1 99 ? -5.133 8.039 -4.207 1 98.88 99 ILE B O 1
ATOM 2789 N N . ARG B 1 100 ? -6.195 10.008 -4.375 1 98.81 100 ARG B N 1
ATOM 2790 C CA . ARG B 1 100 ? -6.977 9.617 -5.543 1 98.81 100 ARG B CA 1
ATOM 2791 C C . ARG B 1 100 ? -6.078 9.078 -6.648 1 98.81 100 ARG B C 1
ATOM 2793 O O . ARG B 1 100 ? -6.301 7.973 -7.156 1 98.81 100 ARG B O 1
ATOM 2800 N N . ASP B 1 101 ? -5.094 9.836 -7 1 98.56 101 ASP B N 1
ATOM 2801 C CA . ASP B 1 101 ? -4.219 9.492 -8.125 1 98.56 101 ASP B CA 1
ATOM 2802 C C . ASP B 1 101 ? -3.545 8.141 -7.906 1 98.56 101 ASP B C 1
ATOM 2804 O O . ASP B 1 101 ? -3.365 7.375 -8.852 1 98.56 101 ASP B O 1
ATOM 2808 N N . ARG B 1 102 ? -3.191 7.848 -6.719 1 98.75 102 ARG B N 1
ATOM 2809 C CA . ARG B 1 102 ? -2.447 6.629 -6.414 1 98.75 102 ARG B CA 1
ATOM 2810 C C . ARG B 1 102 ? -3.383 5.434 -6.281 1 98.75 102 ARG B C 1
ATOM 2812 O O . ARG B 1 102 ? -2.969 4.289 -6.473 1 98.75 102 ARG B O 1
ATOM 2819 N N . LEU B 1 103 ? -4.668 5.645 -5.996 1 98.75 103 LEU B N 1
ATOM 2820 C CA . LEU B 1 103 ? -5.617 4.547 -5.844 1 98.75 103 LEU B CA 1
ATOM 2821 C C . LEU B 1 103 ? -6.246 4.18 -7.184 1 98.75 103 LEU B C 1
ATOM 2823 O O . LEU B 1 103 ? -6.781 3.082 -7.348 1 98.75 103 LEU B O 1
ATOM 2827 N N . LYS B 1 104 ? -6.152 5.004 -8.141 1 98.06 104 LYS B N 1
ATOM 2828 C CA . LYS B 1 104 ? -6.863 4.867 -9.414 1 98.06 104 LYS B CA 1
ATOM 2829 C C . LYS B 1 104 ? -6.516 3.549 -10.094 1 98.06 104 LYS B C 1
ATOM 2831 O O . LYS B 1 104 ? -7.398 2.852 -10.594 1 98.06 104 LYS B O 1
ATOM 2836 N N . PRO B 1 105 ? -5.258 3.104 -10.039 1 98.06 105 PRO B N 1
ATOM 2837 C CA . PRO B 1 105 ? -4.926 1.919 -10.836 1 98.06 105 PRO B CA 1
ATOM 2838 C C . PRO B 1 105 ? -5.316 0.616 -10.141 1 98.06 105 PRO B C 1
ATOM 2840 O O . PRO B 1 105 ? -5.098 -0.469 -10.688 1 98.06 105 PRO B O 1
ATOM 2843 N N . PHE B 1 106 ? -5.895 0.658 -9.008 1 98.56 106 PHE B N 1
ATOM 2844 C CA . PHE B 1 106 ? -6.129 -0.562 -8.242 1 98.56 106 PHE B CA 1
ATOM 2845 C C . PHE B 1 106 ? -7.441 -1.216 -8.656 1 98.56 106 PHE B C 1
ATOM 2847 O O . PHE B 1 106 ? -7.695 -2.375 -8.328 1 98.56 106 PHE B O 1
ATOM 2854 N N . GLY B 1 107 ? -8.281 -0.515 -9.391 1 96.69 107 GLY B N 1
ATOM 2855 C CA . GLY B 1 107 ? -9.461 -1.146 -9.945 1 96.69 107 GLY B CA 1
ATOM 2856 C C . GLY B 1 107 ? -10.711 -0.927 -9.109 1 96.69 107 GLY B C 1
ATOM 2857 O O . GLY B 1 107 ? -11.695 -1.654 -9.242 1 96.69 107 GLY B O 1
ATOM 2858 N N . PHE B 1 108 ? -10.711 0.056 -8.227 1 98.44 108 PHE B N 1
ATOM 2859 C CA . PHE B 1 108 ? -11.93 0.428 -7.512 1 98.44 108 PHE B CA 1
ATOM 2860 C C . PHE B 1 108 ? -13.016 0.858 -8.484 1 98.44 108 PHE B C 1
ATOM 2862 O O . PHE B 1 108 ? -12.727 1.435 -9.539 1 98.44 108 PHE B O 1
ATOM 2869 N N . THR B 1 109 ? -14.281 0.572 -8.148 1 97.75 109 THR B N 1
ATOM 2870 C CA . THR B 1 109 ? -15.398 0.841 -9.047 1 97.75 109 THR B CA 1
ATOM 2871 C C . THR B 1 109 ? -15.539 2.34 -9.297 1 97.75 109 THR B C 1
ATOM 2873 O O . THR B 1 109 ? -15.75 2.764 -10.438 1 97.75 109 THR B O 1
ATOM 2876 N N . LYS B 1 110 ? -15.484 3.062 -8.273 1 97.56 110 LYS B N 1
ATOM 2877 C CA . LYS B 1 110 ? -15.5 4.516 -8.414 1 97.56 110 LYS B CA 1
ATOM 2878 C C . LYS B 1 110 ? -14.898 5.195 -7.188 1 97.56 110 LYS B C 1
ATOM 2880 O O . LYS B 1 110 ? -14.805 4.586 -6.121 1 97.56 110 LYS B O 1
ATOM 2885 N N . ILE B 1 111 ? -14.469 6.371 -7.383 1 98.75 111 ILE B N 1
ATOM 2886 C CA . ILE B 1 111 ? -13.977 7.25 -6.328 1 98.75 111 ILE B CA 1
ATOM 2887 C C . ILE B 1 111 ? -14.906 8.453 -6.184 1 98.75 111 ILE B C 1
ATOM 2889 O O . ILE B 1 111 ? -15.117 9.203 -7.141 1 98.75 111 ILE B O 1
ATOM 2893 N N . LEU B 1 112 ? -15.516 8.594 -5.012 1 98.94 112 LEU B N 1
ATOM 2894 C CA . LEU B 1 112 ? -16.328 9.742 -4.633 1 98.94 112 LEU B CA 1
ATOM 2895 C C . LEU B 1 112 ? -15.516 10.727 -3.793 1 98.94 112 LEU B C 1
ATOM 2897 O O . LEU B 1 112 ? -14.539 10.336 -3.148 1 98.94 112 LEU B O 1
ATOM 2901 N N . TYR B 1 113 ? -15.93 11.977 -3.863 1 98.88 113 TYR B N 1
ATOM 2902 C CA . TYR B 1 113 ? -15.32 12.914 -2.934 1 98.88 113 TYR B CA 1
ATOM 2903 C C . TYR B 1 113 ? -16.312 13.984 -2.5 1 98.88 113 TYR B C 1
ATOM 2905 O O . TYR B 1 113 ? -17.312 14.211 -3.174 1 98.88 113 TYR B O 1
ATOM 2913 N N . HIS B 1 114 ? -16.047 14.531 -1.359 1 98.75 114 HIS B N 1
ATOM 2914 C CA . HIS B 1 114 ? -16.812 15.672 -0.864 1 98.75 114 HIS B CA 1
ATOM 2915 C C . HIS B 1 114 ? -15.883 16.781 -0.375 1 98.75 114 HIS B C 1
ATOM 2917 O O . HIS B 1 114 ? -14.891 16.5 0.314 1 98.75 114 HIS B O 1
ATOM 2923 N N . ASN B 1 115 ? -16.141 17.891 -0.793 1 97.62 115 ASN B N 1
ATOM 2924 C CA . ASN B 1 115 ? -15.562 19.156 -0.351 1 97.62 115 ASN B CA 1
ATOM 2925 C C . ASN B 1 115 ? -16.656 20.172 -0.039 1 97.62 115 ASN B C 1
ATOM 2927 O O . ASN B 1 115 ? -17.828 19.969 -0.371 1 97.62 115 ASN B O 1
ATOM 2931 N N . ARG B 1 116 ? -16.25 21.266 0.693 1 94.25 116 ARG B N 1
ATOM 2932 C CA . ARG B 1 116 ? -17.203 22.359 0.869 1 94.25 116 ARG B CA 1
ATOM 2933 C C . ARG B 1 116 ? -17.672 22.906 -0.478 1 94.25 116 ARG B C 1
ATOM 2935 O O . ARG B 1 116 ? -18.859 23.188 -0.658 1 94.25 116 ARG B O 1
ATOM 2942 N N . LYS B 1 117 ? -16.719 23.031 -1.377 1 95.31 117 LYS B N 1
ATOM 2943 C CA . LYS B 1 117 ? -16.984 23.391 -2.766 1 95.31 117 LYS B CA 1
ATOM 2944 C C . LYS B 1 117 ? -16.391 22.375 -3.729 1 95.31 117 LYS B C 1
ATOM 2946 O O . LYS B 1 117 ? -15.266 21.906 -3.518 1 95.31 117 LYS B O 1
ATOM 2951 N N . PRO B 1 118 ? -17.125 22.016 -4.777 1 97.38 118 PRO B N 1
ATOM 2952 C CA . PRO B 1 118 ? -16.578 21.078 -5.746 1 97.38 118 PRO B CA 1
ATOM 2953 C C . PRO B 1 118 ? -15.289 21.578 -6.402 1 97.38 118 PRO B C 1
ATOM 2955 O O . PRO B 1 118 ? -15.133 22.781 -6.609 1 97.38 118 PRO B O 1
ATOM 2958 N N . LEU B 1 119 ? -14.453 20.672 -6.703 1 97.44 119 LEU B N 1
ATOM 2959 C CA . LEU B 1 119 ? -13.25 21 -7.465 1 97.44 119 LEU B CA 1
ATOM 2960 C C . LEU B 1 119 ? -13.602 21.344 -8.906 1 97.44 119 LEU B C 1
ATOM 2962 O O . LEU B 1 119 ? -14.656 20.953 -9.406 1 97.44 119 LEU B O 1
ATOM 2966 N N . SER B 1 120 ? -12.695 22.094 -9.508 1 96.62 120 SER B N 1
ATOM 2967 C CA . SER B 1 120 ? -12.828 22.25 -10.953 1 96.62 120 SER B CA 1
ATOM 2968 C C . SER B 1 120 ? -12.656 20.922 -11.672 1 96.62 120 SER B C 1
ATOM 2970 O O . SER B 1 120 ? -12.039 20 -11.133 1 96.62 120 SER B O 1
ATOM 2972 N N . SER B 1 121 ? -13.18 20.812 -12.852 1 93.56 121 SER B N 1
ATOM 2973 C CA . SER B 1 121 ? -13.195 19.562 -13.602 1 93.56 121 SER B CA 1
ATOM 2974 C C . SER B 1 121 ? -11.773 19.031 -13.828 1 93.56 121 SER B C 1
ATOM 2976 O O . SER B 1 121 ? -11.547 17.828 -13.82 1 93.56 121 SER B O 1
ATOM 2978 N N . ASP B 1 122 ? -10.883 19.969 -14.016 1 95 122 ASP B N 1
ATOM 2979 C CA . ASP B 1 122 ? -9.508 19.594 -14.297 1 95 122 ASP B CA 1
ATOM 2980 C C . ASP B 1 122 ? -8.844 18.969 -13.07 1 95 122 ASP B C 1
ATOM 2982 O O . ASP B 1 122 ? -7.887 18.203 -13.195 1 95 122 ASP B O 1
ATOM 2986 N N . LEU B 1 123 ? -9.391 19.172 -11.867 1 96.38 123 LEU B N 1
ATOM 2987 C CA . LEU B 1 123 ? -8.805 18.688 -10.625 1 96.38 123 LEU B CA 1
ATOM 2988 C C . LEU B 1 123 ? -9.531 17.453 -10.125 1 96.38 123 LEU B C 1
ATOM 2990 O O . LEU B 1 123 ? -9.008 16.719 -9.281 1 96.38 123 LEU B O 1
ATOM 2994 N N . GLU B 1 124 ? -10.648 17.188 -10.609 1 96.44 124 GLU B N 1
ATOM 2995 C CA . GLU B 1 124 ? -11.445 16.062 -10.125 1 96.44 124 GLU B CA 1
ATOM 2996 C C . GLU B 1 124 ? -10.812 14.727 -10.508 1 96.44 124 GLU B C 1
ATOM 2998 O O . GLU B 1 124 ? -10.859 13.766 -9.742 1 96.44 124 GLU B O 1
ATOM 3003 N N . GLY B 1 125 ? -10.234 14.688 -11.773 1 95.44 125 GLY B N 1
ATOM 3004 C CA . GLY B 1 125 ? -9.516 13.5 -12.211 1 95.44 125 GLY B CA 1
ATOM 3005 C C . GLY B 1 125 ? -10.398 12.266 -12.273 1 95.44 125 GLY B C 1
ATOM 3006 O O . GLY B 1 125 ? -9.969 11.172 -11.898 1 95.44 125 GLY B O 1
ATOM 3007 N N . GLY B 1 126 ? -11.68 12.383 -12.602 1 96.06 126 GLY B N 1
ATOM 3008 C CA . GLY B 1 126 ? -12.578 11.25 -12.758 1 96.06 126 GLY B CA 1
ATOM 3009 C C . GLY B 1 126 ? -13.352 10.914 -11.5 1 96.06 126 GLY B C 1
ATOM 3010 O O . GLY B 1 126 ? -14.258 10.086 -11.523 1 96.06 126 GLY B O 1
ATOM 3011 N N . ALA B 1 127 ? -12.953 11.516 -10.352 1 98.44 127 ALA B N 1
ATOM 3012 C CA . ALA B 1 127 ? -13.727 11.32 -9.125 1 98.44 127 ALA B CA 1
ATOM 3013 C C . ALA B 1 127 ? -15.07 12.047 -9.211 1 98.44 127 ALA B C 1
ATOM 3015 O O . ALA B 1 127 ? -15.195 13.055 -9.906 1 98.44 127 ALA B O 1
ATOM 3016 N N . GLU B 1 128 ? -16.031 11.562 -8.539 1 98.5 128 GLU B N 1
ATOM 3017 C CA . GLU B 1 128 ? -17.375 12.117 -8.57 1 98.5 128 GLU B CA 1
ATOM 3018 C C . GLU B 1 128 ? -17.672 12.922 -7.309 1 98.5 128 GLU B C 1
ATOM 3020 O O . GLU B 1 128 ? -17.516 12.422 -6.195 1 98.5 128 GLU B O 1
ATOM 3025 N N . TYR B 1 129 ? -18.109 14.156 -7.48 1 98.75 129 TYR B N 1
ATOM 3026 C CA . TYR B 1 129 ? -18.516 14.992 -6.359 1 98.75 129 TYR B CA 1
ATOM 3027 C C . TYR B 1 129 ? -19.891 14.57 -5.84 1 98.75 129 TYR B C 1
ATOM 3029 O O . TYR B 1 129 ? -20.828 14.383 -6.621 1 98.75 129 TYR B O 1
ATOM 3037 N N . VAL B 1 130 ? -19.984 14.422 -4.566 1 98.81 130 VAL B N 1
ATOM 3038 C CA . VAL B 1 130 ? -21.25 14.078 -3.939 1 98.81 130 VAL B CA 1
ATOM 3039 C C . VAL B 1 130 ? -21.391 14.82 -2.613 1 98.81 130 VAL B C 1
ATOM 3041 O O . VAL B 1 130 ? -20.422 15.422 -2.125 1 98.81 130 VAL B O 1
ATOM 3044 N N . SER B 1 131 ? -22.578 14.836 -2.012 1 98.69 131 SER B N 1
ATOM 3045 C CA . SER B 1 131 ? -22.75 15.359 -0.661 1 98.69 131 SER B CA 1
ATOM 3046 C C . SER B 1 131 ? -22.062 14.484 0.371 1 98.69 131 SER B C 1
ATOM 3048 O O . SER B 1 131 ? -21.75 13.32 0.098 1 98.69 131 SER B O 1
ATOM 3050 N N . LYS B 1 132 ? -21.828 15.023 1.477 1 98.38 132 LYS B N 1
ATOM 3051 C CA . LYS B 1 132 ? -21.219 14.258 2.561 1 98.38 132 LYS B CA 1
ATOM 3052 C C . LYS B 1 132 ? -22.047 13.031 2.912 1 98.38 132 LYS B C 1
ATOM 3054 O O . LYS B 1 132 ? -21.516 11.945 3.117 1 98.38 132 LYS B O 1
ATOM 3059 N N . GLU B 1 133 ? -23.312 13.195 2.936 1 98.25 133 GLU B N 1
ATOM 3060 C CA . GLU B 1 133 ? -24.25 12.109 3.24 1 98.25 133 GLU B CA 1
ATOM 3061 C C . GLU B 1 133 ? -24.156 11 2.195 1 98.25 133 GLU B C 1
ATOM 3063 O O . GLU B 1 133 ? -24.109 9.812 2.541 1 98.25 133 GLU B O 1
ATOM 3068 N N . ASP B 1 134 ? -24.125 11.375 0.982 1 98.75 134 ASP B N 1
ATOM 3069 C CA . ASP B 1 134 ? -24.047 10.391 -0.092 1 98.75 134 ASP B CA 1
ATOM 3070 C C . ASP B 1 134 ? -22.719 9.656 -0.063 1 98.75 134 ASP B C 1
ATOM 3072 O O . ASP B 1 134 ? -22.641 8.469 -0.371 1 98.75 134 ASP B O 1
ATOM 3076 N N . LEU B 1 135 ? -21.719 10.375 0.244 1 98.88 135 LEU B N 1
ATOM 3077 C CA . LEU B 1 135 ? -20.406 9.734 0.391 1 98.88 135 LEU B CA 1
ATOM 3078 C C . LEU B 1 135 ? -20.453 8.664 1.471 1 98.88 135 LEU B C 1
ATOM 3080 O O . LEU B 1 135 ? -20 7.535 1.246 1 98.88 135 LEU B O 1
ATOM 3084 N N . PHE B 1 136 ? -21.016 9.016 2.598 1 98.88 136 PHE B N 1
ATOM 3085 C CA . PHE B 1 136 ? -21.109 8.086 3.719 1 98.88 136 PHE B CA 1
ATOM 3086 C C . PHE B 1 136 ? -21.938 6.863 3.338 1 98.88 136 PHE B C 1
ATOM 3088 O O . PHE B 1 136 ? -21.562 5.73 3.66 1 98.88 136 PHE B O 1
ATOM 3095 N N . LYS B 1 137 ? -22.938 7.012 2.553 1 98.75 137 LYS B N 1
ATOM 3096 C CA . LYS B 1 137 ? -23.891 5.949 2.219 1 98.75 137 LYS B CA 1
ATOM 3097 C C . LYS B 1 137 ? -23.297 5 1.178 1 98.75 137 LYS B C 1
ATOM 3099 O O . LYS B 1 137 ? -23.625 3.811 1.155 1 98.75 137 LYS B O 1
ATOM 3104 N N . GLN B 1 138 ? -22.438 5.504 0.371 1 98.81 138 GLN B N 1
ATOM 3105 C CA . GLN B 1 138 ? -22.047 4.734 -0.81 1 98.81 138 GLN B CA 1
ATOM 3106 C C . GLN B 1 138 ? -20.656 4.137 -0.651 1 98.81 138 GLN B C 1
ATOM 3108 O O . GLN B 1 138 ? -20.344 3.102 -1.248 1 98.81 138 GLN B O 1
ATOM 3113 N N . ALA B 1 139 ? -19.828 4.734 0.088 1 98.94 139 ALA B N 1
ATOM 3114 C CA . ALA B 1 139 ? -18.422 4.344 0.129 1 98.94 139 ALA B CA 1
ATOM 3115 C C . ALA B 1 139 ? -18.219 3.078 0.96 1 98.94 139 ALA B C 1
ATOM 3117 O O . ALA B 1 139 ? -18.859 2.914 2.008 1 98.94 139 ALA B O 1
ATOM 3118 N N . ASP B 1 140 ? -17.391 2.188 0.462 1 98.94 140 ASP B N 1
ATOM 3119 C CA . ASP B 1 140 ? -16.938 1.032 1.226 1 98.94 140 ASP B CA 1
ATOM 3120 C C . ASP B 1 140 ? -15.703 1.384 2.066 1 98.94 140 ASP B C 1
ATOM 3122 O O . ASP B 1 140 ? -15.477 0.782 3.117 1 98.94 140 ASP B O 1
ATOM 3126 N N . ILE B 1 141 ? -14.898 2.297 1.577 1 99 141 ILE B N 1
ATOM 3127 C CA . ILE B 1 141 ? -13.703 2.83 2.215 1 99 141 ILE B CA 1
ATOM 3128 C C . ILE B 1 141 ? -13.75 4.355 2.215 1 99 141 ILE B C 1
ATOM 3130 O O . ILE B 1 141 ? -14.055 4.973 1.19 1 99 141 ILE B O 1
ATOM 3134 N N . ILE B 1 142 ? -13.484 4.969 3.318 1 99 142 ILE B N 1
ATOM 3135 C CA . ILE B 1 142 ? -13.484 6.426 3.396 1 99 142 ILE B CA 1
ATOM 3136 C C . ILE B 1 142 ? -12.125 6.922 3.887 1 99 142 ILE B C 1
ATOM 3138 O O . ILE B 1 142 ? -11.703 6.594 5 1 99 142 ILE B O 1
ATOM 3142 N N . CYS B 1 143 ? -11.445 7.668 3.088 1 98.94 143 CYS B N 1
ATOM 3143 C CA . CYS B 1 143 ? -10.203 8.352 3.436 1 98.94 143 CYS B CA 1
ATOM 3144 C C . CYS B 1 143 ? -10.484 9.773 3.92 1 98.94 143 CYS B C 1
ATOM 3146 O O . CYS B 1 143 ? -11.039 10.586 3.182 1 98.94 143 CYS B O 1
ATOM 3148 N N . ILE B 1 144 ? -10.078 10.055 5.09 1 98.88 144 ILE B N 1
ATOM 3149 C CA . ILE B 1 144 ? -10.32 11.359 5.703 1 98.88 144 ILE B CA 1
ATOM 3150 C C . ILE B 1 144 ? -9.102 12.25 5.523 1 98.88 144 ILE B C 1
ATOM 3152 O O . ILE B 1 144 ? -8.008 11.922 5.98 1 98.88 144 ILE B O 1
ATOM 3156 N N . SER B 1 145 ? -9.273 13.336 4.852 1 97.69 145 SER B N 1
ATOM 3157 C CA . SER B 1 145 ? -8.188 14.25 4.531 1 97.69 145 SER B CA 1
ATOM 3158 C C . SER B 1 145 ? -8.633 15.703 4.672 1 97.69 145 SER B C 1
ATOM 3160 O O . SER B 1 145 ? -8.398 16.516 3.777 1 97.69 145 SER B O 1
ATOM 3162 N N . VAL B 1 146 ? -9.273 16.078 5.746 1 95.5 146 VAL B N 1
ATOM 3163 C CA . VAL B 1 146 ? -9.711 17.438 6.035 1 95.5 146 VAL B CA 1
ATOM 3164 C C . VAL B 1 146 ? -8.852 18.031 7.148 1 95.5 146 VAL B C 1
ATOM 3166 O O . VAL B 1 146 ? -8.297 17.297 7.973 1 95.5 146 VAL B O 1
ATOM 3169 N N . PRO B 1 147 ? -8.742 19.344 7.195 1 91 147 PRO B N 1
ATOM 3170 C CA . PRO B 1 147 ? -8.016 19.969 8.305 1 91 147 PRO B CA 1
ATOM 3171 C C . PRO B 1 147 ? -8.773 19.875 9.633 1 91 147 PRO B C 1
ATOM 3173 O O . PRO B 1 147 ? -9.984 19.641 9.641 1 91 147 PRO B O 1
ATOM 3176 N N . LEU B 1 148 ? -8.047 19.922 10.688 1 93 148 LEU B N 1
ATOM 3177 C CA . LEU B 1 148 ? -8.68 20.016 12 1 93 148 LEU B CA 1
ATOM 3178 C C . LEU B 1 148 ? -8.969 21.469 12.359 1 93 148 LEU B C 1
ATOM 3180 O O . LEU B 1 148 ? -8.055 22.297 12.398 1 93 148 LEU B O 1
ATOM 3184 N N . ASN B 1 149 ? -10.133 21.844 12.5 1 88.44 149 ASN B N 1
ATOM 3185 C CA . ASN B 1 149 ? -10.633 23.125 12.977 1 88.44 149 ASN B CA 1
ATOM 3186 C C . ASN B 1 149 ? -11.938 22.969 13.75 1 88.44 149 ASN B C 1
ATOM 3188 O O . ASN B 1 149 ? -12.344 21.859 14.07 1 88.44 149 ASN B O 1
ATOM 3192 N N . ALA B 1 150 ? -12.555 24.078 14.07 1 88.94 150 ALA B N 1
ATOM 3193 C CA . ALA B 1 150 ? -13.758 24.047 14.898 1 88.94 150 ALA B CA 1
ATOM 3194 C C . ALA B 1 150 ? -14.891 23.312 14.188 1 88.94 150 ALA B C 1
ATOM 3196 O O . ALA B 1 150 ? -15.719 22.656 14.828 1 88.94 150 ALA B O 1
ATOM 3197 N N . HIS B 1 151 ? -14.898 23.297 12.859 1 91.25 151 HIS B N 1
ATOM 3198 C CA . HIS B 1 151 ? -15.977 22.719 12.078 1 91.25 151 HIS B CA 1
ATOM 3199 C C . HIS B 1 151 ? -15.75 21.219 11.852 1 91.25 151 HIS B C 1
ATOM 3201 O O . HIS B 1 151 ? -16.703 20.469 11.641 1 91.25 151 HIS B O 1
ATOM 3207 N N . THR B 1 152 ? -14.516 20.781 11.93 1 94.69 152 THR B N 1
ATOM 3208 C CA . THR B 1 152 ? -14.227 19.406 11.562 1 94.69 152 THR B CA 1
ATOM 3209 C C . THR B 1 152 ? -13.906 18.578 12.805 1 94.69 152 THR B C 1
ATOM 3211 O O . THR B 1 152 ? -13.898 17.344 12.75 1 94.69 152 THR B O 1
ATOM 3214 N N . LYS B 1 153 ? -13.664 19.234 13.891 1 96.69 153 LYS B N 1
ATOM 3215 C CA . LYS B 1 153 ? -13.422 18.5 15.125 1 96.69 153 LYS B CA 1
ATOM 3216 C C . LYS B 1 153 ? -14.594 17.578 15.461 1 96.69 153 LYS B C 1
ATOM 3218 O O . LYS B 1 153 ? -15.734 18.047 15.586 1 96.69 153 LYS B O 1
ATOM 3223 N N . HIS B 1 154 ? -14.359 16.281 15.555 1 98.19 154 HIS B N 1
ATOM 3224 C CA . HIS B 1 154 ? -15.336 15.25 15.891 1 98.19 154 HIS B CA 1
ATOM 3225 C C . HIS B 1 154 ? -16.484 15.227 14.898 1 98.19 154 HIS B C 1
ATOM 3227 O O . HIS B 1 154 ? -17.609 14.852 15.242 1 98.19 154 HIS B O 1
ATOM 3233 N N . SER B 1 155 ? -16.188 15.719 13.672 1 97.62 155 SER B N 1
ATOM 3234 C CA . SER B 1 155 ? -17.203 15.641 12.633 1 97.62 155 SER B CA 1
ATOM 3235 C C . SER B 1 155 ? -17.5 14.195 12.242 1 97.62 155 SER B C 1
ATOM 3237 O O . SER B 1 155 ? -18.562 13.891 11.711 1 97.62 155 SER B O 1
ATOM 3239 N N . ILE B 1 156 ? -16.578 13.32 12.453 1 98.62 156 ILE B N 1
ATOM 3240 C CA . ILE B 1 156 ? -16.812 11.883 12.328 1 98.62 156 ILE B CA 1
ATOM 3241 C C . ILE B 1 156 ? -17.094 11.289 13.703 1 98.62 156 ILE B C 1
ATOM 3243 O O . ILE B 1 156 ? -16.188 10.812 14.391 1 98.62 156 ILE B O 1
ATOM 3247 N N . ASN B 1 157 ? -18.281 11.406 14.117 1 98.12 157 ASN B N 1
ATOM 3248 C CA . ASN B 1 157 ? -18.781 10.883 15.383 1 98.12 157 ASN B CA 1
ATOM 3249 C C . ASN B 1 157 ? -19.719 9.703 15.172 1 98.12 157 ASN B C 1
ATOM 3251 O O . ASN B 1 157 ? -19.875 9.219 14.047 1 98.12 157 ASN B O 1
ATOM 3255 N N . LYS B 1 158 ? -20.312 9.219 16.172 1 98 158 LYS B N 1
ATOM 3256 C CA . LYS B 1 158 ? -21.188 8.047 16.125 1 98 158 LYS B CA 1
ATOM 3257 C C . LYS B 1 158 ? -22.328 8.266 15.141 1 98 158 LYS B C 1
ATOM 3259 O O . LYS B 1 158 ? -22.688 7.363 14.375 1 98 158 LYS B O 1
ATOM 3264 N N . GLU B 1 159 ? -22.891 9.438 15.148 1 98.06 159 GLU B N 1
ATOM 3265 C CA . GLU B 1 159 ? -24 9.766 14.25 1 98.06 159 GLU B CA 1
ATOM 3266 C C . GLU B 1 159 ? -23.547 9.719 12.789 1 98.06 159 GLU B C 1
ATOM 3268 O O . GLU B 1 159 ? -24.234 9.133 11.945 1 98.06 159 GLU B O 1
ATOM 3273 N N . ALA B 1 160 ? -22.484 10.328 12.5 1 98.56 160 ALA B N 1
ATOM 3274 C CA . ALA B 1 160 ? -21.938 10.297 11.148 1 98.56 160 ALA B CA 1
ATOM 3275 C C . ALA B 1 160 ? -21.672 8.859 10.703 1 98.56 160 ALA B C 1
ATOM 3277 O O . ALA B 1 160 ? -22.047 8.469 9.594 1 98.56 160 ALA B O 1
ATOM 3278 N N . ILE B 1 161 ? -21.078 8.039 11.547 1 98.75 161 ILE B N 1
ATOM 3279 C CA . ILE B 1 161 ? -20.688 6.676 11.227 1 98.75 161 ILE B CA 1
ATOM 3280 C C . ILE B 1 161 ? -21.922 5.809 11.023 1 98.75 161 ILE B C 1
ATOM 3282 O O . ILE B 1 161 ? -21.922 4.91 10.18 1 98.75 161 ILE B O 1
ATOM 3286 N N . SER B 1 162 ? -22.953 6.117 11.727 1 98.44 162 SER B N 1
ATOM 3287 C CA . SER B 1 162 ? -24.188 5.348 11.586 1 98.44 162 SER B CA 1
ATOM 3288 C C . SER B 1 162 ? -24.75 5.461 10.18 1 98.44 162 SER B C 1
ATOM 3290 O O . SER B 1 162 ? -25.531 4.602 9.742 1 98.44 162 SER B O 1
ATOM 3292 N N . GLN B 1 163 ? -24.375 6.488 9.469 1 98.69 163 GLN B N 1
ATOM 3293 C CA . GLN B 1 163 ? -24.859 6.707 8.109 1 98.69 163 GLN B CA 1
ATOM 3294 C C . GLN B 1 163 ? -24.047 5.906 7.098 1 98.69 163 GLN B C 1
ATOM 3296 O O . GLN B 1 163 ? -24.438 5.785 5.934 1 98.69 163 GLN B O 1
ATOM 3301 N N . MET B 1 164 ? -22.953 5.395 7.508 1 98.88 164 MET B N 1
ATOM 3302 C CA . MET B 1 164 ? -22.047 4.684 6.613 1 98.88 164 MET B CA 1
ATOM 3303 C C . MET B 1 164 ? -22.469 3.225 6.461 1 98.88 164 MET B C 1
ATOM 3305 O O . MET B 1 164 ? -23.328 2.74 7.203 1 98.88 164 MET B O 1
ATOM 3309 N N . LYS B 1 165 ? -21.953 2.543 5.473 1 98.81 165 LYS B N 1
ATOM 3310 C CA . LYS B 1 165 ? -22.234 1.122 5.273 1 98.81 165 LYS B CA 1
ATOM 3311 C C . LYS B 1 165 ? -21.766 0.302 6.477 1 98.81 165 LYS B C 1
ATOM 3313 O O . LYS B 1 165 ? -20.766 0.631 7.109 1 98.81 165 LYS B O 1
ATOM 3318 N N . ASP B 1 166 ? -22.516 -0.713 6.781 1 98.69 166 ASP B N 1
ATOM 3319 C CA . ASP B 1 166 ? -21.953 -1.69 7.711 1 98.69 166 ASP B CA 1
ATOM 3320 C C . ASP B 1 166 ? -20.672 -2.305 7.164 1 98.69 166 ASP B C 1
ATOM 3322 O O . ASP B 1 166 ? -20.609 -2.688 5.992 1 98.69 166 ASP B O 1
ATOM 3326 N N . GLY B 1 167 ? -19.594 -2.295 8.031 1 98.62 167 GLY B N 1
ATOM 3327 C CA . GLY B 1 167 ? -18.312 -2.854 7.594 1 98.62 167 GLY B CA 1
ATOM 3328 C C . GLY B 1 167 ? -17.422 -1.836 6.922 1 98.62 167 GLY B C 1
ATOM 3329 O O . GLY B 1 167 ? -16.391 -2.193 6.348 1 98.62 167 GLY B O 1
ATOM 3330 N N . VAL B 1 168 ? -17.781 -0.586 7 1 98.94 168 VAL B N 1
ATOM 3331 C CA . VAL B 1 168 ? -17 0.464 6.348 1 98.94 168 VAL B CA 1
ATOM 3332 C C . VAL B 1 168 ? -15.562 0.438 6.867 1 98.94 168 VAL B C 1
ATOM 3334 O O . VAL B 1 168 ? -15.32 0.148 8.039 1 98.94 168 VAL B O 1
ATOM 3337 N N . ILE B 1 169 ? -14.641 0.692 5.996 1 98.94 169 ILE B N 1
ATOM 3338 C CA . ILE B 1 169 ? -13.242 0.904 6.352 1 98.94 169 ILE B CA 1
ATOM 3339 C C . ILE B 1 169 ? -12.953 2.4 6.445 1 98.94 169 ILE B C 1
ATOM 3341 O O . ILE B 1 169 ? -13.242 3.154 5.516 1 98.94 169 ILE B O 1
ATOM 3345 N N . LEU B 1 170 ? -12.438 2.846 7.559 1 98.94 170 LEU B N 1
ATOM 3346 C CA . LEU B 1 170 ? -12.086 4.246 7.766 1 98.94 170 LEU B CA 1
ATOM 3347 C C . LEU B 1 170 ? -10.57 4.418 7.805 1 98.94 170 LEU B C 1
ATOM 3349 O O . LEU B 1 170 ? -9.875 3.668 8.5 1 98.94 170 LEU B O 1
ATOM 3353 N N . ILE B 1 171 ? -10.078 5.363 7.043 1 98.94 171 ILE B N 1
ATOM 3354 C CA . ILE B 1 171 ? -8.664 5.691 6.984 1 98.94 171 ILE B CA 1
ATOM 3355 C C . ILE B 1 171 ? -8.453 7.141 7.422 1 98.94 171 ILE B C 1
ATOM 3357 O O . ILE B 1 171 ? -9.055 8.062 6.863 1 98.94 171 ILE B O 1
ATOM 3361 N N . ASN B 1 172 ? -7.602 7.359 8.438 1 98.81 172 ASN B N 1
ATOM 3362 C CA . ASN B 1 172 ? -7.367 8.719 8.914 1 98.81 172 ASN B CA 1
ATOM 3363 C C . ASN B 1 172 ? -5.891 9.094 8.812 1 98.81 172 ASN B C 1
ATOM 3365 O O . ASN B 1 172 ? -5.062 8.586 9.562 1 98.81 172 ASN B O 1
ATOM 3369 N N . THR B 1 173 ? -5.551 9.914 7.883 1 98.31 173 THR B N 1
ATOM 3370 C CA . THR B 1 173 ? -4.215 10.492 7.758 1 98.31 173 THR B CA 1
ATOM 3371 C C . THR B 1 173 ? -4.262 12.008 7.906 1 98.31 173 THR B C 1
ATOM 3373 O O . THR B 1 173 ? -3.342 12.711 7.484 1 98.31 173 THR B O 1
ATOM 3376 N N . ALA B 1 174 ? -5.391 12.516 8.391 1 96.88 174 ALA B N 1
ATOM 3377 C CA . ALA B 1 174 ? -5.555 13.945 8.656 1 96.88 174 ALA B CA 1
ATOM 3378 C C . ALA B 1 174 ? -5.062 14.297 10.055 1 96.88 174 ALA B C 1
ATOM 3380 O O . ALA B 1 174 ? -3.855 14.328 10.312 1 96.88 174 ALA B O 1
ATOM 3381 N N . ARG B 1 175 ? -5.98 14.516 11.016 1 96.69 175 ARG B N 1
ATOM 3382 C CA . ARG B 1 175 ? -5.742 14.703 12.445 1 96.69 175 ARG B CA 1
ATOM 3383 C C . ARG B 1 175 ? -6.668 13.82 13.273 1 96.69 175 ARG B C 1
ATOM 3385 O O . ARG B 1 175 ? -7.832 13.617 12.914 1 96.69 175 ARG B O 1
ATOM 3392 N N . GLY B 1 176 ? -6.109 13.312 14.359 1 97.19 176 GLY B N 1
ATOM 3393 C CA . GLY B 1 176 ? -6.871 12.375 15.172 1 97.19 176 GLY B CA 1
ATOM 3394 C C . GLY B 1 176 ? -8.219 12.914 15.594 1 97.19 176 GLY B C 1
ATOM 3395 O O . GLY B 1 176 ? -9.234 12.219 15.516 1 97.19 176 GLY B O 1
ATOM 3396 N N . ALA B 1 177 ? -8.273 14.211 15.883 1 97.06 177 ALA B N 1
ATOM 3397 C CA . ALA B 1 177 ? -9.438 14.805 16.531 1 97.06 177 ALA B CA 1
ATOM 3398 C C . ALA B 1 177 ? -10.547 15.086 15.516 1 97.06 177 ALA B C 1
ATOM 3400 O O . ALA B 1 177 ? -11.648 15.5 15.891 1 97.06 177 ALA B O 1
ATOM 3401 N N . VAL B 1 178 ? -10.336 14.781 14.289 1 97.81 178 VAL B N 1
ATOM 3402 C CA . VAL B 1 178 ? -11.414 14.852 13.312 1 97.81 178 VAL B CA 1
ATOM 3403 C C . VAL B 1 178 ? -12.445 13.758 13.609 1 97.81 178 VAL B C 1
ATOM 3405 O O . VAL B 1 178 ? -13.641 13.945 13.375 1 97.81 178 VAL B O 1
ATOM 3408 N N . ILE B 1 179 ? -11.961 12.688 14.148 1 98.56 179 ILE B N 1
ATOM 3409 C CA . ILE B 1 179 ? -12.812 11.57 14.562 1 98.56 179 ILE B CA 1
ATOM 3410 C C . ILE B 1 179 ? -13.016 11.609 16.078 1 98.56 179 ILE B C 1
ATOM 3412 O O . ILE B 1 179 ? -12.07 11.859 16.828 1 98.56 179 ILE B O 1
ATOM 3416 N N . ASP B 1 180 ? -14.227 11.422 16.516 1 98.19 180 ASP B N 1
ATOM 3417 C CA . ASP B 1 180 ? -14.453 11.148 17.922 1 98.19 180 ASP B CA 1
ATOM 3418 C C . ASP B 1 180 ? -13.945 9.758 18.312 1 98.19 180 ASP B C 1
ATOM 3420 O O . ASP B 1 180 ? -14.703 8.789 18.266 1 98.19 180 ASP B O 1
ATOM 3424 N N . GLU B 1 181 ? -12.75 9.703 18.719 1 97.44 181 GLU B N 1
ATOM 3425 C CA . GLU B 1 181 ? -12.016 8.445 18.828 1 97.44 181 GLU B CA 1
ATOM 3426 C C . GLU B 1 181 ? -12.609 7.562 19.922 1 97.44 181 GLU B C 1
ATOM 3428 O O . GLU B 1 181 ? -12.5 6.336 19.875 1 97.44 181 GLU B O 1
ATOM 3433 N N . LYS B 1 182 ? -13.219 8.172 20.922 1 96.12 182 LYS B N 1
ATOM 3434 C CA . LYS B 1 182 ? -13.781 7.418 22.047 1 96.12 182 LYS B CA 1
ATOM 3435 C C . LYS B 1 182 ? -14.875 6.469 21.562 1 96.12 182 LYS B C 1
ATOM 3437 O O . LYS B 1 182 ? -15.172 5.469 22.234 1 96.12 182 LYS B O 1
ATOM 3442 N N . GLU B 1 183 ? -15.484 6.746 20.391 1 96.06 183 GLU B N 1
ATOM 3443 C CA . GLU B 1 183 ? -16.578 5.961 19.844 1 96.06 183 GLU B CA 1
ATOM 3444 C C . GLU B 1 183 ? -16.062 4.75 19.062 1 96.06 183 GLU B C 1
ATOM 3446 O O . GLU B 1 183 ? -16.828 3.82 18.781 1 96.06 183 GLU B O 1
ATOM 3451 N N . LEU B 1 184 ? -14.867 4.703 18.703 1 98.31 184 LEU B N 1
ATOM 3452 C CA . LEU B 1 184 ? -14.336 3.779 17.703 1 98.31 184 LEU B CA 1
ATOM 3453 C C . LEU B 1 184 ? -14.328 2.35 18.234 1 98.31 184 LEU B C 1
ATOM 3455 O O . LEU B 1 184 ? -14.75 1.424 17.531 1 98.31 184 LEU B O 1
ATOM 3459 N N . PRO B 1 185 ? -13.883 2.135 19.5 1 98.25 185 PRO B N 1
ATOM 3460 C CA . PRO B 1 185 ? -13.75 0.747 19.953 1 98.25 185 PRO B CA 1
ATOM 3461 C C . PRO B 1 185 ? -15.062 -0.031 19.859 1 98.25 185 PRO B C 1
ATOM 3463 O O . PRO B 1 185 ? -15.086 -1.149 19.344 1 98.25 185 PRO B O 1
ATOM 3466 N N . GLU B 1 186 ? -16.125 0.55 20.312 1 98 186 GLU B N 1
ATOM 3467 C CA . GLU B 1 186 ? -17.422 -0.124 20.281 1 98 186 GLU B CA 1
ATOM 3468 C C . GLU B 1 186 ? -17.875 -0.38 18.844 1 98 186 GLU B C 1
ATOM 3470 O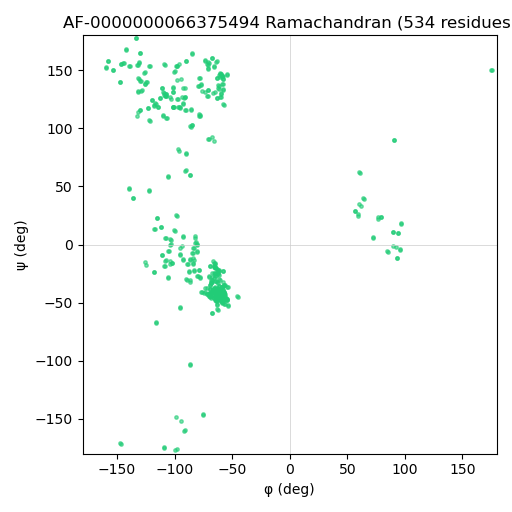 O . GLU B 1 186 ? -18.375 -1.459 18.531 1 98 186 GLU B O 1
ATOM 3475 N N . LEU B 1 187 ? -17.703 0.575 17.984 1 98.62 187 LEU B N 1
ATOM 3476 C CA . LEU B 1 187 ? -18.141 0.479 16.594 1 98.62 187 LEU B CA 1
ATOM 3477 C C . LEU B 1 187 ? -17.281 -0.515 15.82 1 98.62 187 LEU B C 1
ATOM 3479 O O . LEU B 1 187 ? -17.766 -1.16 14.883 1 98.62 187 LEU B O 1
ATOM 3483 N N . LEU B 1 188 ? -16.062 -0.706 16.219 1 98.56 188 LEU B N 1
ATOM 3484 C CA . LEU B 1 188 ? -15.156 -1.688 15.617 1 98.56 188 LEU B CA 1
ATOM 3485 C C . LEU B 1 188 ? -15.5 -3.098 16.094 1 98.56 188 LEU B C 1
ATOM 3487 O O . LEU B 1 188 ? -15.531 -4.035 15.289 1 98.56 188 LEU B O 1
ATOM 3491 N N . LYS B 1 189 ? -15.797 -3.219 17.312 1 98 189 LYS B N 1
ATOM 3492 C CA . LYS B 1 189 ? -16.141 -4.52 17.891 1 98 189 LYS B CA 1
ATOM 3493 C C . LYS B 1 189 ? -17.469 -5.035 17.359 1 98 189 LYS B C 1
ATOM 3495 O O . LYS B 1 189 ? -17.641 -6.238 17.156 1 98 189 LYS B O 1
ATOM 3500 N N . SER B 1 190 ? -18.406 -4.125 17.062 1 97.75 190 SER B N 1
ATOM 3501 C CA . SER B 1 190 ? -19.719 -4.512 16.578 1 97.75 190 SER B CA 1
ATOM 3502 C C . SER B 1 190 ? -19.688 -4.875 15.102 1 97.75 190 SER B C 1
ATOM 3504 O O . SER B 1 190 ? -20.625 -5.477 14.586 1 97.75 190 SER B O 1
ATOM 3506 N N . GLY B 1 191 ? -18.656 -4.348 14.438 1 97.81 191 GLY B N 1
ATOM 3507 C CA . GLY B 1 191 ? -18.562 -4.602 13.008 1 97.81 191 GLY B CA 1
ATOM 3508 C C . GLY B 1 191 ? -19.141 -3.486 12.164 1 97.81 191 GLY B C 1
ATOM 3509 O O . GLY B 1 191 ? -19.047 -3.521 10.938 1 97.81 191 GLY B O 1
ATOM 3510 N N . LYS B 1 192 ? -19.719 -2.508 12.852 1 98.75 192 LYS B N 1
ATOM 3511 C CA . LYS B 1 192 ? -20.141 -1.343 12.086 1 98.75 192 LYS B CA 1
ATOM 3512 C C . LYS B 1 192 ? -18.984 -0.762 11.281 1 98.75 192 LYS B C 1
ATOM 3514 O O . LYS B 1 192 ? -19.141 -0.439 10.102 1 98.75 192 LYS B O 1
ATOM 3519 N N . ILE B 1 193 ? -17.922 -0.622 11.961 1 98.81 193 ILE B N 1
ATOM 3520 C CA . ILE B 1 193 ? -16.656 -0.352 11.273 1 98.81 193 ILE B CA 1
ATOM 3521 C C . ILE B 1 193 ? -15.898 -1.658 11.062 1 98.81 193 ILE B C 1
ATOM 3523 O O . ILE B 1 193 ? -15.523 -2.334 12.023 1 98.81 193 ILE B O 1
ATOM 3527 N N . GLY B 1 194 ? -15.664 -1.997 9.836 1 98.62 194 GLY B N 1
ATOM 3528 C CA . GLY B 1 194 ? -14.977 -3.244 9.539 1 98.62 194 GLY B CA 1
ATOM 3529 C C . GLY B 1 194 ? -13.5 -3.199 9.859 1 98.62 194 GLY B C 1
ATOM 3530 O O . GLY B 1 194 ? -12.922 -4.191 10.312 1 98.62 194 GLY B O 1
ATOM 3531 N N . ALA B 1 195 ? -12.906 -2.062 9.609 1 98.81 195 ALA B N 1
ATOM 3532 C CA . ALA B 1 195 ? -11.5 -1.838 9.906 1 98.81 195 ALA B CA 1
ATOM 3533 C C . ALA B 1 195 ? -11.18 -0.347 10 1 98.81 195 ALA B C 1
ATOM 3535 O O . ALA B 1 195 ? -11.883 0.476 9.398 1 98.81 195 ALA B O 1
ATOM 3536 N N . PHE B 1 196 ? -10.203 -0.036 10.766 1 98.88 196 PHE B N 1
ATOM 3537 C CA . PHE B 1 196 ? -9.742 1.334 10.961 1 98.88 196 PHE B CA 1
ATOM 3538 C C . PHE B 1 196 ? -8.234 1.43 10.766 1 98.88 196 PHE B C 1
ATOM 3540 O O . PHE B 1 196 ? -7.473 0.711 11.414 1 98.88 196 PHE B O 1
ATOM 3547 N N . GLY B 1 197 ? -7.785 2.148 9.789 1 98.81 197 GLY B N 1
ATOM 3548 C CA . GLY B 1 197 ? -6.387 2.479 9.562 1 98.81 197 GLY B CA 1
ATOM 3549 C C . GLY B 1 197 ? -6.055 3.928 9.867 1 98.81 197 GLY B C 1
ATOM 3550 O O . GLY B 1 197 ? -6.672 4.84 9.305 1 98.81 197 GLY B O 1
ATOM 3551 N N . ALA B 1 198 ? -5.031 4.145 10.695 1 98.69 198 ALA B N 1
ATOM 3552 C CA . ALA B 1 198 ? -4.789 5.527 11.109 1 98.69 198 ALA B CA 1
ATOM 3553 C C . ALA B 1 198 ? -3.299 5.781 11.32 1 98.69 198 ALA B C 1
ATOM 3555 O O . ALA B 1 198 ? -2.588 4.934 11.859 1 98.69 198 ALA B O 1
ATOM 3556 N N . ASP B 1 199 ? -2.914 6.918 10.898 1 98.31 199 ASP B N 1
ATOM 3557 C CA . ASP B 1 199 ? -1.569 7.43 11.141 1 98.31 199 ASP B CA 1
ATOM 3558 C C . ASP B 1 199 ? -1.579 8.516 12.211 1 98.31 199 ASP B C 1
ATOM 3560 O O . ASP B 1 199 ? -0.524 9.016 12.609 1 98.31 199 ASP B O 1
ATOM 3564 N N . VAL B 1 200 ? -2.789 8.906 12.672 1 97.38 200 VAL B N 1
ATOM 3565 C CA . VAL B 1 200 ? -2.957 10.008 13.609 1 97.38 200 VAL B CA 1
ATOM 3566 C C . VAL B 1 200 ? -4.027 9.641 14.641 1 97.38 200 VAL B C 1
ATOM 3568 O O . VAL B 1 200 ? -4.961 8.898 14.344 1 97.38 200 VAL B O 1
ATOM 3571 N N . PHE B 1 201 ? -3.912 10.234 15.789 1 96.88 201 PHE B N 1
ATOM 3572 C CA . PHE B 1 201 ? -4.801 9.93 16.906 1 96.88 201 PHE B CA 1
ATOM 3573 C C . PHE B 1 201 ? -5.094 11.18 17.719 1 96.88 201 PHE B C 1
ATOM 3575 O O . PHE B 1 201 ? -4.32 12.141 17.703 1 96.88 201 PHE B O 1
ATOM 3582 N N . GLU B 1 202 ? -6.172 11.164 18.391 1 96.06 202 GLU B N 1
ATOM 3583 C CA . GLU B 1 202 ? -6.719 12.352 19.047 1 96.06 202 GLU B CA 1
ATOM 3584 C C . GLU B 1 202 ? -5.797 12.852 20.156 1 96.06 202 GLU B C 1
ATOM 3586 O O . GLU B 1 202 ? -5.602 14.055 20.297 1 96.06 202 GLU B O 1
ATOM 3591 N N . LYS B 1 203 ? -5.152 12.008 20.938 1 93.81 203 LYS B N 1
ATOM 3592 C CA . LYS B 1 203 ? -4.359 12.398 22.094 1 93.81 203 LYS B CA 1
ATOM 3593 C C . LYS B 1 203 ? -2.92 11.914 21.969 1 93.81 203 LYS B C 1
ATOM 3595 O O . LYS B 1 203 ? -2.352 11.383 22.922 1 93.81 203 LYS B O 1
ATOM 3600 N N . GLU B 1 204 ? -2.361 12.125 20.875 1 92.69 204 GLU B N 1
ATOM 3601 C CA . GLU B 1 204 ? -0.983 11.703 20.641 1 92.69 204 GLU B CA 1
ATOM 3602 C C . GLU B 1 204 ? -0.033 12.336 21.641 1 92.69 204 GLU B C 1
ATOM 3604 O O . GLU B 1 204 ? -0.218 13.484 22.047 1 92.69 204 GLU B O 1
ATOM 3609 N N . PRO B 1 205 ? 0.885 11.609 22.141 1 93.19 205 PRO B N 1
ATOM 3610 C CA . PRO B 1 205 ? 1.26 10.242 21.766 1 93.19 205 PRO B CA 1
ATOM 3611 C C . PRO B 1 205 ? 0.546 9.188 22.594 1 93.19 205 PRO B C 1
ATOM 3613 O O . PRO B 1 205 ? 0.857 7.996 22.5 1 93.19 205 PRO B O 1
ATOM 3616 N N . GLU B 1 206 ? -0.378 9.672 23.406 1 93.38 206 GLU B N 1
ATOM 3617 C CA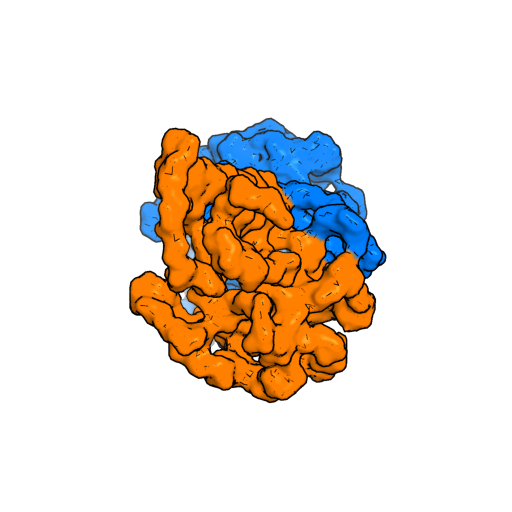 . GLU B 1 206 ? -1.123 8.727 24.234 1 93.38 206 GLU B CA 1
ATOM 3618 C C . GLU B 1 206 ? -2.307 8.141 23.469 1 93.38 206 GLU B C 1
ATOM 3620 O O . GLU B 1 206 ? -3.35 8.781 23.344 1 93.38 206 GLU B O 1
ATOM 3625 N N . VAL B 1 207 ? -2.154 6.938 23.016 1 94.38 207 VAL B N 1
ATOM 3626 C CA . VAL B 1 207 ? -3.217 6.23 22.312 1 94.38 207 VAL B CA 1
ATOM 3627 C C . VAL B 1 207 ? -3.727 5.074 23.172 1 94.38 207 VAL B C 1
ATOM 3629 O O . VAL B 1 207 ? -2.938 4.359 23.797 1 94.38 207 VAL B O 1
ATOM 3632 N N . SER B 1 208 ? -4.977 4.922 23.266 1 94.44 208 SER B N 1
ATOM 3633 C CA . SER B 1 208 ? -5.562 3.895 24.125 1 94.44 208 SER B CA 1
ATOM 3634 C C . SER B 1 208 ? -5.328 2.5 23.547 1 94.44 208 SER B C 1
ATOM 3636 O O . SER B 1 208 ? -5.621 2.244 22.391 1 94.44 208 SER B O 1
ATOM 3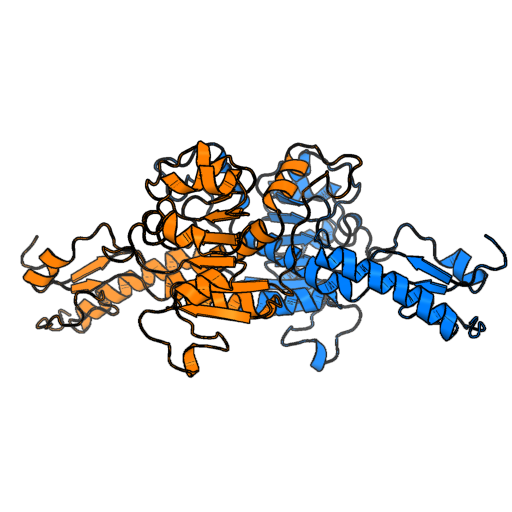638 N N . PRO B 1 209 ? -4.883 1.564 24.359 1 95.31 209 PRO B N 1
ATOM 3639 C CA . PRO B 1 209 ? -4.727 0.181 23.906 1 95.31 209 PRO B CA 1
ATOM 3640 C C . PRO B 1 209 ? -6.059 -0.478 23.547 1 95.31 209 PRO B C 1
ATOM 3642 O O . PRO B 1 209 ? -6.086 -1.467 22.812 1 95.31 209 PRO B O 1
ATOM 3645 N N . GLU B 1 210 ? -7.105 0.09 24.062 1 96.31 210 GLU B N 1
ATOM 3646 C CA . GLU B 1 210 ? -8.43 -0.414 23.703 1 96.31 210 GLU B CA 1
ATOM 3647 C C . GLU B 1 210 ? -8.703 -0.254 22.219 1 96.31 210 GLU B C 1
ATOM 3649 O O . GLU B 1 210 ? -9.508 -0.997 21.641 1 96.31 210 GLU B O 1
ATOM 3654 N N . LEU B 1 211 ? -7.996 0.695 21.672 1 97.06 211 LEU B N 1
ATOM 3655 C CA . LEU B 1 211 ? -8.172 0.949 20.25 1 97.06 211 LEU B CA 1
ATOM 3656 C C . LEU B 1 211 ? -7.125 0.204 19.438 1 97.06 211 LEU B C 1
ATOM 3658 O O . LEU B 1 211 ? -7.465 -0.668 18.625 1 97.06 211 LEU B O 1
ATOM 3662 N N . TYR B 1 212 ? -5.832 0.38 19.719 1 95.31 212 TYR B N 1
ATOM 3663 C CA . TYR B 1 212 ? -4.801 -0.079 18.797 1 95.31 212 TYR B CA 1
ATOM 3664 C C . TYR B 1 212 ? -4.559 -1.575 18.953 1 95.31 212 TYR B C 1
ATOM 3666 O O . TYR B 1 212 ? -3.881 -2.189 18.125 1 95.31 212 TYR B O 1
ATOM 3674 N N . ARG B 1 213 ? -5.148 -2.217 19.891 1 94.44 213 ARG B N 1
ATOM 3675 C CA . ARG B 1 213 ? -4.953 -3.654 20.047 1 94.44 213 ARG B CA 1
ATOM 3676 C C . ARG B 1 213 ? -6.066 -4.438 19.359 1 94.44 213 ARG B C 1
ATOM 3678 O O . ARG B 1 213 ? -6.008 -5.664 19.281 1 94.44 213 ARG B O 1
ATOM 3685 N N . LEU B 1 214 ? -7.102 -3.734 18.891 1 95.56 214 LEU B N 1
ATOM 3686 C CA . LEU B 1 214 ? -8.117 -4.422 18.109 1 95.56 214 LEU B CA 1
ATOM 3687 C C . LEU B 1 214 ? -7.516 -4.992 16.828 1 95.56 214 LEU B C 1
ATOM 3689 O O . LEU 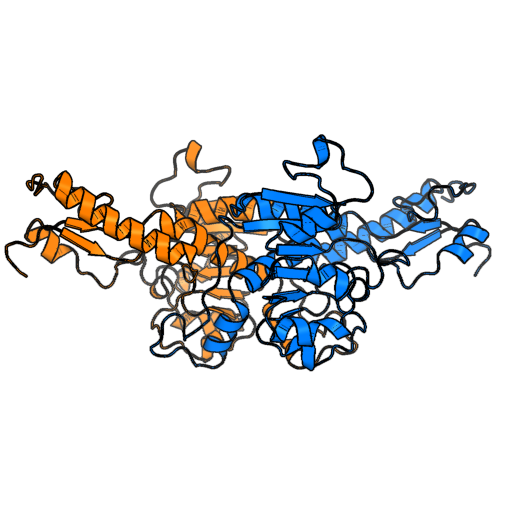B 1 214 ? -6.691 -4.34 16.172 1 95.56 214 LEU B O 1
ATOM 3693 N N . PRO B 1 215 ? -7.859 -6.191 16.469 1 93.19 215 PRO B N 1
ATOM 3694 C CA . PRO B 1 215 ? -7.23 -6.852 15.328 1 93.19 215 PRO B CA 1
ATOM 3695 C C . PRO B 1 215 ? -7.531 -6.156 14 1 93.19 215 PRO B C 1
ATOM 3697 O O . PRO B 1 215 ? -6.773 -6.305 13.039 1 93.19 215 PRO B O 1
ATOM 3700 N N . ASN B 1 216 ? -8.641 -5.438 13.961 1 97.12 216 ASN B N 1
ATOM 3701 C CA . ASN B 1 216 ? -9.023 -4.766 12.719 1 97.12 216 ASN B CA 1
ATOM 3702 C C . ASN B 1 216 ? -8.633 -3.291 12.742 1 97.12 216 ASN B C 1
ATOM 3704 O O . ASN B 1 216 ? -9.234 -2.475 12.039 1 97.12 216 ASN B O 1
ATOM 3708 N N . VAL B 1 217 ? -7.609 -2.965 13.547 1 98.06 217 VAL B N 1
ATOM 3709 C CA . VAL B 1 217 ? -7.043 -1.62 13.578 1 98.06 217 VAL B CA 1
ATOM 3710 C C . VAL B 1 217 ? -5.578 -1.664 13.141 1 98.06 217 VAL B C 1
ATOM 3712 O O . VAL B 1 217 ? -4.781 -2.41 13.711 1 98.06 217 VAL B O 1
ATOM 3715 N N . VAL B 1 218 ? -5.27 -0.986 12.086 1 98.19 218 VAL B N 1
ATOM 3716 C CA . VAL B 1 218 ? -3.9 -0.765 11.633 1 98.19 218 VAL B CA 1
ATOM 3717 C C . VAL B 1 218 ? -3.438 0.63 12.047 1 98.19 218 VAL B C 1
ATOM 3719 O O . VAL B 1 218 ? -4.008 1.634 11.609 1 98.19 218 VAL B O 1
ATOM 3722 N N . SER B 1 219 ? -2.4 0.706 12.859 1 97.62 219 SER B N 1
ATOM 3723 C CA . SER B 1 219 ? -2.01 1.978 13.461 1 97.62 219 SER B CA 1
ATOM 3724 C C . SER B 1 219 ? -0.554 2.312 13.148 1 97.62 219 SER B C 1
ATOM 3726 O O . SER B 1 219 ? 0.299 1.423 13.117 1 97.62 219 SER B O 1
ATOM 3728 N N . LEU B 1 220 ? -0.287 3.5 12.875 1 97.94 220 LEU B N 1
ATOM 3729 C CA . LEU B 1 220 ? 1.052 4.051 12.688 1 97.94 220 LEU B CA 1
ATOM 3730 C C . LEU B 1 220 ? 1.274 5.258 13.586 1 97.94 220 LEU B C 1
ATOM 3732 O O . LEU B 1 220 ? 0.334 5.996 13.891 1 97.94 220 LEU B O 1
ATOM 3736 N N . PRO B 1 221 ? 2.461 5.484 14.039 1 97.56 221 PRO B N 1
ATOM 3737 C CA . PRO B 1 221 ? 2.762 6.613 14.922 1 97.56 221 PRO B CA 1
ATOM 3738 C C . PRO B 1 221 ? 3.166 7.871 14.156 1 97.56 221 PRO B C 1
ATOM 3740 O O . PRO B 1 221 ? 4.289 8.359 14.32 1 97.56 221 PRO B O 1
ATOM 3743 N N . HIS B 1 222 ? 2.213 8.398 13.359 1 97.19 222 HIS B N 1
ATOM 3744 C CA . HIS B 1 222 ? 2.361 9.68 12.68 1 97.19 222 HIS B CA 1
ATOM 3745 C C . HIS B 1 222 ? 3.561 9.672 11.734 1 97.19 222 HIS B C 1
ATOM 3747 O O . HIS B 1 222 ? 4.43 10.539 11.828 1 97.19 222 HIS B O 1
ATOM 3753 N N . MET B 1 223 ? 3.514 8.805 10.734 1 98.06 223 MET B N 1
ATOM 3754 C CA . MET B 1 223 ? 4.656 8.539 9.867 1 98.06 223 MET B CA 1
ATOM 3755 C C . MET B 1 223 ? 4.43 9.133 8.477 1 98.06 223 MET B C 1
ATOM 3757 O O . MET B 1 223 ? 5.191 8.859 7.551 1 98.06 223 MET B O 1
ATOM 3761 N N . GLY B 1 224 ? 3.402 9.859 8.242 1 98 224 GLY B N 1
ATOM 3762 C CA . GLY B 1 224 ? 3.029 10.359 6.93 1 98 224 GLY B CA 1
ATOM 3763 C C . GLY B 1 224 ? 4.195 10.953 6.164 1 98 224 GLY B C 1
ATOM 3764 O O . GLY B 1 224 ? 4.391 10.648 4.984 1 98 224 GLY B O 1
ATOM 3765 N N . THR B 1 225 ? 5.012 11.758 6.867 1 97.69 225 THR B N 1
ATOM 3766 C CA . THR B 1 225 ? 6.125 12.43 6.207 1 97.69 225 THR B CA 1
ATOM 3767 C C . THR B 1 225 ? 7.461 11.93 6.758 1 97.69 225 THR B C 1
ATOM 3769 O O . THR B 1 225 ? 8.469 12.633 6.672 1 97.69 225 THR B O 1
ATOM 3772 N N . HIS B 1 226 ? 7.484 10.758 7.332 1 97.94 226 HIS B N 1
ATOM 3773 C CA . HIS B 1 226 ? 8.648 10.234 8.031 1 97.94 226 HIS B CA 1
ATOM 3774 C C . HIS B 1 226 ? 9.594 9.523 7.066 1 97.94 226 HIS B C 1
ATOM 3776 O O . HIS B 1 226 ? 9.883 8.336 7.23 1 97.94 226 HIS B O 1
ATOM 3782 N N . THR B 1 227 ? 10.109 10.227 6.047 1 98.25 227 THR B N 1
ATOM 3783 C CA . THR B 1 227 ? 11.117 9.781 5.098 1 98.25 227 THR B CA 1
ATOM 3784 C C . THR B 1 227 ? 12.234 10.812 4.961 1 98.25 227 THR B C 1
ATOM 3786 O O . THR B 1 227 ? 12.023 11.992 5.234 1 98.25 227 THR B O 1
ATOM 3789 N N . TYR B 1 228 ? 13.367 10.383 4.543 1 98.06 228 TYR B N 1
ATOM 3790 C CA . TYR B 1 228 ? 14.484 11.289 4.316 1 98.06 228 TYR B CA 1
ATOM 3791 C C . TYR B 1 228 ? 14.109 12.383 3.32 1 98.06 228 TYR B C 1
ATOM 3793 O O . TYR B 1 228 ? 14.344 13.562 3.566 1 98.06 228 TYR B O 1
ATOM 3801 N N . GLU B 1 229 ? 13.508 12.023 2.271 1 98.31 229 GLU B N 1
ATOM 3802 C CA . GLU B 1 229 ? 13.172 12.938 1.186 1 98.31 229 GLU B CA 1
ATOM 3803 C C . GLU B 1 229 ? 12.102 13.938 1.615 1 98.31 229 GLU B C 1
ATOM 3805 O O . GLU B 1 229 ? 12.219 15.133 1.353 1 98.31 229 GLU B O 1
ATOM 3810 N N . ALA B 1 230 ? 11.039 13.445 2.279 1 98 230 ALA B N 1
ATOM 3811 C CA . ALA B 1 230 ? 9.938 14.32 2.68 1 98 230 ALA B CA 1
ATOM 3812 C C . ALA B 1 230 ? 10.406 15.359 3.691 1 98 230 ALA B C 1
ATOM 3814 O O . ALA B 1 230 ? 10.047 16.531 3.602 1 98 230 ALA B O 1
ATOM 3815 N N . ILE B 1 231 ? 11.211 14.93 4.648 1 98 231 ILE B N 1
ATOM 3816 C CA . ILE B 1 231 ? 11.719 15.844 5.668 1 98 231 ILE B CA 1
ATOM 3817 C C . ILE B 1 231 ? 12.57 16.938 5.012 1 98 231 ILE B C 1
ATOM 3819 O O . ILE B 1 231 ? 12.398 18.125 5.305 1 98 231 ILE B O 1
ATOM 3823 N N . LYS B 1 232 ? 13.414 16.531 4.137 1 98.38 232 LYS B N 1
ATOM 3824 C CA . LYS B 1 232 ? 14.227 17.5 3.418 1 98.38 232 LYS B CA 1
ATOM 3825 C C . LYS B 1 232 ? 13.359 18.484 2.639 1 98.38 232 LYS B C 1
ATOM 3827 O O . LYS B 1 232 ? 13.586 19.688 2.689 1 98.38 232 LYS B O 1
ATOM 3832 N N . ASP B 1 233 ? 12.414 17.969 1.931 1 98.31 233 ASP B N 1
ATOM 3833 C CA . ASP B 1 233 ? 11.531 18.797 1.121 1 98.31 233 ASP B CA 1
ATOM 3834 C C . ASP B 1 233 ? 10.758 19.781 1.993 1 98.31 233 ASP B C 1
ATOM 3836 O O . ASP B 1 233 ? 10.555 20.938 1.604 1 98.31 233 ASP B O 1
ATOM 3840 N N . MET B 1 234 ? 10.297 19.328 3.133 1 98.38 234 MET B N 1
ATOM 3841 C CA . MET B 1 234 ? 9.578 20.188 4.062 1 98.38 234 MET B CA 1
ATOM 3842 C C . MET B 1 234 ? 10.477 21.297 4.582 1 98.38 234 MET B C 1
ATOM 3844 O O . MET B 1 234 ? 10.078 22.469 4.605 1 98.38 234 MET B O 1
ATOM 3848 N N . GLU B 1 235 ? 11.648 20.938 4.945 1 98.5 235 GLU B N 1
ATOM 3849 C CA . GLU B 1 235 ? 12.594 21.922 5.449 1 98.5 235 GLU B CA 1
ATOM 3850 C C . GLU B 1 235 ? 12.961 22.938 4.375 1 98.5 235 GLU B C 1
ATOM 3852 O O . GLU B 1 235 ? 13.062 24.141 4.656 1 98.5 235 GLU B O 1
ATOM 3857 N N . ASP B 1 236 ? 13.172 22.453 3.203 1 98.62 236 ASP B N 1
ATOM 3858 C CA . ASP B 1 236 ? 13.43 23.359 2.086 1 98.62 236 ASP B CA 1
ATOM 3859 C C . ASP B 1 236 ? 12.258 24.328 1.876 1 98.62 236 ASP B C 1
ATOM 3861 O O . ASP B 1 236 ? 12.461 25.516 1.636 1 98.62 236 ASP B O 1
ATOM 3865 N N . TRP B 1 237 ? 11.094 23.812 1.961 1 98.62 237 TRP B N 1
ATOM 3866 C CA . TRP B 1 237 ? 9.891 24.625 1.786 1 98.62 237 TRP B CA 1
ATOM 3867 C C . TRP B 1 237 ? 9.805 25.719 2.842 1 98.62 237 TRP B C 1
ATOM 3869 O O . TRP B 1 237 ? 9.469 26.859 2.531 1 98.62 237 TRP B O 1
ATOM 3879 N N . VAL B 1 238 ? 10.117 25.375 4.07 1 98.44 238 VAL B N 1
ATOM 3880 C CA . VAL B 1 238 ? 10.102 26.328 5.164 1 98.44 238 VAL B CA 1
ATOM 3881 C C . VAL B 1 238 ? 11.141 27.422 4.914 1 98.44 238 VAL B C 1
ATOM 3883 O O . VAL B 1 238 ? 10.859 28.609 5.062 1 98.44 238 VAL B O 1
ATOM 3886 N N . ALA B 1 239 ? 12.336 26.984 4.5 1 98.56 239 ALA B N 1
ATOM 3887 C CA . ALA B 1 239 ? 13.398 27.938 4.168 1 98.56 239 ALA B CA 1
ATOM 3888 C C . ALA B 1 239 ? 12.969 28.859 3.027 1 98.56 239 ALA B C 1
ATOM 3890 O O . ALA B 1 239 ? 13.258 30.062 3.049 1 98.56 239 ALA B O 1
ATOM 3891 N N . GLU B 1 240 ? 12.289 28.297 2.098 1 98.56 240 GLU B N 1
ATOM 3892 C CA . GLU B 1 240 ? 11.812 29.078 0.962 1 98.56 240 GLU B CA 1
ATOM 3893 C C . GLU B 1 240 ? 10.789 30.125 1.401 1 98.56 240 GLU B C 1
ATOM 3895 O O . GLU B 1 240 ? 10.727 31.219 0.843 1 98.56 240 GLU B O 1
ATOM 3900 N N . ASN B 1 241 ? 9.93 29.766 2.312 1 98.44 241 ASN B N 1
ATOM 3901 C CA . ASN B 1 241 ? 9.008 30.75 2.877 1 98.44 241 ASN B CA 1
ATOM 3902 C C . ASN B 1 241 ? 9.742 31.922 3.506 1 98.44 241 ASN B C 1
ATOM 3904 O O . ASN B 1 241 ? 9.391 33.094 3.271 1 98.44 241 ASN B O 1
ATOM 3908 N N . VAL B 1 242 ? 10.758 31.641 4.254 1 97.88 242 VAL B N 1
ATOM 3909 C CA . VAL B 1 242 ? 11.562 32.656 4.906 1 97.88 242 VAL B CA 1
ATOM 3910 C C . VAL B 1 242 ? 12.258 33.531 3.852 1 97.88 242 VAL B C 1
ATOM 3912 O O . VAL B 1 242 ? 12.211 34.75 3.916 1 97.88 242 VAL B O 1
ATOM 3915 N N . GLU B 1 243 ? 12.852 32.844 2.938 1 98.19 243 GLU B N 1
ATOM 3916 C CA . GLU B 1 243 ? 13.57 33.562 1.883 1 98.19 243 GLU B CA 1
ATOM 3917 C C . GLU B 1 243 ? 12.641 34.469 1.088 1 98.19 243 GLU B C 1
ATOM 3919 O O . GLU B 1 243 ? 13 35.594 0.784 1 98.19 243 GLU B O 1
ATOM 3924 N N . SER B 1 244 ? 11.516 33.906 0.704 1 98.25 244 SER B N 1
ATOM 3925 C CA . SER B 1 244 ? 10.539 34.688 -0.043 1 98.25 244 SER B CA 1
ATOM 3926 C C . SER B 1 244 ? 10.141 35.969 0.729 1 98.25 244 SER B C 1
ATOM 3928 O O . SER B 1 244 ? 10.07 37.031 0.159 1 98.25 244 SER B O 1
ATOM 3930 N N . CYS B 1 245 ? 9.883 35.75 1.99 1 97.56 245 CYS B N 1
ATOM 3931 C CA . CYS B 1 245 ? 9.5 36.875 2.824 1 97.56 245 CYS B CA 1
ATOM 3932 C C . CYS B 1 245 ? 10.609 37.906 2.867 1 97.56 245 CYS B C 1
ATOM 3934 O O . CYS B 1 245 ? 10.344 39.125 2.756 1 97.56 245 CYS B O 1
ATOM 3936 N N . LEU B 1 246 ? 11.82 37.5 2.99 1 97.25 246 LEU B N 1
ATOM 3937 C CA . LEU B 1 246 ? 12.953 38.406 3.049 1 97.25 246 LEU B CA 1
ATOM 3938 C C . LEU B 1 246 ? 13.117 39.156 1.731 1 97.25 246 LEU B C 1
ATOM 3940 O O . LEU B 1 246 ? 13.383 40.344 1.729 1 97.25 246 LEU B O 1
ATOM 3944 N N . LYS B 1 247 ? 12.867 38.5 0.695 1 97.88 247 LYS B N 1
ATOM 3945 C CA . LYS B 1 247 ? 13.18 39.031 -0.62 1 97.88 247 LYS B CA 1
ATOM 3946 C C . LYS B 1 247 ? 12 39.844 -1.176 1 97.88 247 LYS B C 1
ATOM 3948 O O . LYS B 1 247 ? 12.188 40.781 -1.948 1 97.88 247 LYS B O 1
ATOM 3953 N N . THR B 1 248 ? 10.781 39.5 -0.814 1 97.25 248 THR B N 1
ATOM 3954 C CA . THR B 1 248 ? 9.633 40.125 -1.475 1 97.25 248 THR B CA 1
ATOM 3955 C C . THR B 1 248 ? 8.703 40.75 -0.453 1 97.25 248 THR B C 1
ATOM 3957 O O . THR B 1 248 ? 7.82 41.531 -0.817 1 97.25 248 THR B O 1
ATOM 3960 N N . GLY B 1 249 ? 8.852 40.406 0.805 1 96.81 249 GLY B N 1
ATOM 3961 C CA . GLY B 1 249 ? 7.938 40.844 1.841 1 96.81 249 GLY B CA 1
ATOM 3962 C C . GLY B 1 249 ? 6.77 39.906 2.066 1 96.81 249 GLY B C 1
ATOM 3963 O O . GLY B 1 249 ? 5.977 40.094 2.992 1 96.81 249 GLY B O 1
ATOM 3964 N N . LYS B 1 250 ? 6.754 38.812 1.229 1 97.75 250 LYS B N 1
ATOM 3965 C CA . LYS B 1 250 ? 5.633 37.875 1.323 1 97.75 250 LYS B CA 1
ATOM 3966 C C . LYS B 1 250 ? 6.125 36.438 1.448 1 97.75 250 LYS B C 1
ATOM 3968 O O . LYS B 1 250 ? 7.09 36.062 0.792 1 97.75 250 LYS B O 1
ATOM 3973 N N . VAL B 1 251 ? 5.43 35.719 2.273 1 98 251 VAL B N 1
ATOM 3974 C CA . VAL B 1 251 ? 5.727 34.281 2.354 1 98 251 VAL B CA 1
ATOM 3975 C C . VAL B 1 251 ? 5.199 33.594 1.109 1 98 251 VAL B C 1
ATOM 3977 O O . VAL B 1 251 ? 4.328 34.094 0.409 1 98 251 VAL B O 1
ATOM 3980 N N . LYS B 1 252 ? 5.785 32.375 0.827 1 96.69 252 LYS B N 1
ATOM 3981 C CA . LYS B 1 252 ? 5.387 31.578 -0.315 1 96.69 252 LYS B CA 1
ATOM 3982 C C . LYS B 1 252 ? 3.969 31.031 -0.138 1 96.69 252 LYS B C 1
ATOM 3984 O O . LYS B 1 252 ? 3.188 31 -1.091 1 96.69 252 LYS B O 1
ATOM 3989 N N . THR B 1 253 ? 3.664 30.562 1.073 1 96.69 253 THR B N 1
ATOM 3990 C CA . THR B 1 253 ? 2.352 30.016 1.395 1 96.69 253 THR B CA 1
ATOM 3991 C C . THR B 1 253 ? 1.825 30.609 2.699 1 96.69 253 THR B C 1
ATOM 3993 O O . THR B 1 253 ? 2.416 30.406 3.762 1 96.69 253 THR B O 1
ATOM 3996 N N . ILE B 1 254 ? 0.759 31.375 2.641 1 97.12 254 ILE B N 1
ATOM 3997 C CA . ILE B 1 254 ? 0.14 31.984 3.814 1 97.12 254 ILE B CA 1
ATOM 3998 C C . ILE B 1 254 ? -1.048 31.141 4.266 1 97.12 254 ILE B C 1
ATOM 4000 O O . ILE B 1 254 ? -1.761 30.562 3.439 1 97.12 254 ILE B O 1
ATOM 4004 N N . VAL B 1 255 ? -1.31 30.953 5.531 1 95.69 255 VAL B N 1
ATOM 4005 C CA . VAL B 1 255 ? -2.385 30.109 6.047 1 95.69 255 VAL B CA 1
ATOM 4006 C C . VAL B 1 255 ? -3.736 30.703 5.656 1 95.69 255 VAL B C 1
ATOM 4008 O O . VAL B 1 255 ? -3.867 31.922 5.504 1 95.69 255 VAL B O 1
ATOM 4011 N N . PRO B 1 256 ? -4.719 29.891 5.555 1 91.81 256 PRO B N 1
ATOM 4012 C CA . PRO B 1 256 ? -6.016 30.328 5.035 1 91.81 256 PRO B CA 1
ATOM 4013 C C . PRO B 1 256 ? -6.652 31.438 5.883 1 91.81 256 PRO B C 1
ATOM 4015 O O . PRO B 1 256 ? -7.332 32.312 5.352 1 91.81 256 PRO B O 1
ATOM 4018 N N . GLU B 1 257 ? -6.434 31.5 7.137 1 93.25 257 GLU B N 1
ATOM 4019 C CA . GLU B 1 257 ? -7.008 32.5 8.039 1 93.25 257 GLU B CA 1
ATOM 4020 C C . GLU B 1 257 ? -6.527 33.906 7.688 1 93.25 257 GLU B C 1
ATOM 4022 O O . GLU B 1 257 ? -7.156 34.875 8.07 1 93.25 257 GLU B O 1
ATOM 4027 N N . GLN B 1 258 ? -5.441 33.938 6.977 1 97 258 GLN B N 1
ATOM 4028 C CA . GLN B 1 258 ? -4.82 35.25 6.727 1 97 258 GLN B CA 1
ATOM 4029 C C . GLN B 1 258 ? -4.938 35.625 5.258 1 97 258 GLN B C 1
ATOM 4031 O O . GLN B 1 258 ? -4.238 36.531 4.793 1 97 258 GLN B O 1
ATOM 4036 N N . TYR B 1 259 ? -5.773 34.969 4.52 1 94.38 259 TYR B N 1
ATOM 4037 C CA . TYR B 1 259 ? -5.887 35.25 3.092 1 94.38 259 TYR B CA 1
ATOM 4038 C C . TYR B 1 259 ? -6.254 36.688 2.84 1 94.38 259 TYR B C 1
ATOM 4040 O O . TYR B 1 259 ? -5.914 37.25 1.796 1 94.38 259 TYR B O 1
ATOM 4048 N N . ASN B 1 260 ? -6.855 37.344 3.824 1 94.06 260 ASN B N 1
ATOM 4049 C CA . ASN B 1 260 ? -7.277 38.719 3.65 1 94.06 260 ASN B CA 1
ATOM 4050 C C . ASN B 1 260 ? -6.332 39.688 4.363 1 94.06 260 ASN B C 1
ATOM 4052 O O . ASN B 1 260 ? -6.621 40.875 4.461 1 94.06 260 ASN B O 1
ATOM 4056 N N . LEU B 1 261 ? -5.348 39.156 4.875 1 94.31 261 LEU B N 1
ATOM 4057 C CA . LEU B 1 261 ? -4.383 40 5.566 1 94.31 261 LEU B CA 1
ATOM 4058 C C . LEU B 1 261 ? -3.723 41 4.602 1 94.31 261 LEU B C 1
ATOM 4060 O O . LEU B 1 261 ? -3.25 40.594 3.535 1 94.31 261 LEU B O 1
ATOM 4064 N N . GLU B 1 262 ? -3.775 42.25 4.938 1 92.38 262 GLU B N 1
ATOM 4065 C CA . GLU B 1 262 ? -3.057 43.25 4.16 1 92.38 262 GLU B CA 1
ATOM 4066 C C . GLU B 1 262 ? -1.57 43.25 4.508 1 92.38 262 GLU B C 1
ATOM 4068 O O . GLU B 1 262 ? -1.188 43.625 5.617 1 92.38 262 GLU B O 1
ATOM 4073 N N . ILE B 1 263 ? -0.787 42.875 3.641 1 91.81 263 ILE B N 1
ATOM 4074 C CA . ILE B 1 263 ? 0.653 42.812 3.857 1 91.81 263 ILE B CA 1
ATOM 4075 C C . ILE B 1 263 ? 1.311 44.125 3.451 1 91.81 263 ILE B C 1
ATOM 4077 O O . ILE B 1 263 ? 1.281 44.5 2.277 1 91.81 263 ILE B O 1
ATOM 4081 N N . LYS B 1 264 ? 1.869 44.781 4.375 1 88.62 264 LYS B N 1
ATOM 4082 C CA . LYS B 1 264 ? 2.49 46.094 4.137 1 88.62 264 LYS B CA 1
ATOM 4083 C C . LYS B 1 264 ? 4.012 45.969 4.09 1 88.62 264 LYS B C 1
ATOM 4085 O O . LYS B 1 264 ? 4.691 46.875 3.588 1 88.62 264 LYS B O 1
ATOM 4090 N N . GLN B 1 265 ? 4.398 44.906 4.574 1 87.94 265 GLN B N 1
ATOM 4091 C CA . GLN B 1 265 ? 5.836 44.656 4.652 1 87.94 265 GLN B CA 1
ATOM 4092 C C . GLN B 1 265 ? 6.453 44.562 3.262 1 87.94 265 GLN B C 1
ATOM 4094 O O . GLN B 1 265 ? 5.918 43.875 2.389 1 87.94 265 GLN B O 1
ATOM 4099 N N . GLY B 1 266 ? 7.547 45.281 3.07 1 91.38 266 GLY B N 1
ATOM 4100 C CA . GLY B 1 266 ? 8.32 45.125 1.849 1 91.38 266 GLY B CA 1
ATOM 4101 C C . GLY B 1 266 ? 9.539 44.25 2.02 1 91.38 266 GLY B C 1
ATOM 4102 O O . GLY B 1 266 ? 9.734 43.656 3.078 1 91.38 266 GLY B O 1
ATOM 4103 N N . PRO B 1 267 ? 10.344 44.125 0.879 1 94.5 267 PRO B N 1
ATOM 4104 C CA . PRO B 1 267 ? 11.578 43.344 0.983 1 94.5 267 PRO B CA 1
ATOM 4105 C C . PRO B 1 267 ? 12.492 43.812 2.111 1 94.5 267 PRO B C 1
ATOM 4107 O O . PRO B 1 267 ? 12.578 45.031 2.371 1 94.5 267 PRO B O 1
ATOM 4110 N N . LEU B 1 268 ? 13.141 42.938 2.664 1 93.56 268 LEU B N 1
ATOM 4111 C CA . LEU B 1 268 ? 14.047 43.25 3.764 1 93.56 268 LEU B CA 1
ATOM 4112 C C . LEU B 1 268 ? 15.5 43.094 3.336 1 93.56 268 LEU B C 1
ATOM 4114 O O . LEU B 1 268 ? 16.406 43.5 4.062 1 93.56 268 LEU B O 1
ATOM 4118 N N . VAL B 1 269 ? 15.641 42.375 2.252 1 93.19 269 VAL B N 1
ATOM 4119 C CA . VAL B 1 269 ? 16.969 42.281 1.659 1 93.19 269 VAL B CA 1
ATOM 4120 C C . VAL B 1 269 ? 16.891 42.531 0.158 1 93.19 269 VAL B C 1
ATOM 4122 O O . VAL B 1 269 ? 15.836 42.344 -0.459 1 93.19 269 VAL B O 1
#

Foldseek 3Di:
DDLPAAEAFDLAPADVVDDCVVCLVSNHFYFYFHQLLQQLLLVQQVVLVCCLQAVVLVLVVCVVVVQLDPDDSSPGDGGDAQAPFEEEEEDCDSNNLSNVVVCVVRHHPAYEYEDPDDDDPVSCVRHHYDDLLVSQQRHQEYEYADEDDPVQFQVAEPVSLVSHAQQREYEYSHEQRSHPVVRPLVCCVVRSHNAYEYAYHHDPPDDDCSACVPSRYHYHPNCSQVDPSSSVVSVVLSVQQVVCCQAAVGGPGTDPVCPVRDGPGGHND/DDLPAAEAFDLAPADVVDDCVVCLVSNHFYHYFHQLLQQLLLVQQVVLVCCLQAVVVVLVVCVVVVQLDPDDSSPGDGGDAQAPFEEEEEDCDSNNLSNVVVCVVRHHPAYEYEDPDDDDPVSCVRHHYDHLLVSQQGHLEYEYADEDDPVQFQVAEPVSLVSHAQQREYEYSHEQRSHPVVRPLVCCVVRSHNAYEYAYHHDPPDDDCSACVPSRYHYHPNCSQVDPSSSVVSVVLSVQQVVCCQAAVGGPGGDPVCPVRDGPGGHND

Radius of gyration: 25.62 Å; Cα contacts (8 Å, |Δi|>4): 1125; chains: 2; bounding box: 51×90×55 Å

pLDDT: mean 96.4, std 3.25, range [76.75, 99.0]

Secondary structure (DSSP, 8-state):
--TT--EEE-SSS--TT--HHHHHHTT-EEE---GGGHHHHHHHHHHHHHHHHHTHHHHHHHHHTT---SSGGGGPPPB--STT-EEEEE--SHHHHHHHHHHGGGT-SEEEEE-SSPPPHHHHTTPEE--HHHHHHH-SEEEE----STTTTT-BSHHHHHTSPTTEEEEE-S-GGGB-GGGHHHHHHHTSEEEEEES--TTTT---HHHHTSTTEEE-SS-TT-BHHHHHHHHHHHHHHHHHHHHHSS-SSB-GGGTT---------/--TT--EEE-SSS--TT--HHHHHHTT-EEE---GGGHHHHHHHHHHHHHHHHHTHHHHHHHHHTT---SSGGGGPPPB--STT-EEEEE--SHHHHHHHHHHGGGT-SEEEEE-SSPPPHHHHTTPEE--HHHHHHH-SEEEE----STTTTT-BSHHHHHTSPTTEEEEE-S-GGGB-GGGHHHHHHHTSEEEEEES--TTTT---HHHHTSTTEEE-SS-TT-BHHHHHHHHHHHHHHHHHHHHHSS-SSB-GGGTT---------

Solvent-accessible surface area (backbone atoms only — not comparable to full-atom values): 27840 Å² total; per-residue (Å²): 129,66,87,82,61,55,63,47,69,40,86,33,67,74,58,82,88,56,75,60,62,71,36,53,78,70,62,26,46,48,26,48,36,63,71,56,51,18,60,42,33,18,54,46,48,51,47,36,51,52,34,56,43,36,36,44,64,51,21,24,49,34,42,62,71,68,46,40,51,97,41,71,36,39,61,46,66,72,19,48,55,46,58,83,32,28,38,18,29,42,22,59,53,68,40,29,43,39,34,48,58,44,51,58,60,61,45,45,66,44,42,36,30,26,54,100,62,79,70,56,76,87,67,41,74,84,43,42,80,46,52,66,66,54,38,35,52,61,20,45,31,38,39,39,40,46,74,69,46,90,83,30,48,40,57,46,27,68,71,54,53,67,52,29,36,80,41,22,30,43,34,36,70,46,47,21,45,28,34,40,64,89,52,44,48,62,36,44,74,70,36,46,30,47,21,39,19,28,29,45,49,66,50,70,63,61,70,58,63,75,46,54,65,38,83,49,35,48,51,37,43,56,50,41,52,47,20,59,57,36,45,51,44,37,51,50,50,34,51,45,25,52,49,32,24,36,54,58,32,42,57,73,42,66,42,79,92,50,73,79,59,77,79,79,57,56,50,74,97,129,67,90,80,62,54,66,47,68,40,87,34,67,74,59,82,88,56,74,61,62,70,36,53,78,70,64,26,46,47,26,49,36,63,73,56,51,17,60,44,32,18,54,46,47,51,46,35,50,51,34,56,43,36,36,43,62,51,20,24,50,34,43,61,71,66,46,40,50,96,40,72,37,39,60,46,66,72,18,49,55,45,58,84,32,27,38,19,30,43,22,59,52,69,41,28,42,40,34,50,57,45,50,59,60,62,45,46,65,43,43,38,32,24,54,100,61,80,69,57,76,87,66,40,75,84,41,42,81,46,55,66,66,53,38,34,51,62,22,45,31,38,40,39,40,45,73,69,45,89,82,31,46,39,56,47,28,68,72,52,54,68,52,29,37,79,42,22,29,42,33,35,69,46,46,21,44,28,34,39,64,89,52,45,47,63,37,44,73,70,36,46,29,47,22,38,20,30,30,45,51,65,50,69,62,61,70,60,63,75,47,53,63,37,83,50,34,48,52,37,42,56,50,40,51,47,20,60,57,37,45,51,45,36,52,49,49,34,50,45,24,52,48,33,23,35,54,58,31,41,56,73,42,68,41,78,90,50,74,78,59,78,80,78,57,57,50,75,97

InterPro domains:
  IPR006139 D-isomer specific 2-hydroxyacid dehydrogenase, catalytic domain [PF00389] (5-255)
  IPR006140 D-isomer specific 2-hydroxyacid dehydrogenase, NAD-binding domain [PF02826] (47-224)
  IPR029752 D-isomer specific 2-hydroxyacid dehydrogenase, NAD-binding domain conserved site 1 [PS00065] (87-115)
  IPR029753 D-isomer specific 2-hydroxyacid dehydrogenase, NAD-binding domain conserved site [PS00671] (164-180)
  IPR036291 NAD(P)-binding domain superfamily [SSF51735] (43-224)
  IPR050223 D-isomer specific 2-hydroxyacid dehydrogenase [PTHR10996] (8-248)

Organism: Candida albicans (strain SC5314 / ATCC MYA-2876) (NCBI:txid237561)